Protein AF-B4FNK1-F1 (afdb_monomer)

Secondary structure (DSSP, 8-state):
-PPP-EEEEEEEEEETTTTEEEEEETT-PPPEEEEGGGB--SSS----TT-EEEEEEEE-TTS-EEEEEEESGGGPPP----------------------------------------PPPTTB-TTT--BTS-TTS-TT------------------------------------EEEEEETTEEEEEE---EEETTEEEESS---EEESSSSEEEEEEE-HHHHHHHHHHHHHHHHHHHHHHTSPPPHHHHHHHHHHHHHHTTTT--EEEEEEEEETTTEEEEEEE-TT---EE-SEEEESGGGGGTHHHHHHH--TT--HHHHHHHHHHHHHHHHHH-TT--S-EEEEEEESS-EEEEEE-GGGSPP-GGGSPPP--HHHHHHHT---TT--

Nearest PDB structures (foldseek):
  7qve-assembly1_a  TM=9.535E-01  e=3.323E-32  Spinacia oleracea
  8fz5-assembly1_H  TM=9.940E-01  e=2.194E-27  Bos taurus
  8ypk-assembly1_F  TM=9.935E-01  e=1.210E-26  Mus musculus
  8tm6-assembly1_b  TM=9.785E-01  e=1.210E-26  Homo sapiens
  6qm7-assembly1_H  TM=9.883E-01  e=6.303E-26  Leishmania tarentolae

Sequence (395 aa):
MAAAARQRGTVKWFNDTKGFGFISPEDGSEDLFVHQSSIKSEGFRSLAEGEEVEFSVSEGDDGRTKAVDVTGPDGSFVRGGGGGGGGGGGYGSRGGGGSGGGGRSYGGSWGGGRRSGGGGGPGACYKCGEPGHMARDCPSADGGGGYGGGGYGGGGYGGGAAGDAPTTGEHRMGTTIVGVCYEGGVVLGADSRTSTGMYVANRASDKITQLTDNVYVCRSGSAADTQVISDYIRYFLHQHTIQLGQPATVKVAANLIRLLAYQNKNMLQAGMIVGGWDKYEGGQIFSVPLGGTILKQPFAIGGSGSSYLYALLDHEWKEGMSQEEAEKFVVKVVSLAMARDGASGGVVRTVTINADGVKRNFYPGDKLPLWHDELEPQNSLLDILAAGNPDPMVQ

InterPro domains:
  IPR000243 Peptidase T1A, proteasome beta-subunit [PR00141] (182-197)
  IPR000243 Peptidase T1A, proteasome beta-subunit [PR00141] (303-314)
  IPR000243 Peptidase T1A, proteasome beta-subunit [PR00141] (314-325)
  IPR000243 Peptidase T1A, proteasome beta-subunit [PR00141] (339-350)
  IPR001353 Proteasome, subunit alpha/beta [PF00227] (173-353)
  IPR001878 Zinc finger, CCHC-type [PF00098] (124-140)
  IPR001878 Zinc finger, CCHC-type [PS50158] (125-140)
  IPR001878 Zinc finger, CCHC-type [SM00343] (124-140)
  IPR002059 Cold-shock protein Csp, DNA-binding [PF00313] (8-72)
  IPR002059 Cold-shock protein Csp, DNA-binding [PR00050] (9-24)
  IPR002059 Cold-shock protein Csp, DNA-binding [PR00050] (30-39)
  IPR002059 Cold-shock protein Csp, DNA-binding [PR00050] (45-63)
  IPR002059 Cold-shock protein Csp, DNA-binding [PS51857] (6-72)
  IPR002059 Cold-shock protein Csp, DNA-binding [cd04458] (7-72)
  IPR011129 Cold-shock domain [SM00357] (8-73)
  IPR012340 Nucleic acid-binding, OB-fold [G3DSA:2.40.50.140] (2-82)
  IPR012340 Nucleic acid-binding, OB-fold [SSF50249] (4-72)
  IPR016050 Proteasome beta-type subunit, conserved site [PS00854] (178-225)
  IPR019844 Cold-shock domain, conserved site [PS00352] (20-39)
  IPR023333 Proteasome B-type subunit [PS51476] (174-353)

Structure (mmCIF, N/CA/C/O backbone):
data_AF-B4FNK1-F1
#
_entry.id   AF-B4FNK1-F1
#
loop_
_atom_site.group_PDB
_atom_site.id
_atom_site.type_symbol
_atom_site.label_atom_id
_atom_site.label_alt_id
_atom_site.label_comp_id
_atom_site.label_asym_id
_atom_site.label_entity_id
_atom_site.label_seq_id
_atom_site.pdbx_PDB_ins_code
_atom_site.Cartn_x
_atom_site.Cartn_y
_atom_site.Cartn_z
_atom_site.occupancy
_atom_site.B_iso_or_equiv
_atom_site.auth_seq_id
_atom_site.auth_comp_id
_atom_site.auth_asym_id
_atom_site.auth_atom_id
_atom_site.pdbx_PDB_model_num
ATOM 1 N N . MET A 1 1 ? 10.459 -6.738 -64.817 1.00 39.97 1 MET A N 1
ATOM 2 C CA . MET A 1 1 ? 11.175 -6.089 -63.701 1.00 39.97 1 MET A CA 1
ATOM 3 C C . MET A 1 1 ? 12.604 -6.593 -63.736 1.00 39.97 1 MET A C 1
ATOM 5 O O . MET A 1 1 ? 12.775 -7.803 -63.802 1.00 39.97 1 MET A O 1
ATOM 9 N N . ALA A 1 2 ? 13.597 -5.707 -63.808 1.00 36.16 2 ALA A N 1
ATOM 10 C CA . ALA A 1 2 ? 15.001 -6.109 -63.779 1.00 36.16 2 ALA A CA 1
ATOM 11 C C . ALA A 1 2 ? 15.318 -6.694 -62.394 1.00 36.16 2 ALA A C 1
ATOM 13 O O . ALA A 1 2 ? 15.037 -6.048 -61.387 1.00 36.16 2 ALA A O 1
ATOM 14 N N . ALA A 1 3 ? 15.829 -7.925 -62.341 1.00 44.00 3 ALA A N 1
ATOM 15 C CA . ALA A 1 3 ? 16.321 -8.509 -61.101 1.00 44.00 3 ALA A CA 1
ATOM 16 C C . ALA A 1 3 ? 17.551 -7.706 -60.654 1.00 44.00 3 ALA A C 1
ATOM 18 O O . ALA A 1 3 ? 18.501 -7.571 -61.425 1.00 44.00 3 ALA A O 1
ATOM 19 N N . ALA A 1 4 ? 17.513 -7.134 -59.449 1.00 58.47 4 ALA A N 1
ATOM 20 C CA . ALA A 1 4 ? 18.694 -6.522 -58.850 1.00 58.47 4 ALA A CA 1
ATOM 21 C C . ALA A 1 4 ? 19.806 -7.581 -58.767 1.00 58.47 4 ALA A C 1
ATOM 23 O O . ALA A 1 4 ? 19.540 -8.728 -58.400 1.00 58.47 4 ALA A O 1
ATOM 24 N N . ALA A 1 5 ? 21.025 -7.222 -59.173 1.00 71.56 5 ALA A N 1
ATOM 25 C CA . ALA A 1 5 ? 22.157 -8.139 -59.167 1.00 71.56 5 ALA A CA 1
ATOM 26 C C . ALA A 1 5 ? 22.457 -8.565 -57.722 1.00 71.56 5 ALA A C 1
ATOM 28 O O . ALA A 1 5 ? 22.843 -7.733 -56.898 1.00 71.56 5 ALA A O 1
ATOM 29 N N . ARG A 1 6 ? 22.239 -9.849 -57.415 1.00 82.56 6 ARG A N 1
ATOM 30 C CA . ARG A 1 6 ? 22.586 -10.431 -56.115 1.00 82.56 6 ARG A CA 1
ATOM 31 C C . ARG A 1 6 ? 24.099 -10.615 -56.038 1.00 82.56 6 ARG A C 1
ATOM 33 O O . ARG A 1 6 ? 24.720 -11.057 -57.002 1.00 82.56 6 ARG A O 1
ATOM 40 N N . GLN A 1 7 ? 24.665 -10.274 -54.894 1.00 88.00 7 GLN A N 1
ATOM 41 C CA . GLN A 1 7 ? 26.078 -10.391 -54.561 1.00 88.00 7 GLN A CA 1
ATOM 42 C C . GLN A 1 7 ? 26.244 -11.377 -53.407 1.00 88.00 7 GLN A C 1
ATOM 44 O O . GLN A 1 7 ? 25.322 -11.557 -52.609 1.00 88.00 7 GLN A O 1
ATOM 49 N N . ARG A 1 8 ? 27.415 -12.012 -53.336 1.00 89.31 8 ARG A N 1
ATOM 50 C CA . ARG A 1 8 ? 27.809 -12.910 -52.248 1.00 89.31 8 ARG A CA 1
ATOM 51 C C . ARG A 1 8 ? 28.713 -12.185 -51.257 1.00 89.31 8 ARG A C 1
ATOM 53 O O . ARG A 1 8 ? 29.463 -11.282 -51.631 1.00 89.31 8 ARG A O 1
ATOM 60 N N . GLY A 1 9 ? 28.644 -12.585 -49.996 1.00 90.75 9 GLY A N 1
ATOM 61 C CA . GLY A 1 9 ? 29.523 -12.086 -48.948 1.00 90.75 9 GLY A CA 1
ATOM 62 C C . GLY A 1 9 ? 29.488 -12.956 -47.705 1.00 90.75 9 GLY A C 1
ATOM 63 O O . GLY A 1 9 ? 28.655 -13.852 -47.570 1.00 90.75 9 GLY A O 1
ATOM 64 N N . THR A 1 10 ? 30.392 -12.660 -46.783 1.00 90.94 10 THR A N 1
ATOM 65 C CA . THR A 1 10 ? 30.508 -13.349 -45.501 1.00 90.94 10 THR A CA 1
ATOM 66 C C . THR A 1 10 ? 30.093 -12.417 -44.373 1.00 90.94 10 THR A C 1
ATOM 68 O O . THR A 1 10 ? 30.472 -11.246 -44.331 1.00 90.94 10 THR A O 1
ATOM 71 N N . VAL A 1 11 ? 29.310 -12.924 -43.428 1.00 90.38 11 VAL A N 1
ATOM 72 C CA . VAL A 1 11 ? 28.872 -12.162 -42.257 1.00 90.38 11 VAL A CA 1
ATOM 73 C C . VAL A 1 11 ? 30.067 -11.918 -41.342 1.00 90.38 11 VAL A C 1
ATOM 75 O O . VAL A 1 11 ? 30.605 -12.847 -40.744 1.00 90.38 11 VAL A O 1
ATOM 78 N N . LYS A 1 12 ? 30.473 -10.654 -41.209 1.00 87.50 12 LYS A N 1
ATOM 79 C CA . LYS A 1 12 ? 31.610 -10.257 -40.372 1.00 87.50 12 LYS A CA 1
ATOM 80 C C . LYS A 1 12 ? 31.268 -10.325 -38.894 1.00 87.50 12 LYS A C 1
ATOM 82 O O . LYS A 1 12 ? 32.080 -10.750 -38.089 1.00 87.50 12 LYS A O 1
ATOM 87 N N . TRP A 1 13 ? 30.077 -9.851 -38.553 1.00 86.94 13 TRP A N 1
ATOM 88 C CA . TRP A 1 13 ? 29.452 -10.023 -37.250 1.00 86.94 13 TRP A CA 1
ATOM 89 C C . TRP A 1 13 ? 27.996 -9.591 -37.351 1.00 86.94 13 TRP A C 1
ATOM 91 O O . TRP A 1 13 ? 27.630 -8.731 -38.160 1.00 86.94 13 TRP A O 1
ATOM 101 N N . PHE A 1 14 ? 27.166 -10.146 -36.484 1.00 85.00 14 PHE A N 1
ATOM 102 C CA . PHE A 1 14 ? 25.778 -9.749 -36.359 1.00 85.00 14 PHE A CA 1
ATOM 103 C C . PHE A 1 14 ? 25.384 -9.784 -34.888 1.00 85.00 14 PHE A C 1
ATOM 105 O O . PHE A 1 14 ? 25.737 -10.708 -34.161 1.00 85.00 14 PHE A O 1
ATOM 112 N N . ASN A 1 15 ? 24.717 -8.732 -34.422 1.00 80.94 15 ASN A N 1
ATOM 113 C CA . ASN A 1 15 ? 24.236 -8.667 -33.052 1.00 80.94 15 ASN A CA 1
ATOM 114 C C . ASN A 1 15 ? 22.747 -8.994 -33.040 1.00 80.94 15 ASN A C 1
ATOM 116 O O . ASN A 1 15 ? 21.917 -8.132 -33.331 1.00 80.94 15 ASN A O 1
ATOM 120 N N . ASP A 1 16 ? 22.435 -10.230 -32.661 1.00 79.06 16 ASP A N 1
ATOM 121 C CA . ASP A 1 16 ? 21.070 -10.759 -32.585 1.00 79.06 16 ASP A CA 1
ATOM 122 C C . ASP A 1 16 ? 20.157 -9.931 -31.670 1.00 79.06 16 ASP A C 1
ATOM 124 O O . ASP A 1 16 ? 18.966 -9.790 -31.938 1.00 79.06 16 ASP A O 1
ATOM 128 N N . THR A 1 17 ? 20.716 -9.317 -30.622 1.00 73.38 17 THR A N 1
ATOM 129 C CA . THR A 1 17 ? 19.976 -8.478 -29.668 1.00 73.38 17 THR A CA 1
ATOM 130 C C . THR A 1 17 ? 19.634 -7.105 -30.243 1.00 73.38 17 THR A C 1
ATOM 132 O O . THR A 1 17 ? 18.547 -6.582 -30.008 1.00 73.38 17 THR A O 1
ATOM 135 N N . LYS A 1 18 ? 20.563 -6.490 -30.983 1.00 76.31 18 LYS A N 1
ATOM 136 C CA . LYS A 1 18 ? 20.373 -5.167 -31.598 1.00 76.31 18 LYS A CA 1
ATOM 137 C C . LYS A 1 18 ? 19.759 -5.242 -32.999 1.00 76.31 18 LYS A C 1
ATOM 139 O O . LYS A 1 18 ? 19.337 -4.212 -33.517 1.00 76.31 18 LYS A O 1
ATOM 144 N N . GLY A 1 19 ? 19.708 -6.428 -33.605 1.00 83.69 19 GLY A N 1
ATOM 145 C CA . GLY A 1 19 ? 19.086 -6.674 -34.904 1.00 83.69 19 GLY A CA 1
ATOM 146 C C . GLY A 1 19 ? 19.841 -6.068 -36.089 1.00 83.69 19 GLY A C 1
ATOM 147 O O . GLY A 1 19 ? 19.222 -5.748 -37.104 1.00 83.69 19 GLY A O 1
ATOM 148 N N . PHE A 1 20 ? 21.155 -5.865 -35.976 1.00 89.62 20 PHE A N 1
ATOM 149 C CA . PHE A 1 20 ? 21.982 -5.378 -37.080 1.00 89.62 20 PHE A CA 1
ATOM 150 C C . PHE A 1 20 ? 23.389 -5.975 -37.049 1.00 89.62 20 PHE A C 1
ATOM 152 O O . PHE A 1 20 ? 23.869 -6.435 -36.010 1.00 89.62 20 PHE A O 1
ATOM 159 N N . GLY A 1 21 ? 24.059 -5.922 -38.192 1.00 90.81 21 GLY A N 1
ATOM 160 C CA . GLY A 1 21 ? 25.425 -6.393 -38.353 1.00 90.81 21 GLY A CA 1
ATOM 161 C C . GLY A 1 21 ? 26.066 -5.855 -39.619 1.00 90.81 21 GLY A C 1
ATOM 162 O O . GLY A 1 21 ? 25.550 -4.926 -40.248 1.00 90.81 21 GLY A O 1
ATOM 163 N N . PHE A 1 22 ? 27.185 -6.464 -39.986 1.00 92.19 22 PHE A N 1
ATOM 164 C CA . PHE A 1 22 ? 27.927 -6.126 -41.193 1.00 92.19 22 PHE A CA 1
ATOM 165 C C . PHE A 1 22 ? 28.276 -7.382 -41.982 1.00 92.19 22 PHE A C 1
ATOM 167 O O . PHE A 1 22 ? 28.652 -8.410 -41.412 1.00 92.19 22 PHE A O 1
ATOM 174 N N . ILE A 1 23 ? 28.158 -7.274 -43.301 1.00 91.44 23 ILE A N 1
ATOM 175 C CA . ILE A 1 23 ? 28.544 -8.306 -44.261 1.00 91.44 23 ILE A CA 1
ATOM 176 C C . ILE A 1 23 ? 29.734 -7.767 -45.047 1.00 91.44 23 ILE A C 1
ATOM 178 O O . ILE A 1 23 ? 29.673 -6.648 -45.551 1.00 91.44 23 ILE A O 1
ATOM 182 N N . SER A 1 24 ? 30.792 -8.562 -45.148 1.00 91.62 24 SER A N 1
ATOM 183 C CA . SER A 1 24 ? 31.944 -8.285 -46.001 1.00 91.62 24 SER A CA 1
ATOM 184 C C . SER A 1 24 ? 31.697 -8.924 -47.374 1.00 91.62 24 SER A C 1
ATOM 186 O O . SER A 1 24 ? 31.618 -10.154 -47.456 1.00 91.62 24 SER A O 1
ATOM 188 N N . PRO A 1 25 ? 31.513 -8.132 -48.444 1.00 90.38 25 PRO A N 1
ATOM 189 C CA . PRO A 1 25 ? 31.281 -8.658 -49.789 1.00 90.38 25 PRO A CA 1
ATOM 190 C C . PRO A 1 25 ? 32.501 -9.410 -50.340 1.00 90.38 25 PRO A C 1
ATOM 192 O O . PRO A 1 25 ? 33.644 -9.042 -50.072 1.00 90.38 25 PRO A O 1
ATOM 195 N N . GLU A 1 26 ? 32.277 -10.445 -51.154 1.00 87.12 26 GLU A N 1
ATOM 196 C CA . GLU A 1 26 ? 33.375 -11.202 -51.787 1.00 87.12 26 GLU A CA 1
ATOM 197 C C . GLU A 1 26 ? 34.118 -10.404 -52.871 1.00 87.12 26 GLU A C 1
ATOM 199 O O . GLU A 1 26 ? 35.247 -10.741 -53.225 1.00 87.12 26 GLU A O 1
ATOM 204 N N . ASP A 1 27 ? 33.508 -9.340 -53.400 1.00 79.00 27 ASP A N 1
ATOM 205 C CA . ASP A 1 27 ? 34.114 -8.471 -54.416 1.00 79.00 27 ASP A CA 1
ATOM 206 C C . ASP A 1 27 ? 35.176 -7.508 -53.848 1.00 79.00 27 ASP A C 1
ATOM 208 O O . ASP A 1 27 ? 35.823 -6.781 -54.606 1.00 79.00 27 ASP A O 1
ATOM 212 N N . GLY A 1 28 ? 35.383 -7.527 -52.525 1.00 75.56 28 GLY A N 1
ATOM 213 C CA . GLY A 1 28 ? 36.361 -6.699 -51.823 1.00 75.56 28 GLY A CA 1
ATOM 214 C C . GLY A 1 28 ? 35.923 -5.248 -51.609 1.00 75.56 28 GLY A C 1
ATOM 215 O O . GLY A 1 28 ? 36.766 -4.413 -51.273 1.00 75.56 28 GLY A O 1
ATOM 216 N N . SER A 1 29 ? 34.641 -4.930 -51.819 1.00 79.44 29 SER A N 1
ATOM 217 C CA . SER A 1 29 ? 34.063 -3.624 -51.489 1.00 79.44 29 SER A CA 1
ATOM 218 C C . SER A 1 29 ? 33.925 -3.404 -49.972 1.00 79.44 29 SER A C 1
ATOM 220 O O . SER A 1 29 ? 34.199 -4.291 -49.161 1.00 79.44 29 SER A O 1
ATOM 222 N N . GLU A 1 30 ? 33.576 -2.178 -49.569 1.00 82.00 30 GLU A N 1
ATOM 223 C CA . GLU A 1 30 ? 33.443 -1.819 -48.153 1.00 82.00 30 GLU A CA 1
ATOM 224 C C . GLU A 1 30 ? 32.340 -2.625 -47.451 1.00 82.00 30 GLU A C 1
ATOM 226 O O . GLU A 1 30 ? 31.333 -2.997 -48.055 1.00 82.00 30 GLU A O 1
ATOM 231 N N . ASP A 1 31 ? 32.522 -2.863 -46.147 1.00 88.50 31 ASP A N 1
ATOM 232 C CA . ASP A 1 31 ? 31.571 -3.622 -45.335 1.00 88.50 31 ASP A CA 1
ATOM 233 C C . ASP A 1 31 ? 30.168 -3.003 -45.397 1.00 88.50 31 ASP A C 1
ATOM 235 O O . ASP A 1 31 ? 29.952 -1.834 -45.062 1.00 88.50 31 ASP A O 1
ATOM 239 N N . LEU A 1 32 ? 29.188 -3.825 -45.763 1.00 87.56 32 LEU A N 1
ATOM 240 C CA . LEU A 1 32 ? 27.814 -3.390 -45.942 1.00 87.56 32 LEU A CA 1
ATOM 241 C C . LEU A 1 32 ? 27.014 -3.582 -44.664 1.00 87.56 32 LEU A C 1
ATOM 243 O O . LEU A 1 32 ? 26.990 -4.659 -44.062 1.00 87.56 32 LEU A O 1
ATOM 247 N N . PHE A 1 33 ? 26.294 -2.533 -44.282 1.00 89.19 33 PHE A N 1
ATOM 248 C CA . PHE A 1 33 ? 25.372 -2.582 -43.159 1.00 89.19 33 PHE A CA 1
ATOM 249 C C . PHE A 1 33 ? 24.163 -3.469 -43.486 1.00 89.19 33 PHE A C 1
ATOM 251 O O . PHE A 1 33 ? 23.522 -3.302 -44.529 1.00 89.19 33 PHE A O 1
ATOM 258 N N . VAL A 1 34 ? 23.804 -4.370 -42.569 1.00 89.25 34 VAL A N 1
ATOM 259 C CA . VAL A 1 34 ? 22.606 -5.215 -42.662 1.00 89.25 34 VAL A CA 1
ATOM 260 C C . VAL A 1 34 ? 21.729 -5.049 -41.422 1.00 89.25 34 VAL A C 1
ATOM 262 O O . VAL A 1 34 ? 22.211 -5.050 -40.292 1.00 89.25 34 VAL A O 1
ATOM 265 N N . HIS A 1 35 ? 20.417 -4.942 -41.635 1.00 88.12 35 HIS A N 1
ATOM 266 C CA . HIS A 1 35 ? 19.406 -4.901 -40.577 1.00 88.12 35 HIS A CA 1
ATOM 267 C C . HIS A 1 35 ? 18.510 -6.146 -40.641 1.00 88.12 35 HIS A C 1
ATOM 269 O O . HIS A 1 35 ? 18.180 -6.618 -41.729 1.00 88.12 35 HIS A O 1
ATOM 275 N N . GLN A 1 36 ? 18.048 -6.639 -39.489 1.00 85.31 36 GLN A N 1
ATOM 276 C CA . GLN A 1 36 ? 17.216 -7.844 -39.345 1.00 85.31 36 GLN A CA 1
ATOM 277 C C . GLN A 1 36 ? 15.958 -7.845 -40.224 1.00 85.31 36 GLN A C 1
ATOM 279 O O . GLN A 1 36 ? 15.502 -8.891 -40.679 1.00 85.31 36 GLN A O 1
ATOM 284 N N . SER A 1 37 ? 15.390 -6.670 -40.519 1.00 84.25 37 SER A N 1
ATOM 285 C CA . SER A 1 37 ? 14.212 -6.557 -41.391 1.00 84.25 37 SER A CA 1
ATOM 286 C C . SER A 1 37 ? 14.485 -7.026 -42.821 1.00 84.25 37 SER A C 1
ATOM 288 O O . SER A 1 37 ? 13.550 -7.421 -43.513 1.00 84.25 37 SER A O 1
ATOM 290 N N . SER A 1 38 ? 15.746 -6.975 -43.248 1.00 84.25 38 SER A N 1
ATOM 291 C CA . SER A 1 38 ? 16.192 -7.312 -44.596 1.00 84.25 38 SER A CA 1
ATOM 292 C C . SER A 1 38 ? 16.595 -8.780 -44.760 1.00 84.25 38 SER A C 1
ATOM 294 O O . SER A 1 38 ? 16.964 -9.161 -45.865 1.00 84.25 38 SER A O 1
ATOM 296 N N . ILE A 1 39 ? 16.539 -9.585 -43.694 1.00 87.50 39 ILE A N 1
ATOM 297 C CA . ILE A 1 39 ? 17.003 -10.978 -43.665 1.00 87.50 39 ILE A CA 1
ATOM 298 C C . ILE A 1 39 ? 15.817 -11.929 -43.843 1.00 87.50 39 ILE A C 1
ATOM 300 O O . ILE A 1 39 ? 14.765 -11.755 -43.218 1.00 87.50 39 ILE A O 1
ATOM 304 N N . LYS A 1 40 ? 15.989 -12.943 -44.694 1.00 80.56 40 LYS A N 1
ATOM 305 C CA . LYS A 1 40 ? 15.016 -14.012 -44.934 1.00 80.56 40 LYS A CA 1
ATOM 306 C C . LYS A 1 40 ? 15.426 -15.288 -44.190 1.00 80.56 40 LYS A C 1
ATOM 308 O O . LYS A 1 40 ? 16.372 -15.968 -44.577 1.00 80.56 40 LYS A O 1
ATOM 313 N N . SER A 1 41 ? 14.664 -15.634 -43.155 1.00 78.12 41 SER A N 1
ATOM 314 C CA . SER A 1 41 ? 14.812 -16.850 -42.339 1.00 78.12 41 SER A CA 1
ATOM 315 C C . SER A 1 41 ? 13.449 -17.517 -42.096 1.00 78.12 41 SER A C 1
ATOM 317 O O . SER A 1 41 ? 12.417 -16.845 -42.159 1.00 78.12 41 SER A O 1
ATOM 319 N N . GLU A 1 42 ? 13.429 -18.820 -41.782 1.00 55.66 42 GLU A N 1
ATOM 320 C CA . GLU A 1 42 ? 12.213 -19.514 -41.296 1.00 55.66 42 GLU A CA 1
ATOM 321 C C . GLU A 1 42 ? 11.913 -19.221 -39.814 1.00 55.66 42 GLU A C 1
ATOM 323 O O . GLU A 1 42 ? 10.775 -19.370 -39.373 1.00 55.66 42 GLU A O 1
ATOM 328 N N . GLY A 1 43 ? 12.925 -18.790 -39.050 1.00 67.31 43 GLY A N 1
ATOM 329 C CA . GLY A 1 43 ? 12.847 -18.482 -37.618 1.00 67.31 43 GLY A CA 1
ATOM 330 C C . GLY A 1 43 ? 13.322 -17.065 -37.287 1.00 67.31 43 GLY A C 1
ATOM 331 O O . GLY A 1 43 ? 13.114 -16.133 -38.066 1.00 67.31 43 GLY A O 1
ATOM 332 N N . PHE A 1 44 ? 13.978 -16.887 -36.136 1.00 69.69 44 PHE A N 1
ATOM 333 C CA . PHE A 1 44 ? 14.552 -15.594 -35.745 1.00 69.69 44 PHE A CA 1
ATOM 334 C C . PHE A 1 44 ? 15.515 -15.072 -36.828 1.00 69.69 44 PHE A C 1
ATOM 336 O O . PHE A 1 44 ? 16.306 -15.836 -37.377 1.00 69.69 44 PHE A O 1
ATOM 343 N N . ARG A 1 45 ? 15.403 -13.785 -37.179 1.00 79.06 45 ARG A N 1
ATOM 344 C CA . ARG A 1 45 ? 16.140 -13.161 -38.291 1.00 79.06 45 ARG A CA 1
ATOM 345 C C . ARG A 1 45 ? 17.557 -12.785 -37.855 1.00 79.06 45 ARG A C 1
ATOM 347 O O . ARG A 1 45 ? 17.862 -11.606 -37.685 1.00 79.06 45 ARG A O 1
ATOM 354 N N . SER A 1 46 ? 18.383 -13.805 -37.649 1.00 85.12 46 SER A N 1
ATOM 355 C CA . SER A 1 46 ? 19.791 -13.707 -37.263 1.00 85.12 46 SER A CA 1
ATOM 356 C C . SER A 1 46 ? 20.729 -14.177 -38.366 1.00 85.12 46 SER A C 1
ATOM 358 O O . SER A 1 46 ? 20.321 -14.856 -39.307 1.00 85.12 46 SER A O 1
ATOM 360 N N . LEU A 1 47 ? 22.004 -13.823 -38.225 1.00 85.06 47 LEU A N 1
ATOM 361 C CA . LEU A 1 47 ? 23.096 -14.287 -39.075 1.00 85.06 47 LEU A CA 1
ATOM 362 C C . LEU A 1 47 ? 24.201 -14.844 -38.183 1.00 85.06 47 LEU A C 1
ATOM 364 O O . LEU A 1 47 ? 24.545 -14.217 -37.181 1.00 85.06 47 LEU A O 1
ATOM 368 N N . ALA A 1 48 ? 24.755 -16.007 -38.520 1.00 83.69 48 ALA A N 1
ATOM 369 C CA . ALA A 1 48 ? 25.917 -16.512 -37.798 1.00 83.69 48 ALA A CA 1
ATOM 370 C C . ALA A 1 48 ? 27.182 -15.766 -38.250 1.00 83.69 48 ALA A C 1
ATOM 372 O O . ALA A 1 48 ? 27.344 -15.453 -39.428 1.00 83.69 48 ALA A O 1
ATOM 373 N N . GLU A 1 49 ? 28.106 -15.496 -37.328 1.00 86.38 49 GLU A N 1
ATOM 374 C CA . GLU A 1 49 ? 29.426 -14.974 -37.694 1.00 86.38 49 GLU A CA 1
ATOM 375 C C . GLU A 1 49 ? 30.155 -15.979 -38.601 1.00 86.38 49 GLU A C 1
ATOM 377 O O . GLU A 1 49 ? 30.199 -17.176 -38.309 1.00 86.38 49 GLU A O 1
ATOM 382 N N . GLY A 1 50 ? 30.691 -15.500 -39.724 1.00 84.19 50 GLY A N 1
ATOM 383 C CA . GLY A 1 50 ? 31.312 -16.336 -40.751 1.00 84.19 50 GLY A CA 1
ATOM 384 C C . GLY A 1 50 ? 30.330 -17.039 -41.697 1.00 84.19 50 GLY A C 1
ATOM 385 O O . GLY A 1 50 ? 30.767 -17.847 -42.512 1.00 84.19 50 GLY A O 1
ATOM 386 N N . GLU A 1 51 ? 29.024 -16.770 -41.609 1.00 86.56 51 GLU A N 1
ATOM 387 C CA . GLU A 1 51 ? 28.027 -17.341 -42.521 1.00 86.56 51 GLU A CA 1
ATOM 388 C C . GLU A 1 51 ? 28.122 -16.733 -43.928 1.00 86.56 51 GLU A C 1
ATOM 390 O O . GLU A 1 51 ? 28.276 -15.520 -44.081 1.00 86.56 51 GLU A O 1
ATOM 395 N N . GLU A 1 52 ? 28.005 -17.570 -44.959 1.00 88.56 52 GLU A N 1
ATOM 396 C CA . GLU A 1 52 ? 27.931 -17.132 -46.355 1.00 88.56 52 GLU A CA 1
ATOM 397 C C . GLU A 1 52 ? 26.499 -16.729 -46.714 1.00 88.56 52 GLU A C 1
ATOM 399 O O . GLU A 1 52 ? 25.549 -17.473 -46.465 1.00 88.56 52 GLU A O 1
ATOM 404 N N . VAL A 1 53 ? 26.342 -15.550 -47.314 1.00 91.25 53 VAL A N 1
ATOM 405 C CA . VAL A 1 53 ? 25.035 -14.964 -47.623 1.00 91.25 53 VAL A CA 1
ATOM 406 C C . VAL A 1 53 ? 24.997 -14.338 -49.011 1.00 91.25 53 VAL A C 1
ATOM 408 O O . VAL A 1 53 ? 25.997 -13.839 -49.526 1.00 91.25 53 VAL A O 1
ATOM 411 N N . GLU A 1 54 ? 23.802 -14.315 -49.595 1.00 91.06 54 GLU A N 1
ATOM 412 C CA . GLU A 1 54 ? 23.489 -13.612 -50.835 1.00 91.06 54 GLU A CA 1
ATOM 413 C C . GLU A 1 54 ? 22.556 -12.433 -50.565 1.00 91.06 54 GLU A C 1
ATOM 415 O O . GLU A 1 54 ? 21.516 -12.580 -49.924 1.00 91.06 54 GLU A O 1
ATOM 420 N N . PHE A 1 55 ? 22.889 -11.257 -51.084 1.00 89.81 55 PHE A N 1
ATOM 421 C CA . PHE A 1 55 ? 22.141 -10.026 -50.835 1.00 89.81 55 PHE A CA 1
ATOM 422 C C . PHE A 1 55 ? 22.156 -9.104 -52.052 1.00 89.81 55 PHE A C 1
ATOM 424 O O . PHE A 1 55 ? 22.950 -9.261 -52.972 1.00 89.81 55 PHE A O 1
ATOM 431 N N . SER A 1 56 ? 21.264 -8.120 -52.074 1.00 87.62 56 SER A N 1
ATOM 432 C CA . SER A 1 56 ? 21.299 -7.023 -53.046 1.00 87.62 56 SER A CA 1
ATOM 433 C C . SER A 1 56 ? 21.744 -5.742 -52.348 1.00 87.62 56 SER A C 1
ATOM 435 O O . SER A 1 56 ? 21.383 -5.507 -51.196 1.00 87.62 56 SER A O 1
ATOM 437 N N . VAL A 1 57 ? 22.515 -4.900 -53.030 1.00 87.56 57 VAL A N 1
ATOM 438 C CA . VAL A 1 57 ? 22.938 -3.604 -52.482 1.00 87.56 57 VAL A CA 1
ATOM 439 C C . VAL A 1 57 ? 21.909 -2.544 -52.853 1.00 87.56 57 VAL A C 1
ATOM 441 O O . VAL A 1 57 ? 21.529 -2.421 -54.016 1.00 87.56 57 VAL A O 1
ATOM 444 N N . SER A 1 58 ? 21.454 -1.780 -51.864 1.00 81.62 58 SER A N 1
ATOM 445 C CA . SER A 1 58 ? 20.594 -0.613 -52.062 1.00 81.62 58 SER A CA 1
ATOM 446 C C . SER A 1 58 ? 21.185 0.577 -51.326 1.00 81.62 58 SER A C 1
ATOM 448 O O . SER A 1 58 ? 21.665 0.436 -50.203 1.00 81.62 58 SER A O 1
ATOM 450 N N . GLU A 1 59 ? 21.098 1.760 -51.920 1.00 79.25 59 GLU A N 1
ATOM 451 C CA . GLU A 1 59 ? 21.364 3.013 -51.212 1.00 79.25 59 GLU A CA 1
ATOM 452 C C . GLU A 1 59 ? 20.176 3.334 -50.291 1.00 79.25 59 GLU A C 1
ATOM 454 O O . GLU A 1 59 ? 19.017 3.125 -50.664 1.00 79.25 59 GLU A O 1
ATOM 459 N N . GLY A 1 60 ? 20.454 3.732 -49.049 1.00 66.31 60 GLY A N 1
ATOM 460 C CA . GLY A 1 60 ? 19.457 4.249 -48.114 1.00 66.31 60 GLY A CA 1
ATOM 461 C C . GLY A 1 60 ? 19.208 5.747 -48.303 1.00 66.31 60 GLY A C 1
ATOM 462 O O . GLY A 1 60 ? 20.004 6.444 -48.926 1.00 66.31 60 GLY A O 1
ATOM 463 N N . ASP A 1 61 ? 18.124 6.259 -47.712 1.00 63.16 61 ASP A N 1
ATOM 464 C CA . ASP A 1 61 ? 17.783 7.695 -47.724 1.00 63.16 61 ASP A CA 1
ATOM 465 C C . ASP A 1 61 ? 18.847 8.579 -47.032 1.00 63.16 61 ASP A C 1
ATOM 467 O O . ASP A 1 61 ? 18.828 9.803 -47.141 1.00 63.16 61 ASP A O 1
ATOM 471 N N . ASP A 1 62 ? 19.780 7.951 -46.314 1.00 60.19 62 ASP A N 1
ATOM 472 C CA . ASP A 1 62 ? 20.919 8.533 -45.607 1.00 60.19 62 ASP A CA 1
ATOM 473 C C . ASP A 1 62 ? 22.223 8.548 -46.433 1.00 60.19 62 ASP A C 1
ATOM 475 O O . ASP A 1 62 ? 23.272 8.936 -45.913 1.00 60.19 62 ASP A O 1
ATOM 479 N N . GLY A 1 63 ? 22.174 8.134 -47.705 1.00 66.44 63 GLY A N 1
ATOM 480 C CA . GLY A 1 63 ? 23.324 8.105 -48.617 1.00 66.44 63 GLY A CA 1
ATOM 481 C C . GLY A 1 63 ? 24.337 6.994 -48.322 1.00 66.44 63 GLY A C 1
ATOM 482 O O . GLY A 1 63 ? 25.454 7.033 -48.833 1.00 66.44 63 GLY A O 1
ATOM 483 N N . ARG A 1 64 ? 23.985 6.012 -47.478 1.00 74.38 64 ARG A N 1
ATOM 484 C CA . ARG A 1 64 ? 24.834 4.853 -47.166 1.00 74.38 64 ARG A CA 1
ATOM 485 C C . ARG A 1 64 ? 24.341 3.606 -47.892 1.00 74.38 64 ARG A C 1
ATOM 487 O O . ARG A 1 64 ? 23.139 3.370 -48.019 1.00 74.38 64 ARG A O 1
ATOM 494 N N . THR A 1 65 ? 25.276 2.780 -48.346 1.00 80.19 65 THR A N 1
ATOM 495 C CA . THR A 1 65 ? 24.984 1.489 -48.974 1.00 80.19 65 THR A CA 1
ATOM 496 C C . THR A 1 65 ? 24.647 0.444 -47.909 1.00 80.19 65 THR A C 1
ATOM 498 O O . THR A 1 65 ? 25.352 0.274 -46.913 1.00 80.19 65 THR A O 1
ATOM 501 N N . LYS A 1 66 ? 23.529 -0.261 -48.102 1.00 87.25 66 LYS A N 1
ATOM 502 C CA . LYS A 1 66 ? 23.045 -1.316 -47.203 1.00 87.25 66 LYS A CA 1
ATOM 503 C C . LYS A 1 66 ? 22.715 -2.589 -47.969 1.00 87.25 66 LYS A C 1
ATOM 505 O O . LYS A 1 66 ? 22.262 -2.545 -49.116 1.00 87.25 66 LYS A O 1
ATOM 510 N N . ALA A 1 67 ? 22.888 -3.722 -47.302 1.00 87.00 67 ALA A N 1
ATOM 511 C CA . ALA A 1 67 ? 22.450 -5.014 -47.799 1.00 87.00 67 ALA A CA 1
ATOM 512 C C . ALA A 1 67 ? 20.939 -5.187 -47.565 1.00 87.00 67 ALA A C 1
ATOM 514 O O . ALA A 1 67 ? 20.426 -5.038 -46.448 1.00 87.00 67 ALA A O 1
ATOM 515 N N . VAL A 1 68 ? 20.214 -5.497 -48.637 1.00 88.38 68 VAL A N 1
ATOM 516 C CA . VAL A 1 68 ? 18.778 -5.788 -48.633 1.00 88.38 68 VAL A CA 1
ATOM 517 C C . VAL A 1 68 ? 18.502 -7.149 -49.266 1.00 88.38 68 VAL A C 1
ATOM 519 O O . VAL A 1 68 ? 19.271 -7.627 -50.096 1.00 88.38 68 VAL A O 1
ATOM 522 N N . ASP A 1 69 ? 17.389 -7.769 -48.875 1.00 87.19 69 ASP A N 1
ATOM 523 C CA . ASP A 1 69 ? 16.979 -9.094 -49.355 1.00 87.19 69 ASP A CA 1
ATOM 524 C C . ASP A 1 69 ? 18.031 -10.197 -49.123 1.00 87.19 69 ASP A C 1
ATOM 526 O O . ASP A 1 69 ? 18.374 -10.948 -50.034 1.00 87.19 69 ASP A O 1
ATOM 530 N N . VAL A 1 70 ? 18.557 -10.271 -47.898 1.00 88.19 70 VAL A N 1
ATOM 531 C CA . VAL A 1 70 ? 19.635 -11.181 -47.489 1.00 88.19 70 VAL A CA 1
ATOM 532 C C . VAL A 1 70 ? 19.101 -12.603 -47.298 1.00 88.19 70 VAL A C 1
ATOM 534 O O . VAL A 1 70 ? 18.172 -12.821 -46.516 1.00 88.19 70 VAL A O 1
ATOM 537 N N . THR A 1 71 ? 19.696 -13.564 -47.998 1.00 88.75 71 THR A N 1
ATOM 538 C CA . THR A 1 71 ? 19.403 -15.007 -47.953 1.00 88.75 71 THR A CA 1
ATOM 539 C C . THR A 1 71 ? 20.689 -15.798 -47.723 1.00 88.75 71 THR A C 1
ATOM 541 O O . THR A 1 71 ? 21.782 -15.257 -47.864 1.00 88.75 71 THR A O 1
ATOM 544 N N . GLY A 1 72 ? 20.569 -17.088 -47.421 1.00 86.69 72 GLY A N 1
ATOM 545 C CA . GLY A 1 72 ? 21.683 -18.022 -47.551 1.00 86.69 72 GLY A CA 1
ATOM 546 C C . GLY A 1 72 ? 22.031 -18.306 -49.024 1.00 86.69 72 GLY A C 1
ATOM 547 O O . GLY A 1 72 ? 21.382 -17.758 -49.933 1.00 86.69 72 GLY A O 1
ATOM 548 N N . PRO A 1 73 ? 23.048 -19.151 -49.268 1.00 81.38 73 PRO A N 1
ATOM 549 C CA . PRO A 1 73 ? 23.486 -19.532 -50.609 1.00 81.38 73 PRO A CA 1
ATOM 550 C C . PRO A 1 73 ? 22.348 -20.162 -51.420 1.00 81.38 73 PRO A C 1
ATOM 552 O O . PRO A 1 73 ? 21.486 -20.849 -50.868 1.00 81.38 73 PRO A O 1
ATOM 555 N N . ASP A 1 74 ? 22.315 -19.913 -52.732 1.00 76.81 74 ASP A N 1
ATOM 556 C CA . ASP A 1 74 ? 21.281 -20.430 -53.646 1.00 76.81 74 ASP A CA 1
ATOM 557 C C . ASP A 1 74 ? 19.835 -20.037 -53.258 1.00 76.81 74 ASP A C 1
ATOM 559 O O . ASP A 1 74 ? 18.860 -20.693 -53.635 1.00 76.81 74 ASP A O 1
ATOM 563 N N . GLY A 1 75 ? 19.677 -18.946 -52.499 1.00 73.12 75 GLY A N 1
ATOM 564 C CA . GLY A 1 75 ? 18.380 -18.466 -52.019 1.00 73.12 75 GLY A CA 1
ATOM 565 C C . GLY A 1 75 ? 17.802 -19.265 -50.849 1.00 73.12 75 GLY A C 1
ATOM 566 O O . GLY A 1 75 ? 16.615 -19.114 -50.546 1.00 73.12 75 GLY A O 1
ATOM 567 N N . SER A 1 76 ? 18.609 -20.103 -50.188 1.00 79.88 76 SER A N 1
ATOM 568 C CA . SER A 1 76 ? 18.199 -20.801 -48.972 1.00 79.88 76 SER A CA 1
ATOM 569 C C . SER A 1 76 ? 17.915 -19.821 -47.831 1.00 79.88 76 SER A C 1
ATOM 571 O O . SER A 1 76 ? 18.306 -18.651 -47.850 1.00 79.88 76 SER A O 1
ATOM 573 N N . PHE A 1 77 ? 17.248 -20.296 -46.786 1.00 82.19 77 PHE A N 1
ATOM 574 C CA . PHE A 1 77 ? 17.173 -19.539 -45.541 1.00 82.19 77 PHE A CA 1
ATOM 575 C C . PHE A 1 77 ? 18.545 -19.488 -44.863 1.00 82.19 77 PHE A C 1
ATOM 577 O O . PHE A 1 77 ? 19.344 -20.419 -45.002 1.00 82.19 77 PHE A O 1
ATOM 584 N N . VAL A 1 78 ? 18.807 -18.394 -44.148 1.00 82.88 78 VAL A N 1
ATOM 585 C CA . VAL A 1 78 ? 20.026 -18.232 -43.344 1.00 82.88 78 VAL A CA 1
ATOM 586 C C . VAL A 1 78 ? 20.020 -19.196 -42.151 1.00 82.88 78 VAL A C 1
ATOM 588 O O . VAL A 1 78 ? 18.967 -19.502 -41.586 1.00 82.88 78 VAL A O 1
ATOM 591 N N . ARG A 1 79 ? 21.200 -19.695 -41.788 1.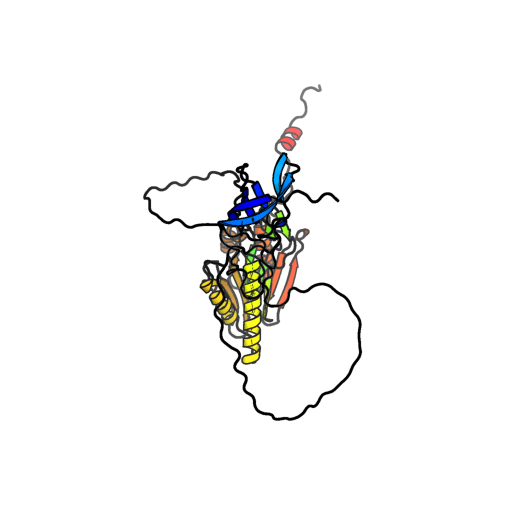00 77.88 79 ARG A N 1
ATOM 592 C CA . ARG A 1 79 ? 21.462 -20.634 -40.695 1.00 77.88 79 ARG A CA 1
ATOM 593 C C . ARG A 1 79 ? 21.272 -19.973 -39.332 1.00 77.88 79 ARG A C 1
ATOM 595 O O . ARG A 1 79 ? 20.702 -20.606 -38.444 1.00 77.88 79 ARG A O 1
ATOM 602 N N . GLY A 1 80 ? 21.734 -18.728 -39.184 1.00 70.62 80 GLY A N 1
ATOM 603 C CA . GLY A 1 80 ? 21.638 -17.958 -37.944 1.00 70.62 80 GLY A CA 1
ATOM 604 C C . GLY A 1 80 ? 22.548 -18.470 -36.816 1.00 70.62 80 GLY A C 1
ATOM 605 O O . GLY A 1 80 ? 23.050 -19.599 -36.833 1.00 70.62 80 GLY A O 1
ATOM 606 N N . GLY A 1 81 ? 22.786 -17.624 -35.808 1.00 58.94 81 GLY A N 1
ATOM 607 C CA . GLY A 1 81 ? 23.556 -17.973 -34.608 1.00 58.94 81 GLY A CA 1
ATOM 608 C C . GLY A 1 81 ? 22.782 -18.938 -33.700 1.00 58.94 81 GLY A C 1
ATOM 609 O O . GLY A 1 81 ? 21.767 -18.577 -33.112 1.00 58.94 81 GLY A O 1
ATOM 610 N N . GLY A 1 82 ? 23.224 -20.194 -33.602 1.00 50.44 82 GLY A N 1
ATOM 611 C CA . GLY A 1 82 ? 22.513 -21.237 -32.858 1.00 50.44 82 GLY A CA 1
ATOM 612 C C . GLY A 1 82 ? 22.649 -21.132 -31.333 1.00 50.44 82 GLY A C 1
ATOM 613 O O . GLY A 1 82 ? 23.729 -21.343 -30.789 1.00 50.44 82 GLY A O 1
ATOM 614 N N . GLY A 1 83 ? 21.527 -20.943 -30.633 1.00 36.00 83 GLY A N 1
ATOM 615 C CA . GLY A 1 83 ? 21.338 -21.435 -29.265 1.00 36.00 83 GLY A CA 1
ATOM 616 C C . GLY A 1 83 ? 20.963 -22.920 -29.308 1.00 36.00 83 GLY A C 1
ATOM 617 O O . GLY A 1 83 ? 19.921 -23.286 -29.848 1.00 36.00 83 GLY A O 1
ATOM 618 N N . GLY A 1 84 ? 21.838 -23.791 -28.802 1.00 34.22 84 GLY A N 1
ATOM 619 C CA . GLY A 1 84 ? 21.685 -25.245 -28.872 1.00 34.22 84 GLY A CA 1
ATOM 620 C C . GLY A 1 84 ? 20.498 -25.793 -28.071 1.00 34.22 84 GLY A C 1
ATOM 621 O O . GLY A 1 84 ? 20.314 -25.469 -26.902 1.00 34.22 84 GLY A O 1
ATOM 622 N N . GLY A 1 85 ? 19.739 -26.698 -28.693 1.00 31.09 85 GLY A N 1
ATOM 623 C CA . GLY A 1 85 ? 18.644 -27.437 -28.063 1.00 31.09 85 GLY A CA 1
ATOM 624 C C . GLY A 1 85 ? 18.143 -28.576 -28.950 1.00 31.09 85 GLY A C 1
ATOM 625 O O . GLY A 1 85 ? 17.023 -28.533 -29.442 1.00 31.09 85 GLY A O 1
ATOM 626 N N . GLY A 1 86 ? 18.984 -29.586 -29.188 1.00 28.95 86 GLY A N 1
ATOM 627 C CA . GLY A 1 86 ? 18.636 -30.759 -29.993 1.00 28.95 86 GLY A CA 1
ATOM 628 C C . GLY A 1 86 ? 19.273 -32.033 -29.447 1.00 28.95 86 GLY A C 1
ATOM 629 O O . GLY A 1 86 ? 20.340 -32.433 -29.897 1.00 28.95 86 GLY A O 1
ATOM 630 N N . GLY A 1 87 ? 18.617 -32.667 -28.474 1.00 29.64 87 GLY A N 1
ATOM 631 C CA . GLY A 1 87 ? 18.933 -34.015 -27.998 1.00 29.64 87 GLY A CA 1
ATOM 632 C C . GLY A 1 87 ? 17.677 -34.877 -28.071 1.00 29.64 87 GLY A C 1
ATOM 633 O O . GLY A 1 87 ? 16.788 -34.747 -27.236 1.00 29.64 87 GLY A O 1
ATOM 634 N N . GLY A 1 88 ? 17.582 -35.702 -29.114 1.00 33.66 88 GLY A N 1
ATOM 635 C CA . GLY A 1 88 ? 16.433 -36.560 -29.386 1.00 33.66 88 GLY A CA 1
ATOM 636 C C . GLY A 1 88 ? 16.249 -37.682 -28.360 1.00 33.66 88 GLY A C 1
ATOM 637 O O . GLY A 1 88 ? 17.208 -38.306 -27.916 1.00 33.66 88 GLY A O 1
ATOM 638 N N . GLY A 1 89 ? 14.988 -37.971 -28.039 1.00 27.69 89 GLY A N 1
ATOM 639 C CA . GLY A 1 89 ? 14.554 -39.143 -27.281 1.00 27.69 89 GLY A CA 1
ATOM 640 C C . GLY A 1 89 ? 13.283 -39.703 -27.916 1.00 27.69 89 GLY A C 1
ATOM 641 O O . GLY A 1 89 ? 12.274 -39.010 -27.996 1.00 27.69 89 GLY A O 1
ATOM 642 N N . GLY A 1 90 ? 13.380 -40.919 -28.454 1.00 27.83 90 GLY A N 1
ATOM 643 C CA . GLY A 1 90 ? 12.442 -41.512 -29.405 1.00 27.83 90 GLY A CA 1
ATOM 644 C C . GLY A 1 90 ? 11.045 -41.847 -28.874 1.00 27.83 90 GLY A C 1
ATOM 645 O O . GLY A 1 90 ? 10.836 -42.172 -27.707 1.00 27.83 90 GLY A O 1
ATOM 646 N N . TYR A 1 91 ? 10.093 -41.833 -29.804 1.00 30.08 91 TYR A N 1
ATOM 647 C CA . TYR A 1 91 ? 8.731 -42.322 -29.637 1.00 30.08 91 TYR A CA 1
ATOM 648 C C . TYR A 1 91 ? 8.732 -43.861 -29.583 1.00 30.08 91 TYR A C 1
ATOM 650 O O . TYR A 1 91 ? 8.965 -44.551 -30.572 1.00 30.08 91 TYR A O 1
ATOM 658 N N . GLY A 1 92 ? 8.466 -44.419 -28.404 1.00 29.56 92 GLY A N 1
ATOM 659 C CA . GLY A 1 92 ? 8.170 -45.838 -28.224 1.00 29.56 92 GLY A CA 1
ATOM 660 C C . GLY A 1 92 ? 6.662 -46.058 -28.163 1.00 29.56 92 GLY A C 1
ATOM 661 O O . GLY A 1 92 ? 6.033 -45.761 -27.153 1.00 29.56 92 GLY A O 1
ATOM 662 N N . SER A 1 93 ? 6.082 -46.587 -29.240 1.00 39.78 93 SER A N 1
ATOM 663 C CA . SER A 1 93 ? 4.699 -47.077 -29.273 1.00 39.78 93 SER A CA 1
ATOM 664 C C . SER A 1 93 ? 4.541 -48.350 -28.435 1.00 39.78 93 SER A C 1
ATOM 666 O O . SER A 1 93 ? 5.260 -49.315 -28.673 1.00 39.78 93 SER A O 1
ATOM 668 N N . ARG A 1 94 ? 3.571 -48.361 -27.511 1.00 31.25 94 ARG A N 1
ATOM 669 C CA . ARG A 1 94 ? 2.844 -49.509 -26.908 1.00 31.25 94 ARG A CA 1
ATOM 670 C C . ARG A 1 94 ? 1.745 -48.864 -26.042 1.00 31.25 94 ARG A C 1
ATOM 672 O O . ARG A 1 94 ? 2.073 -48.128 -25.129 1.00 31.25 94 ARG A O 1
ATOM 679 N N . GLY A 1 95 ? 0.445 -48.932 -26.315 1.00 27.89 95 GLY A N 1
ATOM 680 C CA . GLY A 1 95 ? -0.354 -50.078 -26.729 1.00 27.89 95 GLY A CA 1
ATOM 681 C C . GLY A 1 95 ? -1.005 -50.705 -25.488 1.00 27.89 95 GLY A C 1
ATOM 682 O O . GLY A 1 95 ? -0.324 -51.447 -24.791 1.00 27.89 95 GLY A O 1
ATOM 683 N N . GLY A 1 96 ? -2.301 -50.441 -25.244 1.00 27.53 96 GLY A N 1
ATOM 684 C CA . GLY A 1 96 ? -3.180 -51.357 -24.493 1.00 27.53 96 GLY A CA 1
ATOM 685 C C . GLY A 1 96 ? -4.083 -50.779 -23.384 1.00 27.53 96 GLY A C 1
ATOM 686 O O . GLY A 1 96 ? -3.591 -50.451 -22.315 1.00 27.53 96 GLY A O 1
ATOM 687 N N . GLY A 1 97 ? -5.407 -50.812 -23.630 1.00 27.88 97 GLY A N 1
ATOM 688 C CA . GLY A 1 97 ? -6.504 -50.986 -22.647 1.00 27.88 97 GLY A CA 1
ATOM 689 C C . GLY A 1 97 ? -6.967 -49.731 -21.885 1.00 27.88 97 GLY A C 1
ATOM 690 O O . GLY A 1 97 ? -6.172 -49.090 -21.225 1.00 27.88 97 GLY A O 1
ATOM 691 N N . GLY A 1 98 ? -8.226 -49.281 -21.874 1.00 29.39 98 GLY A N 1
ATOM 692 C CA . GLY A 1 98 ? -9.498 -49.907 -22.235 1.00 29.39 98 GLY A CA 1
ATOM 693 C C . GLY A 1 98 ? -10.372 -50.134 -20.995 1.00 29.39 98 GLY A C 1
ATOM 694 O O . GLY A 1 98 ? -10.271 -51.197 -20.406 1.00 29.39 98 GLY A O 1
ATOM 695 N N . SER A 1 99 ? -11.215 -49.151 -20.638 1.00 32.91 99 SER A N 1
ATOM 696 C CA . SER A 1 99 ? -12.488 -49.240 -19.872 1.00 32.91 99 SER A CA 1
ATOM 697 C C . SER A 1 99 ? -12.823 -47.818 -19.382 1.00 32.91 99 SER A C 1
ATOM 699 O O . SER A 1 99 ? -12.005 -47.219 -18.701 1.00 32.91 99 SER A O 1
ATOM 701 N N . GLY A 1 100 ? -13.918 -47.141 -19.724 1.00 28.00 100 GLY A N 1
ATOM 702 C CA . GLY A 1 100 ? -15.277 -47.608 -19.970 1.00 28.00 100 GLY A CA 1
ATOM 703 C C . GLY A 1 100 ? -16.153 -47.172 -18.788 1.00 28.00 100 GLY A C 1
ATOM 704 O O . GLY A 1 100 ? -16.032 -47.760 -17.721 1.00 28.00 100 GLY A O 1
ATOM 705 N N . GLY A 1 101 ? -17.028 -46.171 -18.972 1.00 27.05 101 GLY A N 1
ATOM 706 C CA . GLY A 1 101 ? -18.171 -45.948 -18.069 1.00 27.05 101 GLY A CA 1
ATOM 707 C C . GLY A 1 101 ? -18.631 -44.498 -17.851 1.00 27.05 101 GLY A C 1
ATOM 708 O O . GLY A 1 101 ? -18.074 -43.812 -17.008 1.00 27.05 101 GLY A O 1
ATOM 709 N N . GLY A 1 102 ? -19.679 -44.103 -18.597 1.00 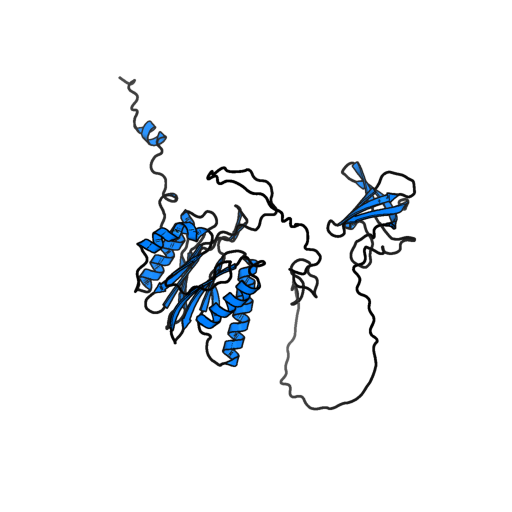27.47 102 GLY A N 1
ATOM 710 C CA . GLY A 1 102 ? -20.791 -43.165 -18.294 1.00 27.47 102 GLY A CA 1
ATOM 711 C C . GLY A 1 102 ? -20.534 -41.915 -17.433 1.00 27.47 102 GLY A C 1
ATOM 712 O O . GLY A 1 102 ? -20.181 -42.016 -16.272 1.00 27.47 102 GLY A O 1
ATOM 713 N N . GLY A 1 103 ? -20.792 -40.678 -17.861 1.00 28.38 103 GLY A N 1
ATOM 714 C CA . GLY A 1 103 ? -21.823 -40.201 -18.780 1.00 28.38 103 GLY A CA 1
ATOM 715 C C . GLY A 1 103 ? -23.154 -39.979 -18.056 1.00 28.38 103 GLY A C 1
ATOM 716 O O . GLY A 1 103 ? -23.976 -40.888 -18.051 1.00 28.38 103 GLY A O 1
ATOM 717 N N . ARG A 1 104 ? -23.380 -38.771 -17.506 1.00 31.25 104 ARG A N 1
ATOM 718 C CA . ARG A 1 104 ? -24.699 -38.101 -17.459 1.00 31.25 104 ARG A CA 1
ATOM 719 C C . ARG A 1 104 ? -24.535 -36.584 -17.564 1.00 31.25 104 ARG A C 1
ATOM 721 O O . ARG A 1 104 ? -24.218 -35.900 -16.598 1.00 31.25 104 ARG A O 1
ATOM 728 N N . SER A 1 105 ? -24.769 -36.106 -18.780 1.00 29.30 105 SER A N 1
ATOM 729 C CA . SER A 1 105 ? -25.056 -34.720 -19.131 1.00 29.30 105 SER A CA 1
ATOM 730 C C . SER A 1 105 ? -26.442 -34.297 -18.643 1.00 29.30 105 SER A C 1
ATOM 732 O O . SER A 1 105 ? -27.387 -35.082 -18.694 1.00 29.30 105 SER A O 1
ATOM 734 N N . TYR A 1 106 ? -26.578 -33.013 -18.329 1.00 34.41 106 TYR A N 1
ATOM 735 C CA . TYR A 1 106 ? -27.766 -32.227 -18.653 1.00 34.41 106 TYR A CA 1
ATOM 736 C C . TYR A 1 106 ? -27.365 -31.213 -19.740 1.00 34.41 106 TYR A C 1
ATOM 738 O O . TYR A 1 106 ? -26.489 -30.378 -19.527 1.00 34.41 106 TYR A O 1
ATOM 746 N N . GLY A 1 107 ? -27.948 -31.360 -20.936 1.00 28.39 107 GLY A N 1
ATOM 747 C CA . GLY A 1 107 ? -27.989 -30.325 -21.983 1.00 28.39 107 GLY A CA 1
ATOM 748 C C . GLY A 1 107 ? -29.097 -29.297 -21.690 1.00 28.39 107 GLY A C 1
ATOM 749 O O . GLY A 1 107 ? -29.850 -29.477 -20.739 1.00 28.39 107 GLY A O 1
ATOM 750 N N . GLY A 1 108 ? -29.286 -28.213 -22.445 1.00 27.81 108 GLY A N 1
ATOM 751 C CA . GLY A 1 108 ? -28.732 -27.803 -23.743 1.00 27.81 108 GLY A CA 1
ATOM 752 C C . GLY A 1 108 ? -28.504 -26.277 -23.808 1.00 27.81 108 GLY A C 1
ATOM 753 O O . GLY A 1 108 ? -28.878 -25.562 -22.886 1.00 27.81 108 GLY A O 1
ATOM 754 N N . SER A 1 109 ? -27.690 -25.788 -24.758 1.00 27.95 109 SER A N 1
ATOM 755 C CA . SER A 1 109 ? -28.067 -25.307 -26.119 1.00 27.95 109 SER A CA 1
ATOM 756 C C . SER A 1 109 ? -28.918 -24.031 -26.037 1.00 27.95 109 SER A C 1
ATOM 758 O O . SER A 1 109 ? -29.950 -24.081 -25.382 1.00 27.95 109 SER A O 1
ATOM 760 N N . TRP A 1 110 ? -28.491 -22.840 -26.495 1.00 29.09 110 TRP A N 1
ATOM 761 C CA . TRP A 1 110 ? -28.229 -22.348 -27.873 1.00 29.09 110 TRP A CA 1
ATOM 762 C C . TRP A 1 110 ? -27.018 -21.361 -27.862 1.00 29.09 110 TRP A C 1
ATOM 764 O O . TRP A 1 110 ? -26.889 -20.605 -26.908 1.00 29.09 110 TRP A O 1
ATOM 774 N N . GLY A 1 111 ? -26.001 -21.358 -28.747 1.00 25.98 111 GLY A N 1
ATOM 775 C CA . GLY A 1 111 ? -25.992 -21.014 -30.186 1.00 25.98 111 GLY A CA 1
ATOM 776 C C . GLY A 1 111 ? -26.308 -19.521 -30.421 1.00 25.98 111 GLY A C 1
ATOM 777 O O . GLY A 1 111 ? -27.435 -19.137 -30.166 1.00 25.98 111 GLY A O 1
ATOM 778 N N . GLY A 1 112 ? -25.465 -18.594 -30.901 1.00 25.33 112 GLY A N 1
ATOM 779 C CA . GLY A 1 112 ? -24.085 -18.536 -31.394 1.00 25.33 112 GLY A CA 1
ATOM 780 C C . GLY A 1 112 ? -23.821 -17.121 -31.980 1.00 25.33 112 GLY A C 1
ATOM 781 O O . GLY A 1 112 ? -24.773 -16.448 -32.361 1.00 25.33 112 GLY A O 1
ATOM 782 N N . GLY A 1 113 ? -22.552 -16.679 -32.090 1.00 25.91 113 GLY A N 1
ATOM 783 C CA . GLY A 1 113 ? -22.149 -15.607 -33.032 1.00 25.91 113 GLY A CA 1
ATOM 784 C C . GLY A 1 113 ? -21.249 -14.447 -32.545 1.00 25.91 113 GLY A C 1
ATOM 785 O O . GLY A 1 113 ? -21.759 -13.369 -32.295 1.00 25.91 113 GLY A O 1
ATOM 786 N N . ARG A 1 114 ? -19.913 -14.665 -32.541 1.00 30.86 114 ARG A N 1
ATOM 787 C CA . ARG A 1 114 ? -18.822 -13.846 -33.171 1.00 30.86 114 ARG A CA 1
ATOM 788 C C . ARG A 1 114 ? -18.849 -12.309 -32.969 1.00 30.86 114 ARG A C 1
ATOM 790 O O . ARG A 1 114 ? -19.766 -11.667 -33.450 1.00 30.86 114 ARG A O 1
ATOM 797 N N . ARG A 1 115 ? -17.851 -11.604 -32.406 1.00 33.28 115 ARG A N 1
ATOM 798 C CA . ARG A 1 115 ? -16.399 -11.369 -32.711 1.00 33.28 115 ARG A CA 1
ATOM 799 C C . ARG A 1 115 ? -15.976 -10.245 -31.715 1.00 33.28 115 ARG A C 1
ATOM 801 O O . ARG A 1 115 ? -16.853 -9.503 -31.303 1.00 33.28 115 ARG A O 1
ATOM 808 N N . SER A 1 116 ? -14.741 -9.914 -31.339 1.00 33.44 116 SER A N 1
ATOM 809 C CA . SER A 1 116 ? -13.364 -10.366 -31.562 1.00 33.44 116 SER A CA 1
ATOM 810 C C . SER A 1 116 ? -12.460 -9.370 -30.805 1.00 33.44 116 SER A C 1
ATOM 812 O O . SER A 1 116 ? -12.739 -8.176 -30.854 1.00 33.44 116 SER A O 1
ATOM 814 N N . GLY A 1 117 ? -11.345 -9.845 -30.239 1.00 29.48 117 GLY A N 1
ATOM 815 C CA . GLY A 1 117 ? -10.135 -9.048 -29.967 1.00 29.48 117 GLY A CA 1
ATOM 816 C C . GLY A 1 117 ? -9.870 -8.761 -28.486 1.00 29.48 117 GLY A C 1
ATOM 817 O O . GLY A 1 117 ? -10.647 -8.069 -27.850 1.00 29.48 117 GLY A O 1
ATOM 818 N N . GLY A 1 118 ? -8.796 -9.235 -27.858 1.00 32.56 118 GLY A N 1
ATOM 819 C CA . GLY A 1 118 ? -7.690 -10.084 -28.296 1.00 32.56 118 GLY A CA 1
ATOM 820 C C . GLY A 1 118 ? -6.880 -10.436 -27.046 1.00 32.56 118 GLY A C 1
ATOM 821 O O . GLY A 1 118 ? -6.395 -9.545 -26.357 1.00 32.56 118 GLY A O 1
ATOM 822 N N . GLY A 1 119 ? -6.835 -11.725 -26.709 1.00 30.91 119 GLY A N 1
ATOM 823 C CA . GLY A 1 119 ? -6.181 -12.243 -25.512 1.00 30.91 119 GLY A CA 1
ATOM 824 C C . GLY A 1 119 ? -4.733 -12.640 -25.778 1.00 30.91 119 GLY A C 1
ATOM 825 O O . GLY A 1 119 ? -4.460 -13.377 -26.722 1.00 30.91 119 GLY A O 1
ATOM 826 N N . GLY A 1 120 ? -3.828 -12.195 -24.906 1.00 33.81 120 GLY A N 1
ATOM 827 C CA . GLY A 1 120 ? -2.586 -12.912 -24.631 1.00 33.81 120 GLY A CA 1
ATOM 828 C C . GLY A 1 120 ? -2.907 -14.077 -23.696 1.00 33.81 120 GLY A C 1
ATOM 829 O O . GLY A 1 120 ? -3.483 -13.869 -22.629 1.00 33.81 120 GLY A O 1
ATOM 830 N N . GLY A 1 121 ? -2.629 -15.305 -24.132 1.00 37.56 121 GLY A N 1
ATOM 831 C CA . GLY A 1 121 ? -2.929 -16.519 -23.372 1.00 37.56 121 GLY A CA 1
ATOM 832 C C . GLY A 1 121 ? -2.104 -16.645 -22.080 1.00 37.56 121 GLY A C 1
ATOM 833 O O . GLY A 1 121 ? -1.026 -16.056 -21.968 1.00 37.56 121 GLY A O 1
ATOM 834 N N . PRO A 1 122 ? -2.579 -17.430 -21.098 1.00 46.16 122 PRO A N 1
ATOM 835 C CA . PRO A 1 122 ? -1.848 -17.682 -19.864 1.00 46.16 122 PRO A CA 1
ATOM 836 C C . PRO A 1 122 ? -0.611 -18.533 -20.183 1.00 46.16 122 PRO A C 1
ATOM 838 O O . PRO A 1 122 ? -0.738 -19.703 -20.531 1.00 46.16 122 PRO A O 1
ATOM 841 N N . GLY A 1 123 ? 0.583 -17.940 -20.100 1.00 57.50 123 GLY A N 1
ATOM 842 C CA . GLY A 1 123 ? 1.852 -18.665 -20.258 1.00 57.50 123 GLY A CA 1
ATOM 843 C C . GLY A 1 123 ? 2.879 -18.042 -21.204 1.00 57.50 123 GLY A C 1
ATOM 844 O O . GLY A 1 123 ? 3.969 -18.591 -21.317 1.00 57.50 123 GLY A O 1
ATOM 845 N N . ALA A 1 124 ? 2.564 -16.918 -21.854 1.00 60.00 124 ALA A N 1
ATOM 846 C CA . ALA A 1 124 ? 3.506 -16.144 -22.664 1.00 60.00 124 ALA A CA 1
ATOM 847 C C . ALA A 1 124 ? 4.339 -15.164 -21.811 1.00 60.00 124 ALA A C 1
ATOM 849 O O . ALA A 1 124 ? 3.807 -14.468 -20.943 1.00 60.00 124 ALA A O 1
ATOM 850 N N . CYS A 1 125 ? 5.647 -15.091 -22.069 1.00 61.62 125 CYS A N 1
ATOM 851 C CA . CYS A 1 125 ? 6.583 -14.151 -21.460 1.00 61.62 125 CYS A CA 1
ATOM 852 C C . CYS A 1 125 ? 6.149 -12.707 -21.734 1.00 61.62 125 CYS A C 1
ATOM 854 O O . CYS A 1 125 ? 6.015 -12.291 -22.878 1.00 61.62 125 CYS A O 1
ATOM 856 N N . TYR A 1 126 ? 5.983 -11.897 -20.691 1.00 61.91 126 TYR A N 1
ATOM 857 C CA . TYR A 1 126 ? 5.441 -10.540 -20.835 1.00 61.91 126 TYR A CA 1
ATOM 858 C C . TYR A 1 126 ? 6.378 -9.550 -21.558 1.00 61.91 126 TYR A C 1
ATOM 860 O O . TYR A 1 126 ? 5.934 -8.489 -21.985 1.00 61.91 126 TYR A O 1
ATOM 868 N N . LYS A 1 127 ? 7.674 -9.874 -21.693 1.00 60.00 127 LYS A N 1
ATOM 869 C CA . LYS A 1 127 ? 8.653 -9.030 -22.404 1.00 60.00 127 LYS A CA 1
ATOM 870 C C . LYS A 1 127 ? 8.728 -9.311 -23.906 1.00 60.00 127 LYS A C 1
ATOM 872 O O . LYS A 1 127 ? 8.964 -8.378 -24.660 1.00 60.00 127 LYS A O 1
ATOM 877 N N . CYS A 1 128 ? 8.548 -10.559 -24.338 1.00 73.06 128 CYS A N 1
ATOM 878 C CA . CYS A 1 128 ? 8.709 -10.950 -25.747 1.00 73.06 128 CYS A CA 1
ATOM 879 C C . CYS A 1 128 ? 7.497 -11.682 -26.343 1.00 73.06 128 CYS A C 1
ATOM 881 O O . CYS A 1 128 ? 7.483 -11.953 -27.535 1.00 73.06 128 CYS A O 1
ATOM 883 N N . GLY A 1 129 ? 6.472 -11.990 -25.546 1.00 55.91 129 GLY A N 1
ATOM 884 C CA . GLY A 1 129 ? 5.274 -12.717 -25.971 1.00 55.91 129 GLY A CA 1
ATOM 885 C C . GLY A 1 129 ? 5.461 -14.229 -26.135 1.00 55.91 129 GLY A C 1
ATOM 886 O O . GLY A 1 129 ? 4.478 -14.927 -26.372 1.00 55.91 129 GLY A O 1
ATOM 887 N N . GLU A 1 130 ? 6.679 -14.750 -25.973 1.00 66.00 130 GLU A N 1
ATOM 888 C CA . GLU A 1 130 ? 6.985 -16.166 -26.202 1.00 66.00 130 GLU A CA 1
ATOM 889 C C . GLU A 1 130 ? 6.684 -17.033 -24.970 1.00 66.00 130 GLU A C 1
ATOM 891 O O . GLU A 1 130 ? 7.073 -16.678 -23.853 1.00 66.00 130 GLU A O 1
ATOM 896 N N . PRO A 1 131 ? 5.997 -18.175 -25.115 1.00 71.00 131 PRO A N 1
ATOM 897 C CA . PRO A 1 131 ? 5.743 -19.083 -24.006 1.00 71.00 131 PRO A CA 1
ATOM 898 C C . PRO A 1 131 ? 6.992 -19.880 -23.601 1.00 71.00 131 PRO A C 1
ATOM 900 O O . PRO A 1 131 ? 7.912 -20.084 -24.386 1.00 71.00 131 PRO A O 1
ATOM 903 N N . GLY A 1 132 ? 7.019 -20.370 -22.359 1.00 64.31 132 GLY A N 1
ATOM 904 C CA . GLY A 1 132 ? 8.059 -21.300 -21.886 1.00 64.31 132 GLY A CA 1
ATOM 905 C C . GLY A 1 132 ? 9.166 -20.699 -21.013 1.00 64.31 132 GLY A C 1
ATOM 906 O O . GLY A 1 132 ? 10.005 -21.446 -20.522 1.00 64.31 132 GLY A O 1
ATOM 907 N N . HIS A 1 133 ? 9.152 -19.390 -20.753 1.00 66.25 133 HIS A N 1
ATOM 908 C CA . HIS A 1 133 ? 10.001 -18.744 -19.745 1.00 66.25 133 HIS A CA 1
ATOM 909 C C . HIS A 1 133 ? 9.293 -17.519 -19.143 1.00 66.25 133 HIS A C 1
ATOM 911 O O . HIS A 1 133 ? 8.394 -16.937 -19.752 1.00 66.25 133 HIS A O 1
ATOM 917 N N . MET A 1 134 ? 9.667 -17.123 -17.924 1.00 66.69 134 MET A N 1
ATOM 918 C CA . MET A 1 134 ? 9.160 -15.888 -17.316 1.00 66.69 134 MET A CA 1
ATOM 919 C C . MET A 1 134 ? 9.959 -14.682 -17.821 1.00 66.69 134 MET A C 1
ATOM 921 O O . MET A 1 134 ? 11.131 -14.800 -18.149 1.00 66.69 134 MET A O 1
ATOM 925 N N . ALA A 1 135 ? 9.365 -13.485 -17.814 1.00 64.25 135 ALA A N 1
ATOM 926 C CA . ALA A 1 135 ? 9.982 -12.242 -18.304 1.00 64.25 135 ALA A CA 1
ATOM 927 C C . ALA A 1 135 ? 11.333 -11.851 -17.663 1.00 64.25 135 ALA A C 1
ATOM 929 O O . ALA A 1 135 ? 12.035 -10.981 -18.185 1.00 64.25 135 ALA A O 1
ATOM 930 N N . ARG A 1 136 ? 11.697 -12.469 -16.536 1.00 60.06 136 ARG A N 1
ATOM 931 C CA . ARG A 1 136 ? 13.008 -12.325 -15.886 1.00 60.06 136 ARG A CA 1
ATOM 932 C C . ARG A 1 136 ? 14.079 -13.233 -16.482 1.00 60.06 136 ARG A C 1
ATOM 934 O O . ARG A 1 136 ? 15.213 -12.796 -16.584 1.00 60.06 136 ARG A O 1
ATOM 941 N N . ASP A 1 137 ? 13.692 -14.421 -16.926 1.00 57.12 137 ASP A N 1
ATOM 942 C CA . ASP A 1 137 ? 14.557 -15.388 -17.610 1.00 57.12 137 ASP A CA 1
ATOM 943 C C . ASP A 1 137 ? 14.453 -15.220 -19.131 1.00 57.12 137 ASP A C 1
ATOM 945 O O . ASP A 1 137 ? 14.733 -16.139 -19.895 1.00 57.12 137 ASP A O 1
ATOM 949 N N . CYS A 1 138 ? 13.976 -14.049 -19.569 1.00 63.91 138 CYS A N 1
ATOM 950 C CA . CYS A 1 138 ? 13.903 -13.702 -20.972 1.00 63.91 138 CYS A CA 1
ATOM 951 C C . CYS A 1 138 ? 15.337 -13.603 -21.492 1.00 63.91 138 CYS A C 1
ATOM 953 O O . CYS A 1 138 ? 16.041 -12.680 -21.082 1.00 63.91 138 CYS A O 1
ATOM 955 N N . PRO A 1 139 ? 15.780 -14.505 -22.386 1.00 63.56 139 PRO A N 1
ATOM 956 C CA . PRO A 1 139 ? 17.159 -14.519 -22.877 1.00 63.56 139 PRO A CA 1
ATOM 957 C C . PRO A 1 139 ? 17.514 -13.245 -23.662 1.00 63.56 139 PRO A C 1
ATOM 959 O O . PRO A 1 139 ? 18.674 -12.994 -23.960 1.00 63.56 139 PRO A O 1
ATOM 962 N N . SER A 1 140 ? 16.517 -12.407 -23.959 1.00 58.41 140 SER A N 1
ATOM 963 C CA . SER A 1 140 ? 16.670 -11.063 -24.516 1.00 58.41 140 SER A CA 1
ATOM 964 C C . SER A 1 140 ? 17.027 -9.987 -23.474 1.00 58.41 140 SER A C 1
ATOM 966 O O . SER A 1 140 ? 17.087 -8.811 -23.826 1.00 58.41 140 SER A O 1
ATOM 968 N N . ALA A 1 141 ? 17.212 -10.340 -22.196 1.00 51.38 141 ALA A N 1
ATOM 969 C CA . ALA A 1 141 ? 17.489 -9.407 -21.107 1.00 51.38 141 ALA A CA 1
ATOM 970 C C . ALA A 1 141 ? 18.922 -9.551 -20.581 1.00 51.38 141 ALA A C 1
ATOM 972 O O . ALA A 1 141 ? 19.107 -10.069 -19.492 1.00 51.38 141 ALA A O 1
ATOM 973 N N . ASP A 1 142 ? 19.917 -9.030 -21.302 1.00 47.50 142 ASP A N 1
ATOM 974 C CA . ASP A 1 142 ? 21.135 -8.560 -20.639 1.00 47.50 142 ASP A CA 1
ATOM 975 C C . ASP A 1 142 ? 21.849 -7.443 -21.404 1.00 47.50 142 ASP A C 1
ATOM 977 O O . ASP A 1 142 ? 22.060 -7.483 -22.616 1.00 47.50 142 ASP A O 1
ATOM 981 N N . GLY A 1 143 ? 22.220 -6.429 -20.627 1.00 35.44 143 GLY A N 1
ATOM 982 C CA . GLY A 1 143 ? 22.967 -5.248 -21.029 1.00 35.44 143 GLY A CA 1
ATOM 983 C C . GLY A 1 143 ? 23.182 -4.326 -19.830 1.00 35.44 143 GLY A C 1
ATOM 984 O O . GLY A 1 143 ? 22.638 -3.227 -19.804 1.00 35.44 143 GLY A O 1
ATOM 985 N N . GLY A 1 144 ? 23.950 -4.773 -18.827 1.00 33.38 144 GLY A N 1
ATOM 986 C CA . GLY A 1 144 ? 24.332 -3.945 -17.675 1.00 33.38 144 GLY A CA 1
ATOM 987 C C . GLY A 1 144 ? 25.230 -4.665 -16.666 1.00 33.38 144 GLY A C 1
ATOM 988 O O . GLY A 1 144 ? 24.736 -5.226 -15.698 1.00 33.38 144 GLY A O 1
ATOM 989 N N . GLY A 1 145 ? 26.542 -4.670 -16.921 1.00 33.09 145 GLY A N 1
ATOM 990 C CA . GLY A 1 145 ? 27.557 -5.444 -16.198 1.00 33.09 145 GLY A CA 1
ATOM 991 C C . GLY A 1 145 ? 27.889 -4.981 -14.773 1.00 33.09 145 GLY A C 1
ATOM 992 O O . GLY A 1 145 ? 27.688 -3.829 -14.395 1.00 33.09 145 GLY A O 1
ATOM 993 N N . GLY A 1 146 ? 28.462 -5.907 -14.002 1.00 29.16 146 GLY A N 1
ATOM 994 C CA . GLY A 1 146 ? 29.067 -5.646 -12.699 1.00 29.16 146 GLY A CA 1
ATOM 995 C C . GLY A 1 146 ? 30.555 -5.298 -12.782 1.00 29.16 146 GLY A C 1
ATOM 996 O O . GLY A 1 146 ? 31.266 -5.736 -13.684 1.00 29.16 146 GLY A O 1
ATOM 997 N N . TYR A 1 147 ? 31.038 -4.567 -11.779 1.00 32.81 147 TYR A N 1
ATOM 998 C CA . TYR A 1 147 ? 32.441 -4.562 -11.369 1.00 32.81 147 TYR A CA 1
ATOM 999 C C . TYR A 1 147 ? 32.525 -4.397 -9.847 1.00 32.81 147 TYR A C 1
ATOM 1001 O O . TYR A 1 147 ? 31.883 -3.532 -9.254 1.00 32.81 147 TYR A O 1
ATOM 1009 N N . GLY A 1 148 ? 33.319 -5.255 -9.210 1.00 29.55 148 GLY A N 1
ATOM 1010 C CA . GLY A 1 148 ? 33.780 -5.094 -7.836 1.00 29.55 148 GLY A CA 1
ATOM 1011 C C . GLY A 1 148 ? 35.286 -4.835 -7.827 1.00 29.55 148 GLY A C 1
ATOM 1012 O O . GLY A 1 148 ? 36.003 -5.402 -8.649 1.00 29.55 148 GLY A O 1
ATOM 1013 N N . GLY A 1 149 ? 35.762 -4.012 -6.884 1.00 28.36 149 GLY A N 1
ATOM 1014 C CA . GLY A 1 149 ? 37.191 -3.906 -6.562 1.00 28.36 149 GLY A CA 1
ATOM 1015 C C . GLY A 1 149 ? 37.652 -2.583 -5.931 1.00 28.36 149 GLY A C 1
ATOM 1016 O O . GLY A 1 149 ? 38.049 -1.684 -6.653 1.00 28.36 149 GLY A O 1
ATOM 1017 N N . GLY A 1 150 ? 37.630 -2.526 -4.590 1.00 29.09 150 GLY A N 1
ATOM 1018 C CA . GLY A 1 150 ? 38.598 -1.893 -3.664 1.00 29.09 150 GLY A CA 1
ATOM 1019 C C . GLY A 1 150 ? 39.159 -0.474 -3.888 1.00 29.09 150 GLY A C 1
ATOM 1020 O O . GLY A 1 150 ? 39.915 -0.233 -4.819 1.00 29.09 150 GLY A O 1
ATOM 1021 N N . GLY A 1 151 ? 38.962 0.410 -2.899 1.00 25.34 151 GLY A N 1
ATOM 1022 C CA . GLY A 1 151 ? 39.728 1.655 -2.742 1.00 25.34 151 GLY A CA 1
ATOM 1023 C C . GLY A 1 151 ? 39.288 2.480 -1.526 1.00 25.34 151 GLY A C 1
ATOM 1024 O O . GLY A 1 151 ? 38.142 2.888 -1.422 1.00 25.34 151 GLY A O 1
ATOM 1025 N N . TYR A 1 152 ? 40.207 2.672 -0.589 1.00 29.86 152 TYR A N 1
ATOM 1026 C CA . TYR A 1 152 ? 40.134 3.411 0.676 1.00 29.86 152 TYR A CA 1
ATOM 1027 C C . TYR A 1 152 ? 39.831 4.916 0.517 1.00 29.86 152 TYR A C 1
ATOM 1029 O O . TYR A 1 152 ? 40.289 5.549 -0.428 1.00 29.86 152 TYR A O 1
ATOM 1037 N N . GLY A 1 153 ? 39.212 5.510 1.546 1.00 25.88 153 GLY A N 1
ATOM 1038 C CA . GLY A 1 153 ? 39.497 6.894 1.947 1.00 25.88 153 GLY A CA 1
ATOM 1039 C C . GLY A 1 153 ? 38.342 7.899 1.906 1.00 25.88 153 GLY A C 1
ATOM 1040 O O . GLY A 1 153 ? 37.907 8.307 0.841 1.00 25.88 153 GLY A O 1
ATOM 1041 N N . GLY A 1 154 ? 37.990 8.404 3.095 1.00 26.56 154 GLY A N 1
ATOM 1042 C CA . GLY A 1 154 ? 37.725 9.833 3.313 1.00 26.56 154 GLY A CA 1
ATOM 1043 C C . GLY A 1 154 ? 36.284 10.317 3.142 1.00 26.56 154 GLY A C 1
ATOM 1044 O O . GLY A 1 154 ? 35.718 10.267 2.060 1.00 26.56 154 GLY A O 1
ATOM 1045 N N . GLY A 1 155 ? 35.709 10.834 4.232 1.00 29.36 155 GLY A N 1
ATOM 1046 C CA . GLY A 1 155 ? 34.383 11.448 4.258 1.00 29.36 155 GLY A CA 1
ATOM 1047 C C . GLY A 1 155 ? 34.273 12.775 3.501 1.00 29.36 155 GLY A C 1
ATOM 1048 O O . GLY A 1 155 ? 35.265 13.395 3.128 1.00 29.36 155 GLY A O 1
ATOM 1049 N N . GLY A 1 156 ? 33.032 13.229 3.334 1.00 24.92 156 GLY A N 1
ATOM 1050 C CA . GLY A 1 156 ? 32.719 14.537 2.768 1.00 24.92 156 GLY A CA 1
ATOM 1051 C C . GLY A 1 156 ? 31.225 14.706 2.521 1.00 24.92 156 GLY A C 1
ATOM 1052 O O . GLY A 1 156 ? 30.690 14.236 1.526 1.00 24.92 156 GLY A O 1
ATOM 1053 N N . TYR A 1 157 ? 30.559 15.377 3.451 1.00 31.98 157 TYR A N 1
ATOM 1054 C CA . TYR A 1 157 ? 29.260 16.022 3.275 1.00 31.98 157 TYR A CA 1
ATOM 1055 C C . TYR A 1 157 ? 29.358 17.077 2.158 1.00 31.98 157 TYR A C 1
ATOM 1057 O O . TYR A 1 157 ? 30.296 17.870 2.135 1.00 31.98 157 TYR A O 1
ATOM 1065 N N . GLY A 1 158 ? 28.386 17.125 1.247 1.00 27.12 158 GLY A N 1
ATOM 1066 C CA . GLY A 1 158 ? 28.324 18.185 0.240 1.00 27.12 158 GLY A CA 1
ATOM 1067 C C . GLY A 1 158 ? 27.290 17.910 -0.841 1.00 27.12 158 GLY A C 1
ATOM 1068 O O . GLY A 1 158 ? 27.494 17.051 -1.691 1.00 27.12 158 GLY A O 1
ATOM 1069 N N . GLY A 1 159 ? 26.174 18.638 -0.791 1.00 36.41 159 GLY A N 1
ATOM 1070 C CA . GLY A 1 159 ? 25.175 18.649 -1.852 1.00 36.41 159 GLY A CA 1
ATOM 1071 C C . GLY A 1 159 ? 25.707 19.294 -3.133 1.00 36.41 159 GLY A C 1
ATOM 1072 O O . GLY A 1 159 ? 26.508 20.225 -3.095 1.00 36.41 159 GLY A O 1
ATOM 1073 N N . GLY A 1 160 ? 25.213 18.806 -4.266 1.00 25.53 160 GLY A N 1
ATOM 1074 C CA . GLY A 1 160 ? 25.455 19.375 -5.584 1.00 25.53 160 GLY A CA 1
ATOM 1075 C C . GLY A 1 160 ? 24.614 18.644 -6.621 1.00 25.53 160 GLY A C 1
ATOM 1076 O O . GLY A 1 160 ? 24.798 17.450 -6.842 1.00 25.53 160 GLY A O 1
ATOM 1077 N N . ALA A 1 161 ? 23.663 19.3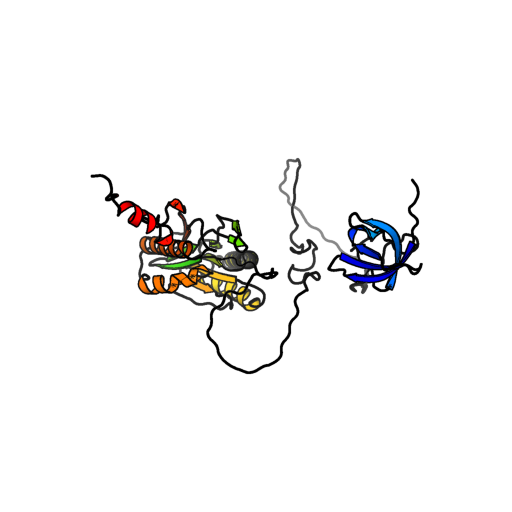60 -7.217 1.00 42.53 161 ALA A N 1
ATOM 1078 C CA . ALA A 1 161 ? 22.908 18.910 -8.375 1.00 42.53 161 ALA A CA 1
ATOM 1079 C C . ALA A 1 161 ? 23.876 18.580 -9.524 1.00 42.53 161 ALA A C 1
ATOM 1081 O O . ALA A 1 161 ? 24.679 19.426 -9.916 1.00 42.53 161 ALA A O 1
ATOM 1082 N N . ALA A 1 162 ? 23.799 17.358 -10.051 1.00 33.06 162 ALA A N 1
ATOM 1083 C CA . ALA A 1 162 ? 24.556 16.916 -11.216 1.00 33.06 162 ALA A CA 1
ATOM 1084 C C . ALA A 1 162 ? 23.578 16.576 -12.347 1.00 33.06 162 ALA A C 1
ATOM 1086 O O . ALA A 1 162 ? 22.585 15.886 -12.124 1.00 33.06 162 ALA A O 1
ATOM 1087 N N . GLY A 1 163 ? 23.862 17.139 -13.523 1.00 28.75 163 GLY A N 1
ATOM 1088 C CA . GLY A 1 163 ? 22.994 17.193 -14.692 1.00 28.75 163 GLY A CA 1
ATOM 1089 C C . GLY A 1 163 ? 22.586 15.844 -15.279 1.00 28.75 163 GLY A C 1
ATOM 1090 O O . GLY A 1 163 ? 23.275 14.832 -15.151 1.00 28.75 163 GLY A O 1
ATOM 1091 N N . ASP A 1 164 ? 21.439 15.895 -15.949 1.00 39.22 164 ASP A N 1
ATOM 1092 C CA . ASP A 1 164 ? 20.757 14.786 -16.598 1.00 39.22 164 ASP A CA 1
ATOM 1093 C C . ASP A 1 164 ? 21.607 14.143 -17.705 1.00 39.22 164 ASP A C 1
ATOM 1095 O O . ASP A 1 164 ? 21.707 14.641 -18.826 1.00 39.22 164 ASP A O 1
ATOM 1099 N N . ALA A 1 165 ? 22.166 12.972 -17.405 1.00 30.88 165 ALA A N 1
ATOM 1100 C CA . ALA A 1 165 ? 22.372 11.937 -18.409 1.00 30.88 165 ALA A CA 1
ATOM 1101 C C . ALA A 1 165 ? 21.047 11.168 -18.576 1.00 30.88 165 ALA A C 1
ATOM 1103 O O . ALA A 1 165 ? 20.388 10.903 -17.562 1.00 30.88 165 ALA A O 1
ATOM 1104 N N . PRO A 1 166 ? 20.648 10.747 -19.795 1.00 36.19 166 PRO A N 1
ATOM 1105 C CA . PRO A 1 166 ? 19.509 9.860 -19.981 1.00 36.19 166 PRO A CA 1
ATOM 1106 C C . PRO A 1 166 ? 19.928 8.470 -19.504 1.00 36.19 166 PRO A C 1
ATOM 1108 O O . PRO A 1 166 ? 20.296 7.587 -20.275 1.00 36.19 166 PRO A O 1
ATOM 1111 N N . THR A 1 167 ? 19.945 8.298 -18.188 1.00 36.81 167 THR A N 1
ATOM 1112 C CA . THR A 1 167 ? 20.011 6.986 -17.573 1.00 36.81 167 THR A CA 1
ATOM 1113 C C . THR A 1 167 ? 18.768 6.230 -18.025 1.00 36.81 167 THR A C 1
ATOM 1115 O O . THR A 1 167 ? 17.666 6.782 -18.063 1.00 36.81 167 THR A O 1
ATOM 1118 N N . THR A 1 168 ? 18.934 4.958 -18.374 1.00 38.03 168 THR A N 1
ATOM 1119 C CA . THR A 1 168 ? 17.870 3.947 -18.460 1.00 38.03 168 THR A CA 1
ATOM 1120 C C . THR A 1 168 ? 17.300 3.709 -17.057 1.00 38.03 168 THR A C 1
ATOM 1122 O O . THR A 1 168 ? 17.390 2.620 -16.497 1.00 38.03 168 THR A O 1
ATOM 1125 N N . GLY A 1 169 ? 16.847 4.797 -16.437 1.00 37.28 169 GLY A N 1
ATOM 1126 C CA . GLY A 1 169 ? 16.586 4.930 -15.025 1.00 37.28 169 GLY A CA 1
ATOM 1127 C C . GLY A 1 169 ? 15.289 4.240 -14.682 1.00 37.28 169 GLY A C 1
ATOM 1128 O O . GLY A 1 169 ? 14.258 4.473 -15.317 1.00 37.28 169 GLY A O 1
ATOM 1129 N N . GLU A 1 170 ? 15.366 3.400 -13.655 1.00 41.94 170 GLU A N 1
ATOM 1130 C CA . GLU A 1 170 ? 14.218 2.897 -12.921 1.00 41.94 170 GLU A CA 1
ATOM 1131 C C . GLU A 1 170 ? 13.139 3.968 -12.813 1.00 41.94 170 GLU A C 1
ATOM 1133 O O . GLU A 1 170 ? 13.384 5.122 -12.443 1.00 41.94 170 GLU A O 1
ATOM 1138 N N . HIS A 1 171 ? 11.922 3.560 -13.142 1.00 47.72 171 HIS A N 1
ATOM 1139 C CA . HIS A 1 171 ? 10.745 4.372 -12.960 1.00 47.72 171 HIS A CA 1
ATOM 1140 C C . HIS A 1 171 ? 10.667 4.865 -11.505 1.00 47.72 171 HIS A C 1
ATOM 1142 O O . HIS A 1 171 ? 10.258 4.128 -10.609 1.00 47.72 171 HIS A O 1
ATOM 1148 N N . ARG A 1 172 ? 11.033 6.130 -11.264 1.00 52.22 172 ARG A N 1
ATOM 1149 C CA . ARG A 1 172 ? 10.801 6.824 -9.989 1.00 52.22 172 ARG A CA 1
ATOM 1150 C C . ARG A 1 172 ? 9.302 7.074 -9.822 1.00 52.22 172 ARG A C 1
ATOM 1152 O O . ARG A 1 172 ? 8.788 8.147 -10.127 1.00 52.22 172 ARG A O 1
ATOM 1159 N N . MET A 1 173 ? 8.606 6.032 -9.386 1.00 62.09 173 MET A N 1
ATOM 1160 C CA . MET A 1 173 ? 7.184 6.034 -9.071 1.00 62.09 173 MET A CA 1
ATOM 1161 C C . MET A 1 173 ? 7.046 6.493 -7.624 1.00 62.09 173 MET A C 1
ATOM 1163 O O . MET A 1 173 ? 7.177 5.693 -6.697 1.00 62.09 173 MET A O 1
ATOM 1167 N N . GLY A 1 174 ? 6.839 7.789 -7.409 1.00 70.50 174 GLY A N 1
ATOM 1168 C CA . GLY A 1 174 ? 6.527 8.252 -6.065 1.00 70.50 174 GLY A CA 1
ATOM 1169 C C . GLY A 1 174 ? 5.108 7.898 -5.661 1.00 70.50 174 GLY A C 1
ATOM 1170 O O . GLY A 1 174 ? 4.246 7.576 -6.483 1.00 70.50 174 GLY A O 1
ATOM 1171 N N . THR A 1 175 ? 4.905 7.794 -4.359 1.00 89.50 175 THR A N 1
ATOM 1172 C CA . THR A 1 175 ? 3.693 7.268 -3.744 1.00 89.50 175 THR A CA 1
ATOM 1173 C C . THR A 1 175 ? 3.670 7.674 -2.284 1.00 89.50 175 THR A C 1
ATOM 1175 O O . THR A 1 175 ? 4.705 7.658 -1.621 1.00 89.50 175 THR A O 1
ATOM 1178 N N . THR A 1 176 ? 2.480 7.955 -1.773 1.00 95.44 176 THR A N 1
ATOM 1179 C CA . THR A 1 176 ? 2.220 8.075 -0.346 1.00 95.44 176 THR A CA 1
ATOM 1180 C C . THR A 1 176 ? 1.224 7.001 0.043 1.00 95.44 176 THR A C 1
ATOM 1182 O O . THR A 1 176 ? 0.093 6.985 -0.444 1.00 95.44 176 THR A O 1
ATOM 1185 N N . ILE A 1 177 ? 1.642 6.111 0.937 1.00 96.88 177 ILE A N 1
ATOM 1186 C CA . ILE A 1 177 ? 0.758 5.147 1.588 1.00 96.88 177 ILE A CA 1
ATOM 1187 C C . ILE A 1 177 ? 0.894 5.267 3.101 1.00 96.88 177 ILE A C 1
ATOM 1189 O O . ILE A 1 177 ? 1.989 5.461 3.629 1.00 96.88 177 ILE A O 1
ATOM 1193 N N . VAL A 1 178 ? -0.227 5.132 3.795 1.00 97.62 178 VAL A N 1
ATOM 1194 C CA . VAL A 1 178 ? -0.308 5.177 5.252 1.00 97.62 178 VAL A CA 1
ATOM 1195 C C . VAL A 1 178 ? -1.280 4.115 5.749 1.00 97.62 178 VAL A C 1
ATOM 1197 O O . VAL A 1 178 ? -2.248 3.763 5.073 1.00 97.62 178 VAL A O 1
ATOM 1200 N N . GLY A 1 179 ? -1.025 3.604 6.943 1.00 97.38 179 GLY A N 1
ATOM 1201 C CA . GLY A 1 179 ? -1.981 2.837 7.717 1.00 97.38 179 GLY A CA 1
ATOM 1202 C C . GLY A 1 179 ? -1.923 3.255 9.179 1.00 97.38 179 GLY A C 1
ATOM 1203 O O . GLY A 1 179 ? -0.833 3.440 9.714 1.00 97.38 179 GLY A O 1
ATOM 1204 N N . VAL A 1 180 ? -3.081 3.363 9.827 1.00 97.44 180 VAL A N 1
ATOM 1205 C CA . VAL A 1 180 ? -3.206 3.688 11.255 1.00 97.44 180 V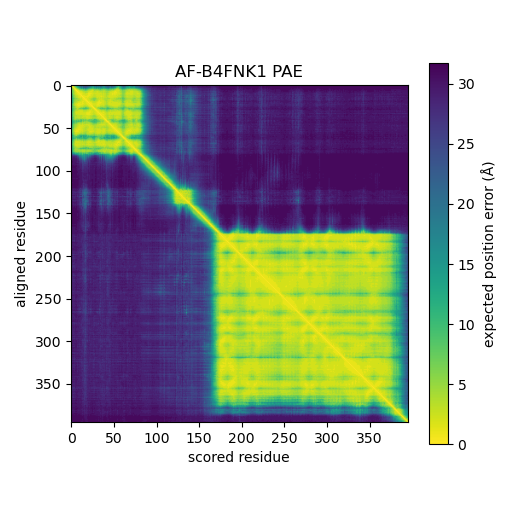AL A CA 1
ATOM 1206 C C . VAL A 1 180 ? -4.178 2.720 11.932 1.00 97.44 180 VAL A C 1
ATOM 1208 O O . VAL A 1 180 ? -5.275 2.481 11.426 1.00 97.44 180 VAL A O 1
ATOM 1211 N N . CYS A 1 181 ? -3.773 2.149 13.066 1.00 96.88 181 CYS A N 1
ATOM 1212 C CA . CYS A 1 181 ? -4.653 1.395 13.955 1.00 96.88 181 CYS A CA 1
ATOM 1213 C C . CYS A 1 181 ? -5.457 2.363 14.830 1.00 96.88 181 CYS A C 1
ATOM 1215 O O . CYS A 1 181 ? -4.909 3.337 15.346 1.00 96.88 181 CYS A O 1
ATOM 1217 N N . TYR A 1 182 ? -6.737 2.065 15.029 1.00 96.31 182 TYR A N 1
ATOM 1218 C CA . TYR A 1 182 ? -7.641 2.823 15.894 1.00 96.31 182 TYR A CA 1
ATOM 1219 C C . TYR A 1 182 ? -8.442 1.860 16.783 1.00 96.31 182 TYR A C 1
ATOM 1221 O O . TYR A 1 182 ? -8.363 0.639 16.612 1.00 96.31 182 TYR A O 1
ATOM 1229 N N . GLU A 1 183 ? -9.221 2.378 17.734 1.00 94.19 183 GLU A N 1
ATOM 1230 C CA . GLU A 1 183 ? -10.067 1.532 18.581 1.00 94.19 183 GLU A CA 1
ATO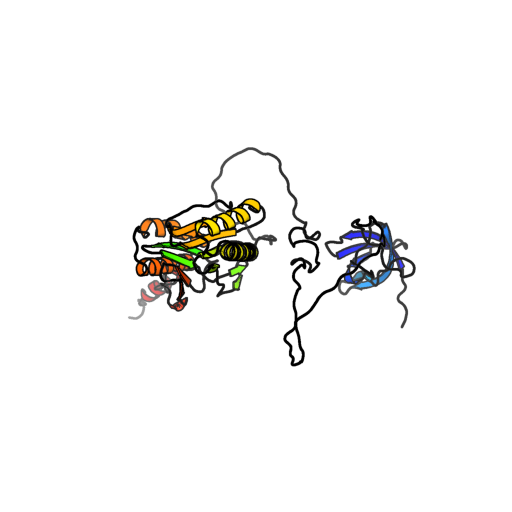M 1231 C C . GLU A 1 183 ? -11.141 0.809 17.755 1.00 94.19 183 GLU A C 1
ATOM 1233 O O . GLU A 1 183 ? -12.130 1.393 17.315 1.00 94.19 183 GLU A O 1
ATOM 1238 N N . GLY A 1 184 ? -10.934 -0.491 17.537 1.00 93.19 184 GLY A N 1
ATOM 1239 C CA . GLY A 1 184 ? -11.867 -1.365 16.824 1.00 93.19 184 GLY A CA 1
ATOM 1240 C C . GLY A 1 184 ? -11.454 -1.744 15.400 1.00 93.19 184 GLY A C 1
ATOM 1241 O O . GLY A 1 184 ? -12.104 -2.607 14.808 1.00 93.19 184 GLY A O 1
ATOM 1242 N N . GLY A 1 185 ? -10.368 -1.186 14.851 1.00 96.44 185 GLY A N 1
ATOM 1243 C CA . GLY A 1 185 ? -9.985 -1.479 13.470 1.00 96.44 185 GLY A CA 1
ATOM 1244 C C . GLY A 1 185 ? -8.713 -0.805 12.968 1.00 96.44 185 GLY A C 1
ATOM 1245 O O . GLY A 1 185 ? -7.840 -0.394 13.732 1.00 96.44 185 GLY A O 1
ATOM 1246 N N . VAL A 1 186 ? -8.606 -0.722 11.642 1.00 97.75 186 VAL A N 1
ATOM 1247 C CA . VAL A 1 186 ? -7.522 -0.023 10.941 1.00 97.75 186 VAL A CA 1
ATOM 1248 C C . VAL A 1 186 ? -8.071 0.869 9.834 1.00 97.75 186 VAL A C 1
ATOM 1250 O O . VAL A 1 186 ? -9.077 0.543 9.202 1.00 97.75 186 VAL A O 1
ATOM 1253 N N . VAL A 1 187 ? -7.385 1.978 9.567 1.00 98.12 187 VAL A N 1
ATOM 1254 C CA . VAL A 1 187 ? -7.622 2.828 8.397 1.00 98.12 187 VAL A CA 1
ATOM 1255 C C . VAL A 1 187 ? -6.371 2.821 7.534 1.00 98.12 187 VAL A C 1
ATOM 1257 O O . VAL A 1 187 ? -5.282 3.161 7.991 1.00 98.12 187 VAL A O 1
ATOM 1260 N N . LEU A 1 188 ? -6.532 2.446 6.272 1.00 98.31 188 LEU A N 1
ATOM 1261 C CA . LEU A 1 188 ? -5.514 2.564 5.238 1.00 98.31 188 LEU A CA 1
ATOM 1262 C C . LEU A 1 188 ? -5.790 3.797 4.384 1.00 98.31 188 LEU A C 1
ATOM 1264 O O . LEU A 1 188 ? -6.946 4.094 4.091 1.00 98.31 188 LEU A O 1
ATOM 1268 N N . GLY A 1 189 ? -4.738 4.485 3.954 1.00 97.81 189 GLY A N 1
ATOM 1269 C CA . GLY A 1 189 ? -4.813 5.657 3.092 1.00 97.81 189 GLY A CA 1
ATOM 1270 C C . GLY A 1 189 ? -3.747 5.632 2.009 1.00 97.81 189 GLY A C 1
ATOM 1271 O O . GLY A 1 189 ? -2.627 5.171 2.235 1.00 97.81 189 GLY A O 1
ATOM 1272 N N . ALA A 1 190 ? -4.094 6.128 0.826 1.00 97.44 190 ALA A N 1
ATOM 1273 C CA . ALA A 1 190 ? -3.148 6.288 -0.265 1.00 97.44 190 ALA A CA 1
ATOM 1274 C C . ALA A 1 190 ? -3.531 7.445 -1.188 1.00 97.44 190 ALA A C 1
ATOM 1276 O O . ALA A 1 190 ? -4.717 7.749 -1.365 1.00 97.44 190 ALA A O 1
ATOM 1277 N N . ASP A 1 191 ? -2.517 8.037 -1.814 1.00 95.75 191 ASP A N 1
ATOM 1278 C CA . ASP A 1 191 ? -2.699 8.921 -2.961 1.00 95.75 191 ASP A CA 1
ATOM 1279 C C . ASP A 1 191 ? -2.998 8.113 -4.244 1.00 95.75 191 ASP A C 1
ATOM 1281 O O . ASP A 1 191 ? -2.971 6.877 -4.258 1.00 95.75 191 ASP A O 1
ATOM 1285 N N . SER A 1 192 ? -3.271 8.803 -5.352 1.00 94.50 192 SER A N 1
ATOM 1286 C CA . SER A 1 192 ? -3.694 8.169 -6.607 1.00 94.50 192 SER A CA 1
ATOM 1287 C C . SER A 1 192 ? -2.801 8.460 -7.808 1.00 94.50 192 SER A C 1
ATOM 1289 O O . SER A 1 192 ? -3.156 8.114 -8.940 1.00 94.50 192 SER A O 1
ATOM 1291 N N . ARG A 1 193 ? -1.664 9.130 -7.609 1.00 92.50 193 ARG A N 1
ATOM 1292 C CA . ARG A 1 193 ? -0.748 9.485 -8.693 1.00 92.50 193 ARG A CA 1
ATOM 1293 C C . ARG A 1 193 ? 0.216 8.342 -8.973 1.00 92.50 193 ARG A C 1
ATOM 1295 O O . ARG A 1 193 ? 0.809 7.768 -8.072 1.00 92.50 193 ARG A O 1
ATOM 1302 N N . THR A 1 194 ? 0.429 8.031 -10.240 1.00 89.12 194 THR A N 1
ATOM 1303 C CA . THR A 1 194 ? 1.519 7.164 -10.690 1.00 89.12 194 THR A CA 1
ATOM 1304 C C . THR A 1 194 ? 2.323 7.942 -11.717 1.00 89.12 194 THR A C 1
ATOM 1306 O O . THR A 1 194 ? 1.794 8.299 -12.773 1.00 89.12 194 THR A O 1
ATOM 1309 N N . SER A 1 195 ? 3.574 8.253 -11.389 1.00 84.25 195 SER A N 1
ATOM 1310 C CA . SER A 1 195 ? 4.453 9.107 -12.187 1.00 84.25 195 SER A CA 1
ATOM 1311 C C . SER A 1 195 ? 5.608 8.321 -12.799 1.00 84.25 195 SER A C 1
ATOM 1313 O O . SER A 1 195 ? 6.286 7.561 -12.120 1.00 84.25 195 SER A O 1
ATOM 1315 N N . THR A 1 196 ? 5.877 8.536 -14.082 1.00 82.88 196 THR A N 1
ATOM 1316 C CA . THR A 1 196 ? 7.115 8.095 -14.729 1.00 82.88 196 THR A CA 1
ATOM 1317 C C . THR A 1 196 ? 8.065 9.282 -14.795 1.00 82.88 196 THR A C 1
ATOM 1319 O O . THR A 1 196 ? 7.973 10.111 -15.700 1.00 82.88 196 THR A O 1
ATOM 1322 N N . GLY A 1 197 ? 8.930 9.406 -13.787 1.00 80.06 197 GLY A N 1
ATOM 1323 C CA . GLY A 1 197 ? 9.719 10.622 -13.598 1.00 80.06 197 GLY A CA 1
ATOM 1324 C C . GLY A 1 197 ? 8.793 11.817 -13.365 1.00 80.06 197 GLY A C 1
ATOM 1325 O O . GLY A 1 197 ? 7.933 11.767 -12.490 1.00 80.06 197 GLY A O 1
ATOM 1326 N N . MET A 1 198 ? 8.926 12.862 -14.183 1.00 83.50 198 MET A N 1
ATOM 1327 C CA . MET A 1 198 ? 8.099 14.074 -14.087 1.00 83.50 198 MET A CA 1
ATOM 1328 C C . MET A 1 198 ? 6.720 13.937 -14.749 1.00 83.50 198 MET A C 1
ATOM 1330 O O . MET A 1 198 ? 5.836 14.762 -14.523 1.00 83.50 198 MET A O 1
ATOM 1334 N N . TYR A 1 199 ? 6.513 12.909 -15.576 1.00 87.00 199 TYR A N 1
ATOM 1335 C CA . TYR A 1 199 ? 5.249 12.710 -16.276 1.00 87.00 199 TYR A CA 1
ATOM 1336 C C . TYR A 1 199 ? 4.262 11.914 -15.420 1.00 87.00 199 TYR A C 1
ATOM 1338 O O . TYR A 1 199 ? 4.561 10.807 -14.972 1.00 87.00 199 TYR A O 1
ATOM 1346 N N . VAL A 1 200 ? 3.049 12.435 -15.229 1.00 90.25 200 VAL A N 1
ATOM 1347 C CA . VAL A 1 200 ? 1.980 11.707 -14.531 1.00 90.25 200 VAL A CA 1
ATOM 1348 C C . VAL A 1 200 ? 1.307 10.729 -15.495 1.00 90.25 200 VAL A C 1
ATOM 1350 O O . VAL A 1 200 ? 0.440 11.121 -16.273 1.00 90.25 200 VAL A O 1
ATOM 1353 N N . ALA A 1 201 ? 1.683 9.452 -15.404 1.00 89.12 201 ALA A N 1
ATOM 1354 C CA . ALA A 1 201 ? 1.154 8.375 -16.240 1.00 89.12 201 ALA A CA 1
ATOM 1355 C C . ALA A 1 201 ? -0.292 7.997 -15.878 1.00 89.12 201 ALA A C 1
ATOM 1357 O O . ALA A 1 201 ? -1.095 7.692 -16.755 1.00 89.12 201 ALA A O 1
ATOM 1358 N N . ASN A 1 202 ? -0.646 8.034 -14.590 1.00 90.31 202 ASN A N 1
ATOM 1359 C CA . ASN A 1 202 ? -2.019 7.835 -14.129 1.00 90.31 202 ASN A CA 1
ATOM 1360 C C . ASN A 1 202 ? -2.329 8.785 -12.965 1.00 90.31 202 ASN A C 1
ATOM 1362 O O . ASN A 1 202 ? -1.553 8.888 -12.020 1.00 90.31 202 ASN A O 1
ATOM 1366 N N . ARG A 1 203 ? -3.466 9.484 -13.031 1.00 90.62 203 ARG A N 1
ATOM 1367 C CA . ARG A 1 203 ? -3.909 10.448 -12.008 1.00 90.62 203 ARG A CA 1
ATOM 1368 C C . ARG A 1 203 ? -4.818 9.838 -10.941 1.00 90.62 203 ARG A C 1
ATOM 1370 O O . ARG A 1 203 ? -5.035 10.473 -9.916 1.00 90.62 203 ARG A O 1
ATOM 1377 N N . ALA A 1 204 ? -5.378 8.657 -11.188 1.00 91.50 204 ALA A N 1
ATOM 1378 C CA . ALA A 1 204 ? -6.439 8.071 -10.376 1.00 91.50 204 ALA A CA 1
ATOM 1379 C C . ALA A 1 204 ? -6.177 6.595 -10.027 1.00 91.50 204 ALA A C 1
ATOM 1381 O O . ALA A 1 204 ? -7.130 5.845 -9.806 1.00 91.50 204 ALA A O 1
ATOM 1382 N N . SER A 1 205 ? -4.918 6.158 -9.943 1.00 91.75 205 SER A N 1
ATOM 1383 C CA . SER A 1 205 ? -4.561 4.769 -9.635 1.00 91.75 205 SER A CA 1
ATOM 1384 C C . SER A 1 205 ? -5.010 4.356 -8.234 1.00 91.75 205 SER A C 1
ATOM 1386 O O . SER A 1 205 ? -4.890 5.120 -7.280 1.00 91.75 205 SER A O 1
ATOM 1388 N N . ASP A 1 206 ? -5.579 3.157 -8.104 1.00 94.12 206 ASP A N 1
ATOM 1389 C CA . ASP A 1 206 ? -5.963 2.606 -6.804 1.00 94.12 206 ASP A CA 1
ATOM 1390 C C . ASP A 1 206 ? -4.812 1.781 -6.219 1.00 94.12 206 ASP A C 1
ATOM 1392 O O . ASP A 1 206 ? -4.487 0.685 -6.691 1.00 94.12 206 ASP A O 1
ATOM 1396 N N . LYS A 1 207 ? -4.155 2.345 -5.207 1.00 95.00 207 LYS A N 1
ATOM 1397 C CA . LYS A 1 207 ? -2.990 1.742 -4.550 1.00 95.00 207 LYS A CA 1
ATOM 1398 C C . LYS A 1 207 ? -3.365 0.880 -3.349 1.00 95.00 207 LYS A C 1
ATOM 1400 O O . LYS A 1 207 ? -2.489 0.196 -2.823 1.00 95.00 207 LYS A O 1
ATOM 1405 N N . ILE A 1 208 ? -4.640 0.872 -2.949 1.00 97.31 208 ILE A N 1
ATOM 1406 C CA . ILE A 1 208 ? -5.146 0.040 -1.858 1.00 97.31 208 ILE A CA 1
ATOM 1407 C C . ILE A 1 208 ? -5.847 -1.164 -2.472 1.00 97.31 208 ILE A C 1
ATOM 1409 O O . ILE A 1 208 ? -6.920 -1.075 -3.061 1.00 97.31 208 ILE A O 1
ATOM 1413 N N . THR A 1 209 ? -5.198 -2.313 -2.378 1.00 97.06 209 THR A N 1
ATOM 1414 C CA . THR A 1 209 ? -5.608 -3.539 -3.052 1.00 97.06 209 THR A CA 1
ATOM 1415 C C . THR A 1 209 ? -6.201 -4.516 -2.052 1.00 97.06 209 THR A C 1
ATOM 1417 O O . THR A 1 209 ? -5.593 -4.817 -1.029 1.00 97.06 209 THR A O 1
ATOM 1420 N N . GLN A 1 210 ? -7.393 -5.021 -2.356 1.00 96.94 210 GLN A N 1
ATOM 1421 C CA . GLN A 1 210 ? -8.039 -6.053 -1.554 1.00 96.94 210 GLN A CA 1
ATOM 1422 C C . GLN A 1 210 ? -7.308 -7.388 -1.727 1.00 96.94 210 GLN A C 1
ATOM 1424 O O . GLN A 1 210 ? -7.052 -7.807 -2.861 1.00 96.94 210 GLN A O 1
ATOM 1429 N N . LEU A 1 211 ? -6.985 -8.056 -0.620 1.00 96.06 211 LEU A N 1
ATOM 1430 C CA . LEU A 1 211 ? -6.436 -9.415 -0.620 1.00 96.06 211 LEU A CA 1
ATOM 1431 C C . LEU A 1 211 ? -7.506 -10.436 -0.231 1.00 96.06 211 LEU A C 1
ATOM 1433 O O . LEU A 1 211 ? -7.654 -11.448 -0.903 1.00 96.06 211 LEU A O 1
ATOM 1437 N N . THR A 1 212 ? -8.269 -10.142 0.817 1.00 94.88 212 THR A N 1
ATOM 1438 C CA . THR A 1 212 ? -9.453 -10.891 1.264 1.00 94.88 212 THR A CA 1
ATOM 1439 C C . THR A 1 212 ? -10.520 -9.895 1.722 1.00 94.88 212 THR A C 1
ATOM 1441 O O . THR A 1 212 ? -10.303 -8.685 1.683 1.00 94.88 212 THR A O 1
ATOM 1444 N N . ASP A 1 213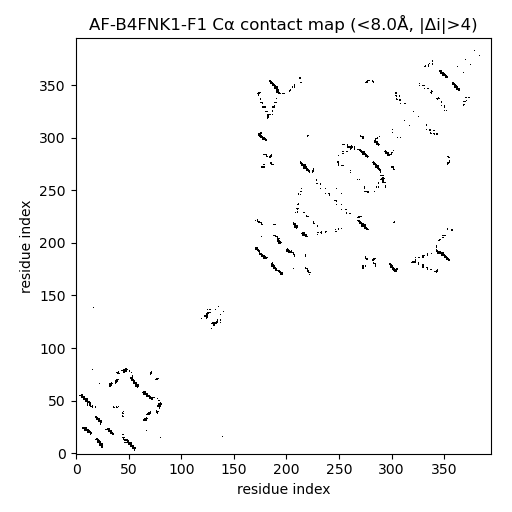 ? -11.677 -10.369 2.181 1.00 92.75 213 ASP A N 1
ATOM 1445 C CA . ASP A 1 213 ? -12.742 -9.492 2.696 1.00 92.75 213 ASP A CA 1
ATOM 1446 C C . ASP A 1 213 ? -12.322 -8.695 3.939 1.00 92.75 213 ASP A C 1
ATOM 1448 O O . ASP A 1 213 ? -12.881 -7.642 4.217 1.00 92.75 213 ASP A O 1
ATOM 1452 N N . ASN A 1 214 ? -11.311 -9.170 4.667 1.00 94.06 214 ASN A N 1
ATOM 1453 C CA . ASN A 1 214 ? -10.850 -8.594 5.927 1.00 94.06 214 ASN A CA 1
ATOM 1454 C C . ASN A 1 214 ? -9.399 -8.073 5.896 1.00 94.06 214 ASN A C 1
ATOM 1456 O O . ASN A 1 214 ? -8.921 -7.553 6.905 1.00 94.06 214 ASN A O 1
ATOM 1460 N N . VAL A 1 215 ? -8.685 -8.211 4.769 1.00 97.06 215 VAL A N 1
ATOM 1461 C CA . VAL A 1 215 ? -7.280 -7.791 4.631 1.00 97.06 215 VAL A CA 1
ATOM 1462 C C . VAL A 1 215 ? -7.048 -7.047 3.320 1.00 97.06 215 VAL A C 1
ATOM 1464 O O . VAL A 1 215 ? -7.381 -7.524 2.233 1.00 97.06 215 VAL A O 1
ATOM 1467 N N . TYR A 1 216 ? -6.404 -5.890 3.431 1.00 98.00 216 TYR A N 1
ATOM 1468 C CA . TYR A 1 216 ? -6.007 -5.031 2.325 1.00 98.00 216 TYR A CA 1
ATOM 1469 C C . TYR A 1 216 ? -4.514 -4.728 2.399 1.00 98.00 216 TYR A C 1
ATOM 1471 O O . TYR A 1 216 ? -3.873 -4.821 3.449 1.00 98.00 216 TYR A O 1
ATOM 1479 N N . VAL A 1 217 ? -3.951 -4.346 1.258 1.00 97.62 217 VAL A N 1
ATOM 1480 C CA . VAL A 1 217 ? -2.555 -3.944 1.157 1.00 97.62 217 VAL A CA 1
ATOM 1481 C C . VAL A 1 217 ? -2.416 -2.636 0.398 1.00 97.62 217 VAL A C 1
ATOM 1483 O O . VAL A 1 217 ? -2.966 -2.468 -0.691 1.00 97.62 217 VAL A O 1
ATOM 1486 N N . CYS A 1 218 ? -1.656 -1.708 0.964 1.00 97.25 218 CYS A N 1
ATOM 1487 C CA . CYS A 1 218 ? -1.190 -0.525 0.263 1.00 97.25 218 CYS A CA 1
ATOM 1488 C C . CYS A 1 218 ? 0.112 -0.850 -0.469 1.00 97.25 218 CYS A C 1
ATOM 1490 O O . CYS A 1 218 ? 1.030 -1.436 0.110 1.00 97.25 218 CYS A O 1
ATOM 1492 N N . ARG A 1 219 ? 0.194 -0.461 -1.740 1.00 95.38 219 ARG A N 1
ATOM 1493 C CA . ARG A 1 219 ? 1.313 -0.782 -2.634 1.00 95.38 219 ARG A CA 1
ATOM 1494 C C . ARG A 1 219 ? 2.175 0.452 -2.900 1.00 95.38 219 ARG A C 1
ATOM 1496 O O . ARG A 1 219 ? 1.650 1.475 -3.331 1.00 95.38 219 ARG A O 1
ATOM 1503 N N . SER A 1 220 ? 3.488 0.339 -2.693 1.00 92.94 220 SER A N 1
ATOM 1504 C CA . SER A 1 220 ? 4.489 1.358 -3.044 1.00 92.94 220 SER A CA 1
ATOM 1505 C C . SER A 1 220 ? 5.740 0.734 -3.674 1.00 92.94 220 SER A C 1
ATOM 1507 O O . SER A 1 220 ? 6.069 -0.424 -3.412 1.00 92.94 220 SER A O 1
ATOM 1509 N N . GLY A 1 221 ? 6.441 1.504 -4.506 1.00 89.88 221 GLY A N 1
ATOM 1510 C CA . GLY A 1 221 ? 7.549 1.017 -5.332 1.00 89.88 221 GLY A CA 1
ATOM 1511 C C . GLY A 1 221 ? 7.091 0.671 -6.749 1.00 89.88 221 GLY A C 1
ATOM 1512 O O . GLY A 1 221 ? 6.171 1.299 -7.280 1.00 89.88 221 GLY A O 1
ATOM 1513 N N . SER A 1 222 ? 7.729 -0.320 -7.369 1.00 90.62 222 SER A N 1
ATOM 1514 C CA . SER A 1 222 ? 7.393 -0.771 -8.720 1.00 90.62 222 SER A CA 1
ATOM 1515 C C . SER A 1 222 ? 5.932 -1.223 -8.787 1.00 90.62 222 SER A C 1
ATOM 1517 O O . SER A 1 222 ? 5.482 -2.128 -8.070 1.00 90.62 222 SER A O 1
ATOM 1519 N N . ALA A 1 223 ? 5.158 -0.570 -9.658 1.00 87.88 223 ALA A N 1
ATOM 1520 C CA . ALA A 1 223 ? 3.744 -0.881 -9.829 1.00 87.88 223 ALA A CA 1
ATOM 1521 C C . ALA A 1 223 ? 3.546 -2.327 -10.308 1.00 87.88 223 ALA A C 1
ATOM 1523 O O . ALA A 1 223 ? 2.652 -3.004 -9.806 1.00 87.88 223 ALA A O 1
ATOM 1524 N N . ALA A 1 224 ? 4.411 -2.805 -11.209 1.00 90.25 224 ALA A N 1
ATOM 1525 C CA . ALA A 1 224 ? 4.364 -4.166 -11.730 1.00 90.25 224 ALA A CA 1
ATOM 1526 C C . ALA A 1 224 ? 4.636 -5.199 -10.627 1.00 90.25 224 ALA A C 1
ATOM 1528 O O . ALA A 1 224 ? 3.833 -6.109 -10.424 1.00 90.25 224 ALA A O 1
ATOM 1529 N N . ASP A 1 225 ? 5.714 -5.011 -9.860 1.00 92.75 225 ASP A N 1
ATOM 1530 C CA . ASP A 1 225 ? 6.118 -5.955 -8.813 1.00 92.75 225 ASP A CA 1
ATOM 1531 C C . ASP A 1 225 ? 5.032 -6.081 -7.746 1.00 92.75 225 ASP A C 1
ATOM 1533 O O . ASP A 1 225 ? 4.585 -7.175 -7.405 1.00 92.75 225 ASP A O 1
ATOM 1537 N N . THR A 1 226 ? 4.559 -4.941 -7.239 1.00 93.31 226 THR A N 1
ATOM 1538 C CA . THR A 1 226 ? 3.566 -4.923 -6.162 1.00 93.31 226 THR A CA 1
ATOM 1539 C C . THR A 1 226 ? 2.204 -5.461 -6.595 1.00 93.31 226 THR A C 1
ATOM 1541 O O . THR A 1 226 ? 1.513 -6.065 -5.771 1.00 93.31 226 THR A O 1
ATOM 1544 N N . GLN A 1 227 ? 1.795 -5.264 -7.854 1.00 93.12 227 GLN A N 1
ATOM 1545 C CA . GLN A 1 227 ? 0.571 -5.866 -8.402 1.00 93.12 227 GLN A CA 1
ATOM 1546 C C . GLN A 1 227 ? 0.682 -7.385 -8.461 1.00 93.12 227 GLN A C 1
ATOM 1548 O O . GLN A 1 227 ? -0.167 -8.073 -7.900 1.00 93.12 227 GLN A O 1
ATOM 1553 N N . VAL A 1 228 ? 1.766 -7.898 -9.045 1.00 93.69 228 VAL A N 1
ATOM 1554 C CA . VAL A 1 228 ? 1.992 -9.340 -9.186 1.00 93.69 228 VAL A CA 1
ATOM 1555 C C . VAL A 1 228 ? 2.061 -10.022 -7.821 1.00 93.69 228 VAL A C 1
ATOM 1557 O O . VAL A 1 228 ? 1.395 -11.034 -7.609 1.00 93.69 228 VAL A O 1
ATOM 1560 N N . ILE A 1 229 ? 2.798 -9.447 -6.863 1.00 94.38 229 ILE A N 1
ATOM 1561 C CA . ILE A 1 229 ? 2.832 -9.961 -5.485 1.00 94.38 229 ILE A CA 1
ATOM 1562 C C . ILE A 1 229 ? 1.416 -10.006 -4.907 1.00 94.38 229 ILE A C 1
ATOM 1564 O O . ILE A 1 229 ? 1.018 -11.021 -4.344 1.00 94.38 229 ILE A O 1
ATOM 1568 N N . SER A 1 230 ? 0.633 -8.937 -5.064 1.00 95.81 230 SER A N 1
ATOM 1569 C CA . SER A 1 230 ? -0.721 -8.877 -4.501 1.00 95.81 230 SER A CA 1
ATOM 1570 C C . SER A 1 230 ? -1.650 -9.933 -5.103 1.00 95.81 230 SER A C 1
ATOM 1572 O O . SER A 1 230 ? -2.447 -10.523 -4.376 1.00 95.81 230 SER A O 1
ATOM 1574 N N . ASP A 1 231 ? -1.526 -10.214 -6.400 1.00 95.62 231 ASP A N 1
ATOM 1575 C CA . ASP A 1 231 ? -2.332 -11.223 -7.090 1.00 95.62 231 ASP A CA 1
ATOM 1576 C C . ASP A 1 231 ? -1.969 -12.652 -6.658 1.00 95.62 231 ASP A C 1
ATOM 1578 O O . ASP A 1 231 ? -2.867 -13.445 -6.360 1.00 95.62 231 ASP A O 1
ATOM 1582 N N . TYR A 1 232 ? -0.676 -12.969 -6.517 1.00 95.81 232 TYR A N 1
ATOM 1583 C CA . TYR A 1 232 ? -0.237 -14.255 -5.957 1.00 95.81 232 TYR A CA 1
ATOM 1584 C C . TYR A 1 232 ? -0.717 -14.447 -4.519 1.00 95.81 232 TYR A C 1
ATOM 1586 O O . TYR A 1 232 ? -1.198 -15.518 -4.150 1.00 95.81 232 TYR A O 1
ATOM 1594 N N . ILE A 1 233 ? -0.611 -13.405 -3.697 1.00 96.00 233 ILE A N 1
ATOM 1595 C CA . ILE A 1 233 ? -1.035 -13.458 -2.298 1.00 96.00 233 ILE A CA 1
ATOM 1596 C C . ILE A 1 233 ? -2.543 -13.645 -2.201 1.00 96.00 233 ILE A C 1
ATOM 1598 O O . ILE A 1 233 ? -2.993 -14.491 -1.432 1.00 96.00 233 ILE A O 1
ATOM 1602 N N . ARG A 1 234 ? -3.322 -12.924 -3.015 1.00 96.12 234 ARG A N 1
ATOM 1603 C CA . ARG A 1 234 ? -4.770 -13.124 -3.115 1.00 96.12 234 ARG A CA 1
ATOM 1604 C C . ARG A 1 234 ? -5.089 -14.579 -3.463 1.00 96.12 234 ARG A C 1
ATOM 1606 O O . ARG A 1 234 ? -5.872 -15.210 -2.758 1.00 96.12 234 ARG A O 1
ATOM 1613 N N . TYR A 1 235 ? -4.436 -15.140 -4.481 1.00 96.06 235 TYR A N 1
ATOM 1614 C CA . TYR A 1 235 ? -4.604 -16.545 -4.864 1.00 96.06 235 TYR A CA 1
ATOM 1615 C C . TYR A 1 235 ? -4.331 -17.510 -3.694 1.00 96.06 235 TYR A C 1
ATOM 1617 O O . TYR A 1 235 ? -5.187 -18.333 -3.357 1.00 96.06 235 TYR A O 1
ATOM 1625 N N . PHE A 1 236 ? -3.186 -17.377 -3.017 1.00 95.94 236 PHE A N 1
ATOM 1626 C CA . PHE A 1 236 ? -2.833 -18.254 -1.897 1.00 95.94 236 PHE A CA 1
ATOM 1627 C C . PHE A 1 236 ? -3.767 -18.094 -0.694 1.00 95.94 236 PHE A C 1
ATOM 1629 O O . PHE A 1 236 ? -4.109 -19.087 -0.051 1.00 95.94 236 PHE A O 1
ATOM 1636 N N . LEU A 1 237 ? -4.219 -16.873 -0.403 1.00 95.88 237 LEU A N 1
ATOM 1637 C CA . LEU A 1 237 ? -5.161 -16.613 0.685 1.00 95.88 237 LEU A CA 1
ATOM 1638 C C . LEU A 1 237 ? -6.546 -17.201 0.404 1.00 95.88 237 LEU A C 1
ATOM 1640 O O . LEU A 1 237 ? -7.154 -17.768 1.315 1.00 95.88 237 LEU A O 1
ATOM 1644 N N . HIS A 1 238 ? -7.034 -17.137 -0.838 1.00 94.31 238 HIS A N 1
ATOM 1645 C CA . HIS A 1 238 ? -8.283 -17.805 -1.211 1.00 94.31 238 HIS A CA 1
ATOM 1646 C C . HIS A 1 238 ? -8.160 -19.323 -1.108 1.00 94.31 238 HIS A C 1
ATOM 1648 O O . HIS A 1 238 ? -9.033 -19.956 -0.519 1.00 94.31 238 HIS A O 1
ATOM 1654 N N . GLN A 1 239 ? -7.063 -19.911 -1.597 1.00 95.44 239 GLN A N 1
ATOM 1655 C CA . GLN A 1 239 ? -6.827 -21.349 -1.459 1.00 95.44 239 GLN A CA 1
ATOM 1656 C C . GLN A 1 239 ? -6.794 -21.770 0.018 1.00 95.44 239 GLN A C 1
ATOM 1658 O O . GLN A 1 239 ? -7.461 -22.729 0.402 1.00 95.44 239 GLN A O 1
ATOM 1663 N N . HIS A 1 240 ? -6.072 -21.024 0.857 1.00 94.06 240 HIS A N 1
ATOM 1664 C CA . HIS A 1 240 ? -6.001 -21.257 2.299 1.00 94.06 240 HIS A CA 1
ATOM 1665 C C . HIS A 1 240 ? -7.382 -21.164 2.969 1.00 94.06 240 HIS A C 1
ATOM 1667 O O . HIS A 1 240 ? -7.741 -22.013 3.783 1.00 94.06 240 HIS A O 1
ATOM 1673 N N . THR A 1 241 ? -8.182 -20.163 2.591 1.00 93.31 241 THR A N 1
ATOM 1674 C CA . THR A 1 241 ? -9.544 -19.966 3.113 1.00 93.31 241 THR A CA 1
ATOM 1675 C C . THR A 1 241 ? -10.467 -21.122 2.721 1.00 93.31 241 THR A C 1
ATOM 1677 O O . THR A 1 241 ? -11.213 -21.616 3.563 1.00 93.31 241 THR A O 1
ATOM 1680 N N . ILE A 1 242 ? -10.382 -21.604 1.475 1.00 94.56 242 ILE A N 1
ATOM 1681 C CA . ILE A 1 242 ? -11.168 -22.750 0.988 1.00 94.56 242 ILE A CA 1
ATOM 1682 C C . ILE A 1 242 ? -10.773 -24.039 1.720 1.00 94.56 242 ILE A C 1
ATOM 1684 O O . ILE A 1 242 ? -11.643 -24.811 2.108 1.00 94.56 242 ILE A O 1
ATOM 1688 N N . GLN A 1 243 ? -9.475 -24.272 1.931 1.00 94.81 243 GLN A N 1
ATOM 1689 C CA . GLN A 1 243 ? -8.977 -25.487 2.584 1.00 94.81 243 GLN A CA 1
ATOM 1690 C C . GLN A 1 243 ? -9.346 -25.564 4.067 1.00 94.81 243 GLN A C 1
ATOM 1692 O O . GLN A 1 243 ? -9.681 -26.640 4.556 1.00 94.81 243 GLN A O 1
ATOM 1697 N N . LEU A 1 244 ? -9.269 -24.442 4.787 1.00 93.50 244 LEU A N 1
ATOM 1698 C CA . LEU A 1 244 ? -9.532 -24.411 6.227 1.00 93.50 244 LEU A CA 1
ATOM 1699 C C . LEU A 1 244 ? -10.981 -24.060 6.581 1.00 93.50 244 LEU A C 1
ATOM 1701 O O . LEU A 1 244 ? -11.357 -24.166 7.746 1.00 93.50 244 LEU A O 1
ATOM 1705 N N . GLY A 1 245 ? -11.780 -23.603 5.613 1.00 92.00 245 GLY A N 1
ATOM 1706 C CA . GLY A 1 245 ? -13.157 -23.163 5.842 1.00 92.00 245 GLY A CA 1
ATOM 1707 C C . GLY A 1 245 ? -13.277 -21.926 6.741 1.00 92.00 245 GLY A C 1
ATOM 1708 O O . GLY A 1 245 ? -14.340 -21.687 7.308 1.00 92.00 245 GLY A O 1
ATOM 1709 N N . GLN A 1 246 ? -12.201 -21.148 6.907 1.00 90.31 246 GLN A N 1
ATOM 1710 C CA . GLN A 1 246 ? -12.184 -19.939 7.735 1.00 90.31 246 GLN A CA 1
ATOM 1711 C C . GLN A 1 246 ? -11.349 -18.821 7.092 1.00 90.31 246 GLN A C 1
ATOM 1713 O O . GLN A 1 246 ? -10.345 -19.124 6.440 1.00 90.31 246 GLN A O 1
ATOM 1718 N N . PRO A 1 247 ? -11.717 -17.539 7.295 1.00 90.00 247 PRO A N 1
ATOM 1719 C CA . PRO A 1 247 ? -10.942 -16.409 6.791 1.00 90.00 247 PRO A CA 1
ATOM 1720 C C . PRO A 1 247 ? -9.502 -16.415 7.309 1.00 90.00 247 PRO A C 1
ATOM 1722 O O . PRO A 1 247 ? -9.243 -16.733 8.473 1.00 90.00 247 PRO A O 1
ATOM 1725 N N . ALA A 1 248 ? -8.561 -16.029 6.449 1.00 92.38 248 ALA A N 1
ATOM 1726 C CA . ALA A 1 248 ? -7.171 -15.858 6.846 1.00 92.38 248 ALA A CA 1
ATOM 1727 C C . ALA A 1 248 ? -7.010 -14.704 7.854 1.00 92.38 248 ALA A C 1
ATOM 1729 O O . ALA A 1 248 ? -7.686 -13.675 7.774 1.00 92.38 248 ALA A O 1
ATOM 1730 N N . THR A 1 249 ? -6.083 -14.868 8.799 1.00 94.81 249 THR A N 1
ATOM 1731 C CA . THR A 1 249 ? -5.709 -13.798 9.734 1.00 94.81 249 THR A CA 1
ATOM 1732 C C . THR A 1 249 ? -4.788 -12.787 9.056 1.00 94.81 249 THR A C 1
ATOM 1734 O O . THR A 1 249 ? -4.087 -13.114 8.089 1.00 94.81 249 THR A O 1
ATOM 1737 N N . VAL A 1 250 ? -4.718 -11.567 9.600 1.00 96.12 250 VAL A N 1
ATOM 1738 C CA . VAL A 1 250 ? -3.846 -10.513 9.050 1.00 96.12 250 VAL A CA 1
ATOM 1739 C C . VAL A 1 250 ? -2.377 -10.956 9.076 1.00 96.12 250 VAL A C 1
ATOM 1741 O O . VAL A 1 250 ? -1.624 -10.714 8.133 1.00 96.12 250 VAL A O 1
ATOM 1744 N N . LYS A 1 251 ? -1.982 -11.699 10.118 1.00 95.75 251 LYS A N 1
ATOM 1745 C CA . LYS A 1 251 ? -0.638 -12.280 10.262 1.00 95.75 251 LYS A CA 1
ATOM 1746 C C . LYS A 1 251 ? -0.276 -13.250 9.145 1.00 95.75 251 LYS A C 1
ATOM 1748 O O . LYS A 1 251 ? 0.853 -13.213 8.660 1.00 95.75 251 LYS A O 1
ATOM 1753 N N . VAL A 1 252 ? -1.207 -14.116 8.738 1.00 95.50 252 VAL A N 1
ATOM 1754 C CA . VAL A 1 252 ? -0.964 -15.073 7.647 1.00 95.50 252 VAL A CA 1
ATOM 1755 C C . VAL A 1 252 ? -0.724 -14.318 6.343 1.00 95.50 252 VAL A C 1
ATOM 1757 O O . VAL A 1 252 ? 0.283 -14.565 5.681 1.00 95.50 252 VAL A O 1
ATOM 1760 N N . ALA A 1 253 ? -1.578 -13.343 6.022 1.00 96.12 253 ALA A N 1
ATOM 1761 C CA . ALA A 1 253 ? -1.416 -12.509 4.833 1.00 96.12 253 ALA A CA 1
ATOM 1762 C C . ALA A 1 253 ? -0.077 -11.758 4.826 1.00 96.12 253 ALA A C 1
ATOM 1764 O O . ALA A 1 253 ? 0.667 -11.818 3.845 1.00 96.12 253 ALA A O 1
ATOM 1765 N N . ALA A 1 254 ? 0.275 -11.116 5.941 1.00 96.12 254 ALA A N 1
ATOM 1766 C CA . ALA A 1 254 ? 1.516 -10.364 6.045 1.00 96.12 254 ALA A CA 1
ATOM 1767 C C . ALA A 1 254 ? 2.759 -11.269 5.962 1.00 96.12 254 ALA A C 1
ATOM 1769 O O . ALA A 1 254 ? 3.746 -10.912 5.318 1.00 96.12 254 ALA A O 1
ATOM 1770 N N . ASN A 1 255 ? 2.714 -12.474 6.541 1.00 95.69 255 ASN A N 1
ATOM 1771 C CA . ASN A 1 255 ? 3.820 -13.425 6.447 1.00 95.69 255 ASN A CA 1
ATOM 1772 C C . ASN A 1 255 ? 3.995 -13.991 5.028 1.00 95.69 255 ASN A C 1
ATOM 1774 O O . ASN A 1 255 ? 5.130 -14.178 4.595 1.00 95.69 255 ASN A O 1
ATOM 1778 N N . LEU A 1 256 ? 2.909 -14.231 4.286 1.00 95.56 256 LEU A N 1
ATOM 1779 C CA . LEU A 1 256 ? 3.005 -14.639 2.881 1.00 95.56 256 LEU A CA 1
ATOM 1780 C C . LEU A 1 256 ? 3.653 -13.537 2.029 1.00 95.56 256 LEU A C 1
ATOM 1782 O O . LEU A 1 256 ? 4.555 -13.828 1.242 1.00 95.56 256 LEU A O 1
ATOM 1786 N N . ILE A 1 257 ? 3.263 -12.272 2.234 1.00 95.19 257 ILE A N 1
ATOM 1787 C CA . ILE A 1 257 ? 3.872 -11.121 1.544 1.00 95.19 257 ILE A CA 1
ATOM 1788 C C . ILE A 1 257 ? 5.362 -11.036 1.868 1.00 95.19 257 ILE A C 1
ATOM 1790 O O . ILE A 1 257 ? 6.183 -10.926 0.959 1.00 95.19 257 ILE A O 1
ATOM 1794 N N . ARG A 1 258 ? 5.720 -11.159 3.151 1.00 94.38 258 ARG A N 1
ATOM 1795 C CA . ARG A 1 258 ? 7.113 -11.188 3.607 1.00 94.38 258 ARG A CA 1
ATOM 1796 C C . ARG A 1 258 ? 7.920 -12.274 2.898 1.00 94.38 258 ARG A C 1
ATOM 1798 O O . ARG A 1 258 ? 9.035 -12.002 2.474 1.00 94.38 258 ARG A O 1
ATOM 1805 N N . LEU A 1 259 ? 7.390 -13.492 2.767 1.00 94.31 259 LEU A N 1
ATOM 1806 C CA . LEU A 1 259 ? 8.100 -14.593 2.107 1.00 94.31 259 LEU A CA 1
ATOM 1807 C C . LEU A 1 259 ? 8.413 -14.267 0.642 1.00 94.31 259 LEU A C 1
ATOM 1809 O O . LEU A 1 259 ? 9.570 -14.385 0.240 1.00 94.31 259 LEU A O 1
ATOM 1813 N N . LEU A 1 260 ? 7.420 -13.800 -0.122 1.00 93.19 260 LEU A N 1
ATOM 1814 C CA . LEU A 1 260 ? 7.615 -13.447 -1.531 1.00 93.19 260 LEU A CA 1
ATOM 1815 C C . LEU A 1 260 ? 8.567 -12.257 -1.701 1.00 93.19 260 LEU A C 1
ATOM 1817 O O . LEU A 1 260 ? 9.470 -12.315 -2.540 1.00 93.19 260 LEU A O 1
ATOM 1821 N N . ALA A 1 261 ? 8.394 -11.213 -0.886 1.00 91.94 261 ALA A N 1
ATOM 1822 C CA . ALA A 1 261 ? 9.229 -10.017 -0.919 1.00 91.94 261 ALA A CA 1
ATOM 1823 C C . ALA A 1 261 ? 10.680 -10.327 -0.522 1.00 91.94 261 ALA A C 1
ATOM 1825 O O . ALA A 1 261 ? 11.607 -9.927 -1.217 1.00 91.94 261 ALA A O 1
ATOM 1826 N N . TYR A 1 262 ? 10.898 -11.093 0.551 1.00 92.88 262 TYR A N 1
ATOM 1827 C CA . TYR A 1 262 ? 12.237 -11.409 1.051 1.00 92.88 262 TYR A CA 1
ATOM 1828 C C . TYR A 1 262 ? 13.022 -12.325 0.110 1.00 92.88 262 TYR A C 1
ATOM 1830 O O . TYR A 1 262 ? 14.199 -12.077 -0.153 1.00 92.88 262 TYR A O 1
ATOM 1838 N N . GLN A 1 263 ? 12.380 -13.373 -0.420 1.00 92.81 263 GLN A N 1
ATOM 1839 C CA . GLN A 1 263 ? 13.023 -14.311 -1.349 1.00 92.81 263 GLN A CA 1
ATOM 1840 C C . GLN A 1 263 ? 13.486 -13.625 -2.636 1.00 92.81 263 GLN A C 1
ATOM 1842 O O . GLN A 1 263 ? 14.480 -14.030 -3.232 1.00 92.81 263 GLN A O 1
ATOM 1847 N N . ASN A 1 264 ? 12.793 -12.562 -3.039 1.00 92.12 264 ASN A N 1
ATOM 1848 C CA . ASN A 1 264 ? 13.065 -11.833 -4.268 1.00 92.12 264 ASN A CA 1
ATOM 1849 C C . ASN A 1 264 ? 13.551 -10.399 -4.009 1.00 92.12 264 ASN A C 1
ATOM 1851 O O . ASN A 1 264 ? 13.466 -9.565 -4.904 1.00 92.12 264 ASN A O 1
ATOM 1855 N N . LYS A 1 265 ? 14.089 -10.101 -2.819 1.00 87.81 265 LYS A N 1
ATOM 1856 C CA . LYS A 1 265 ? 14.452 -8.733 -2.394 1.00 87.81 265 LYS A CA 1
ATOM 1857 C C . LYS A 1 265 ? 15.453 -8.015 -3.308 1.00 87.81 265 LYS A C 1
ATOM 1859 O O . LYS A 1 265 ? 15.474 -6.796 -3.354 1.00 87.81 265 LYS A O 1
ATOM 1864 N N . ASN A 1 266 ? 16.286 -8.769 -4.028 1.00 88.31 266 ASN A N 1
ATOM 1865 C CA . ASN A 1 266 ? 17.265 -8.213 -4.969 1.00 88.31 266 ASN A CA 1
ATOM 1866 C C . ASN A 1 266 ? 16.659 -7.928 -6.354 1.00 88.31 266 ASN A C 1
ATOM 1868 O O . ASN A 1 266 ? 17.328 -7.356 -7.203 1.00 88.31 266 ASN A O 1
ATOM 1872 N N . MET A 1 267 ? 15.429 -8.386 -6.598 1.00 86.12 267 MET A N 1
ATOM 1873 C CA . MET A 1 267 ? 14.778 -8.387 -7.910 1.00 86.12 267 MET A CA 1
ATOM 1874 C C . MET A 1 267 ? 13.423 -7.678 -7.906 1.00 86.12 267 MET A C 1
ATOM 1876 O O . MET A 1 267 ? 12.831 -7.524 -8.968 1.00 86.12 267 MET A O 1
ATOM 1880 N N . LEU A 1 268 ? 12.906 -7.320 -6.728 1.00 87.94 268 LEU A N 1
ATOM 1881 C CA . LEU A 1 268 ? 11.634 -6.634 -6.552 1.00 87.94 268 LEU A CA 1
ATOM 1882 C C . LEU A 1 268 ? 11.865 -5.325 -5.817 1.00 87.94 268 LEU A C 1
ATOM 1884 O O . LEU A 1 268 ? 12.549 -5.288 -4.795 1.00 87.94 268 LEU A O 1
ATOM 1888 N N . GLN A 1 269 ? 11.191 -4.280 -6.276 1.00 89.25 269 GLN A N 1
ATOM 1889 C CA . GLN A 1 269 ? 11.115 -3.013 -5.567 1.00 89.25 269 GLN A CA 1
ATOM 1890 C C . GLN A 1 269 ? 9.711 -2.855 -4.977 1.00 89.25 269 GLN A C 1
ATOM 1892 O O . GLN A 1 269 ? 8.878 -2.116 -5.499 1.00 89.25 269 GLN A O 1
ATOM 1897 N N . ALA A 1 270 ? 9.433 -3.582 -3.893 1.00 90.75 270 ALA A N 1
ATOM 1898 C CA . ALA A 1 270 ? 8.111 -3.632 -3.272 1.00 90.75 270 ALA A CA 1
ATOM 1899 C C . ALA A 1 270 ? 8.153 -3.173 -1.808 1.00 90.75 270 ALA A C 1
ATOM 1901 O O . ALA A 1 270 ? 8.654 -3.878 -0.936 1.00 90.75 270 ALA A O 1
ATOM 1902 N N . GLY A 1 271 ? 7.604 -1.988 -1.544 1.00 93.50 271 GLY A N 1
ATOM 1903 C CA . GLY A 1 271 ? 7.254 -1.531 -0.202 1.00 93.50 271 GLY A CA 1
ATOM 1904 C C . GLY A 1 271 ? 5.750 -1.676 -0.002 1.00 93.50 271 GLY A C 1
ATOM 1905 O O . GLY A 1 271 ? 4.965 -1.128 -0.779 1.00 93.50 271 GLY A O 1
ATOM 1906 N N . MET A 1 272 ? 5.315 -2.417 1.009 1.00 95.81 272 MET A N 1
ATOM 1907 C CA . MET A 1 272 ? 3.898 -2.717 1.213 1.00 95.81 272 MET A CA 1
ATOM 1908 C C . MET A 1 272 ? 3.484 -2.464 2.660 1.00 95.81 272 MET A C 1
ATOM 1910 O O . MET A 1 272 ? 4.245 -2.725 3.587 1.00 95.81 272 MET A O 1
ATOM 1914 N N . ILE A 1 273 ? 2.257 -1.985 2.856 1.00 97.94 273 ILE A N 1
ATOM 1915 C CA . ILE A 1 273 ? 1.630 -1.897 4.181 1.00 97.94 273 ILE A CA 1
ATOM 1916 C C . ILE A 1 273 ? 0.408 -2.798 4.163 1.00 97.94 273 ILE A C 1
ATOM 1918 O O . ILE A 1 273 ? -0.513 -2.574 3.383 1.00 97.94 273 ILE A O 1
ATOM 1922 N N . VAL A 1 274 ? 0.405 -3.817 5.012 1.00 98.00 274 VAL A N 1
ATOM 1923 C CA . VAL A 1 274 ? -0.706 -4.756 5.159 1.00 98.00 274 VAL A CA 1
ATOM 1924 C C . VAL A 1 274 ? -1.551 -4.297 6.331 1.00 98.00 274 VAL A C 1
ATOM 1926 O O . VAL A 1 274 ? -1.050 -4.215 7.450 1.00 98.00 274 VAL A O 1
ATOM 1929 N N . GLY A 1 275 ? -2.819 -4.002 6.075 1.00 97.75 275 GLY A N 1
ATOM 1930 C CA . GLY A 1 275 ? -3.787 -3.643 7.102 1.00 97.75 275 GLY A CA 1
ATOM 1931 C C . GLY A 1 275 ? -4.997 -4.550 7.017 1.00 97.75 275 GLY A C 1
ATOM 1932 O O . GLY A 1 275 ? -5.499 -4.844 5.933 1.00 97.75 275 GLY A O 1
ATOM 1933 N N . GLY A 1 276 ? -5.483 -4.997 8.162 1.00 97.38 276 GLY A N 1
ATOM 1934 C CA . GLY A 1 276 ? -6.716 -5.757 8.207 1.00 97.38 276 GLY A CA 1
ATOM 1935 C C . GLY A 1 276 ? -7.267 -5.875 9.609 1.00 97.38 276 GLY A C 1
ATOM 1936 O O . GLY A 1 276 ? -6.677 -5.385 10.574 1.00 97.38 276 GLY A O 1
ATOM 1937 N N . TRP A 1 277 ? -8.391 -6.568 9.695 1.00 97.56 277 TRP A N 1
ATOM 1938 C CA . TRP A 1 277 ? -9.026 -6.919 10.951 1.00 97.56 277 TRP A CA 1
ATOM 1939 C C . TRP A 1 277 ? -9.251 -8.427 11.005 1.00 97.56 277 TRP A C 1
ATOM 1941 O O . TRP A 1 277 ? -9.635 -9.061 10.019 1.00 97.56 277 TRP A O 1
ATOM 1951 N N . ASP A 1 278 ? -9.009 -9.028 12.162 1.00 95.12 278 ASP A N 1
ATOM 1952 C CA . ASP A 1 278 ? -9.405 -10.404 12.417 1.00 95.12 278 ASP A CA 1
ATOM 1953 C C . ASP A 1 278 ? -10.016 -10.565 13.809 1.00 95.12 278 ASP A C 1
ATOM 1955 O O . ASP A 1 278 ? -9.760 -9.790 14.727 1.00 95.12 278 ASP A O 1
ATOM 1959 N N . LYS A 1 279 ? -10.837 -11.605 13.967 1.00 93.44 279 LYS A N 1
ATOM 1960 C CA . LYS A 1 279 ? -11.574 -11.877 15.208 1.00 93.44 279 LYS A CA 1
ATOM 1961 C C . LYS A 1 279 ? -10.689 -12.247 16.407 1.00 93.44 279 LYS A C 1
ATOM 1963 O O . LYS A 1 279 ? -11.213 -12.354 17.510 1.00 93.44 279 LYS A O 1
ATOM 1968 N N . TYR A 1 280 ? -9.402 -12.528 16.194 1.00 93.06 280 TYR A N 1
ATOM 1969 C CA . TYR A 1 280 ? -8.498 -13.001 17.244 1.00 93.06 280 TYR A CA 1
ATOM 1970 C C . TYR A 1 280 ? -7.689 -11.854 17.850 1.00 93.06 280 TYR A C 1
ATOM 1972 O O . TYR A 1 280 ? -7.547 -11.785 19.066 1.00 93.06 280 TYR A O 1
ATOM 1980 N N . GLU A 1 281 ? -7.162 -10.962 17.012 1.00 94.06 281 GLU A N 1
ATOM 1981 C CA . GLU A 1 281 ? -6.269 -9.870 17.419 1.00 94.06 281 GLU A CA 1
ATOM 1982 C C . GLU A 1 281 ? -6.773 -8.478 17.026 1.00 94.06 281 GLU A C 1
ATOM 1984 O O . GLU A 1 281 ? -6.095 -7.485 17.289 1.00 94.06 281 GLU A O 1
ATOM 1989 N N . GLY A 1 282 ? -7.958 -8.387 16.423 1.00 95.69 282 GLY A N 1
ATOM 1990 C CA . GLY A 1 282 ? -8.561 -7.129 16.010 1.00 95.69 282 GLY A CA 1
ATOM 1991 C C . GLY A 1 282 ? -7.821 -6.480 14.841 1.00 95.69 282 GLY A C 1
ATOM 1992 O O . GLY A 1 282 ? -7.341 -7.157 13.928 1.00 95.69 282 GLY A O 1
ATOM 1993 N N . GLY A 1 283 ? -7.766 -5.147 14.858 1.00 96.31 283 GLY A N 1
ATOM 1994 C CA . GLY A 1 283 ? -7.087 -4.345 13.845 1.00 96.31 283 GLY A CA 1
ATOM 1995 C C . GLY A 1 283 ? -5.567 -4.469 13.944 1.00 96.31 283 GLY A C 1
ATOM 1996 O O . GLY A 1 283 ? -4.984 -4.239 15.003 1.00 96.31 283 GLY A O 1
ATOM 1997 N N . GLN A 1 284 ? -4.910 -4.825 12.841 1.00 97.50 284 GLN A N 1
ATOM 1998 C CA . GLN A 1 284 ? -3.457 -4.968 12.793 1.00 97.50 284 GLN A CA 1
ATOM 1999 C C . GLN A 1 284 ? -2.866 -4.325 11.544 1.00 97.50 284 GLN A C 1
ATOM 2001 O O . GLN A 1 284 ? -3.411 -4.454 10.446 1.00 97.50 284 GLN A O 1
ATOM 2006 N N . ILE A 1 285 ? -1.697 -3.706 11.718 1.00 97.56 285 ILE A N 1
ATOM 2007 C CA . ILE A 1 285 ? -0.890 -3.147 10.637 1.00 97.56 285 ILE A CA 1
ATOM 2008 C C . ILE A 1 285 ? 0.503 -3.758 10.658 1.00 97.56 285 ILE A C 1
ATOM 2010 O O . ILE A 1 285 ? 1.169 -3.817 11.695 1.00 97.56 285 ILE A O 1
ATOM 2014 N N . PHE A 1 286 ? 0.942 -4.191 9.480 1.00 98.00 286 PHE A N 1
ATOM 2015 C CA . PHE A 1 286 ? 2.281 -4.696 9.236 1.00 98.00 286 PHE A CA 1
ATOM 2016 C C . PHE A 1 286 ? 2.939 -3.915 8.103 1.00 98.00 286 PHE A C 1
ATOM 2018 O O . PHE A 1 286 ? 2.440 -3.892 6.978 1.00 98.00 286 PHE A O 1
ATOM 2025 N N . SER A 1 287 ? 4.088 -3.314 8.393 1.00 96.75 287 SER A N 1
ATOM 2026 C CA . SER A 1 287 ? 4.956 -2.714 7.387 1.00 96.75 287 SER A CA 1
ATOM 2027 C C . SER A 1 287 ? 5.903 -3.770 6.821 1.00 96.75 287 SER A C 1
ATOM 2029 O O . SER A 1 287 ? 6.552 -4.504 7.573 1.00 96.75 287 SER A O 1
ATOM 2031 N N . VAL A 1 288 ? 5.970 -3.847 5.493 1.00 95.62 288 VAL A N 1
ATOM 2032 C CA . VAL A 1 288 ? 6.906 -4.673 4.729 1.00 95.62 288 VAL A CA 1
ATOM 2033 C C . VAL A 1 288 ? 7.761 -3.730 3.878 1.00 95.62 288 VAL A C 1
ATOM 2035 O O . VAL A 1 288 ? 7.349 -3.346 2.780 1.00 95.62 288 VAL A O 1
ATOM 2038 N N . PRO A 1 289 ? 8.930 -3.291 4.376 1.00 92.56 289 PRO A N 1
ATOM 2039 C CA . PRO A 1 289 ? 9.823 -2.426 3.614 1.00 92.56 289 PRO A CA 1
ATOM 2040 C C . PRO A 1 289 ? 10.503 -3.200 2.475 1.00 92.56 289 PRO A C 1
ATOM 2042 O O . PRO A 1 289 ? 10.441 -4.428 2.413 1.00 92.56 289 PRO A O 1
ATOM 2045 N N . LEU A 1 290 ? 11.245 -2.482 1.626 1.00 89.06 290 LEU A N 1
ATOM 2046 C CA . LEU A 1 290 ? 11.959 -3.033 0.460 1.00 89.06 290 LEU A CA 1
ATOM 2047 C C . LEU A 1 290 ? 12.870 -4.233 0.786 1.00 89.06 290 LEU A C 1
ATOM 2049 O O . LEU A 1 290 ? 13.077 -5.102 -0.051 1.00 89.06 290 LEU A O 1
ATOM 2053 N N . GLY A 1 291 ? 13.392 -4.319 2.015 1.00 88.06 291 GLY A N 1
ATOM 2054 C CA . GLY A 1 291 ? 14.215 -5.448 2.462 1.00 88.06 291 GLY A CA 1
ATOM 2055 C C . GLY A 1 291 ? 13.449 -6.759 2.697 1.00 88.06 291 GLY A C 1
ATOM 2056 O O . GLY A 1 291 ? 14.076 -7.771 3.012 1.00 88.06 291 GLY A O 1
ATOM 2057 N N . GLY A 1 292 ? 12.116 -6.755 2.594 1.00 88.94 292 GLY A N 1
ATOM 2058 C CA . GLY A 1 292 ? 11.267 -7.926 2.820 1.00 88.94 292 GLY A CA 1
ATOM 2059 C C . GLY A 1 292 ? 11.184 -8.365 4.285 1.00 88.94 292 GLY A C 1
ATOM 2060 O O . GLY A 1 292 ? 10.845 -9.513 4.568 1.00 88.94 292 GLY A O 1
ATOM 2061 N N . THR A 1 293 ? 11.527 -7.492 5.235 1.00 92.50 293 THR A N 1
ATOM 2062 C CA . THR A 1 293 ? 11.259 -7.726 6.662 1.00 92.50 293 THR A CA 1
ATOM 2063 C C . THR A 1 293 ? 9.782 -7.473 6.970 1.00 92.50 293 THR A C 1
ATOM 2065 O O . THR A 1 293 ? 9.023 -7.036 6.111 1.00 92.50 293 THR A O 1
ATOM 2068 N N . ILE A 1 294 ? 9.343 -7.789 8.188 1.00 94.94 294 ILE A N 1
ATOM 2069 C CA . ILE A 1 294 ? 7.984 -7.488 8.641 1.00 94.94 294 ILE A CA 1
ATOM 2070 C C . ILE A 1 294 ? 8.046 -6.808 10.002 1.00 94.94 294 ILE A C 1
ATOM 2072 O O . ILE A 1 294 ? 8.752 -7.276 10.895 1.00 94.94 294 ILE A O 1
ATOM 2076 N N . LEU A 1 295 ? 7.306 -5.715 10.159 1.00 95.50 295 LEU A N 1
ATOM 2077 C CA . LEU A 1 295 ? 7.215 -4.967 11.408 1.00 95.50 295 LEU A CA 1
ATOM 2078 C C . LEU A 1 295 ? 5.744 -4.723 11.738 1.00 95.50 295 LEU A C 1
ATOM 2080 O O . LEU A 1 295 ? 5.037 -4.093 10.955 1.00 95.50 295 LEU A O 1
ATOM 2084 N N . LYS A 1 296 ? 5.280 -5.219 12.891 1.00 96.69 296 LYS A N 1
ATOM 2085 C CA . LYS A 1 296 ? 3.969 -4.841 13.438 1.00 96.69 296 LYS A CA 1
ATOM 2086 C C . LYS A 1 296 ? 4.108 -3.464 14.074 1.00 96.69 296 LYS A C 1
ATOM 2088 O O . LYS A 1 296 ? 4.986 -3.281 14.914 1.00 96.69 296 LYS A O 1
ATOM 2093 N N . GLN A 1 297 ? 3.272 -2.516 13.674 1.00 94.88 297 GLN A N 1
ATOM 2094 C CA . GLN A 1 297 ? 3.345 -1.136 14.153 1.00 94.88 297 GLN A CA 1
ATOM 2095 C C . GLN A 1 297 ? 1.932 -0.582 14.391 1.00 94.88 297 GLN A C 1
ATOM 2097 O O . GLN A 1 297 ? 0.995 -1.032 13.730 1.00 94.88 297 GLN A O 1
ATOM 2102 N N . PRO A 1 298 ? 1.753 0.376 15.319 1.00 94.44 298 PRO A N 1
ATOM 2103 C CA . PRO A 1 298 ? 0.463 1.042 15.518 1.00 94.44 298 PRO A CA 1
ATOM 2104 C C . PRO A 1 298 ? 0.078 1.936 14.331 1.00 94.44 298 PRO A C 1
ATOM 2106 O O . PRO A 1 298 ? -1.099 2.146 14.052 1.00 94.44 298 PRO A O 1
ATOM 2109 N N . PHE A 1 299 ? 1.074 2.433 13.604 1.00 95.81 299 PHE A N 1
ATOM 2110 C CA . PHE A 1 299 ? 0.917 3.085 12.317 1.00 95.81 299 PHE A CA 1
ATOM 2111 C C . PHE A 1 299 ? 2.099 2.722 11.420 1.00 95.81 299 PHE A C 1
ATOM 2113 O O . PHE A 1 299 ? 3.184 2.393 11.899 1.00 95.81 299 PHE A O 1
ATOM 2120 N N . ALA A 1 300 ? 1.899 2.794 10.111 1.00 96.69 300 ALA A N 1
ATOM 2121 C CA . ALA A 1 300 ? 2.947 2.612 9.122 1.00 96.69 300 ALA A CA 1
ATOM 2122 C C . ALA A 1 300 ? 2.795 3.657 8.021 1.00 96.69 300 ALA A C 1
ATOM 2124 O O . ALA A 1 300 ? 1.683 3.976 7.605 1.00 96.69 300 ALA A O 1
ATOM 2125 N N . ILE A 1 301 ? 3.920 4.162 7.528 1.00 96.38 301 ILE A N 1
ATOM 2126 C CA . ILE A 1 301 ? 3.997 5.063 6.378 1.00 96.38 301 ILE A CA 1
ATOM 2127 C C . ILE A 1 301 ? 4.996 4.497 5.375 1.00 96.38 301 ILE A C 1
ATOM 2129 O O . ILE A 1 301 ? 5.958 3.830 5.755 1.00 96.38 301 ILE A O 1
ATOM 2133 N N . GLY A 1 302 ? 4.758 4.734 4.089 1.00 94.19 302 GLY A N 1
ATOM 2134 C CA . GLY A 1 302 ? 5.625 4.233 3.030 1.00 94.19 302 GLY A CA 1
ATOM 2135 C C . GLY A 1 302 ? 5.501 5.001 1.719 1.00 94.19 302 GLY A C 1
ATOM 2136 O O . GLY A 1 302 ? 4.581 5.796 1.516 1.00 94.19 302 GLY A O 1
ATOM 2137 N N . GLY A 1 303 ? 6.442 4.716 0.821 1.00 91.62 303 GLY A N 1
ATOM 2138 C CA . GLY A 1 303 ? 6.610 5.404 -0.457 1.00 91.62 303 GLY A CA 1
ATOM 2139 C C . GLY A 1 303 ? 7.476 6.667 -0.358 1.00 91.62 303 GLY A C 1
ATOM 2140 O O . GLY A 1 303 ? 8.072 6.948 0.676 1.00 91.62 303 GLY A O 1
ATOM 2141 N N . SER A 1 304 ? 7.600 7.420 -1.450 1.00 91.31 304 SER A N 1
ATOM 2142 C CA . SER A 1 304 ? 8.407 8.652 -1.484 1.00 91.31 304 SER A CA 1
ATOM 2143 C C . SER A 1 304 ? 7.877 9.732 -0.545 1.00 91.31 304 SER A C 1
ATOM 2145 O O . SER A 1 304 ? 8.671 10.439 0.073 1.00 91.31 304 SER A O 1
ATOM 2147 N N . GLY A 1 305 ? 6.553 9.826 -0.392 1.00 90.75 305 GLY A N 1
ATOM 2148 C CA . GLY A 1 305 ? 5.924 10.861 0.422 1.00 90.75 305 GLY A CA 1
ATOM 2149 C C . GLY A 1 305 ? 6.042 10.624 1.924 1.00 90.75 305 GLY A C 1
ATOM 2150 O O . GLY A 1 305 ? 5.822 11.547 2.701 1.00 90.75 305 GLY A O 1
ATOM 2151 N N . SER A 1 306 ? 6.449 9.427 2.368 1.00 92.06 306 SER A N 1
ATOM 2152 C CA . SER A 1 306 ? 6.578 9.136 3.801 1.00 92.06 306 SER A CA 1
ATOM 2153 C C . SER A 1 306 ? 7.685 9.933 4.492 1.00 92.06 306 SER A C 1
ATOM 2155 O O . SER A 1 306 ? 7.604 10.164 5.693 1.00 92.06 306 SER A O 1
ATOM 2157 N N . SER A 1 307 ? 8.710 10.377 3.758 1.00 91.12 307 SER A N 1
ATOM 2158 C CA . SER A 1 307 ? 9.820 11.161 4.321 1.00 91.12 307 SER A CA 1
ATOM 2159 C C . SER A 1 307 ? 9.355 12.478 4.957 1.00 91.12 307 SER A C 1
ATOM 2161 O O . SER A 1 307 ? 9.906 12.888 5.975 1.00 91.12 307 SER A O 1
ATOM 2163 N N . TYR A 1 308 ? 8.298 13.090 4.417 1.00 92.25 308 TYR A N 1
ATOM 2164 C CA . TYR A 1 308 ? 7.708 14.334 4.921 1.00 92.25 308 TYR A CA 1
ATOM 2165 C C . TYR A 1 308 ? 6.803 14.132 6.142 1.00 92.25 308 TYR A C 1
ATOM 2167 O O . TYR A 1 308 ? 6.399 15.104 6.776 1.00 92.25 308 TYR A O 1
ATOM 2175 N N . LEU A 1 309 ? 6.453 12.883 6.460 1.00 93.81 309 LEU A N 1
ATOM 2176 C CA . LEU A 1 309 ? 5.365 12.572 7.383 1.00 93.81 309 LEU A CA 1
ATOM 2177 C C . LEU A 1 309 ? 5.824 12.201 8.793 1.00 93.81 309 LEU A C 1
ATOM 2179 O O . LEU A 1 309 ? 5.049 12.391 9.725 1.00 93.81 309 LEU A O 1
ATOM 2183 N N . TYR A 1 310 ? 7.060 11.723 8.977 1.00 92.69 310 TYR A N 1
ATOM 2184 C CA . TYR A 1 310 ? 7.549 11.240 10.279 1.00 92.69 310 TYR A CA 1
ATOM 2185 C C . TYR A 1 310 ? 7.293 12.229 11.427 1.00 92.69 310 TYR A C 1
ATOM 2187 O O . TYR A 1 310 ? 6.655 11.869 12.410 1.00 92.69 310 TYR A O 1
ATOM 2195 N N . ALA A 1 311 ? 7.690 13.494 11.260 1.00 93.38 311 ALA A N 1
ATOM 2196 C CA . ALA A 1 311 ? 7.521 14.512 12.298 1.00 93.38 311 ALA A CA 1
ATOM 2197 C C . ALA A 1 311 ? 6.046 14.812 12.624 1.00 93.38 311 ALA A C 1
ATOM 2199 O O . ALA A 1 311 ? 5.709 15.067 13.778 1.00 93.38 311 ALA A O 1
ATOM 2200 N N . LEU A 1 312 ? 5.159 14.774 11.620 1.00 92.56 312 LEU A N 1
ATOM 2201 C CA . LEU A 1 312 ? 3.726 14.975 11.832 1.00 92.56 312 LEU A CA 1
ATOM 2202 C C . LEU A 1 312 ? 3.129 13.805 12.619 1.00 92.56 312 LEU A C 1
ATOM 2204 O O . LEU A 1 312 ? 2.371 14.032 13.559 1.00 92.56 312 LEU A O 1
ATOM 2208 N N . LEU A 1 313 ? 3.463 12.567 12.238 1.00 93.38 313 LEU A N 1
ATOM 2209 C CA . LEU A 1 313 ? 2.933 11.385 12.912 1.00 93.38 313 LEU A CA 1
ATOM 2210 C C . LEU A 1 313 ? 3.425 11.304 14.354 1.00 93.38 313 LEU A C 1
ATOM 2212 O O . LEU A 1 313 ? 2.606 11.062 15.230 1.00 93.38 313 LEU A O 1
ATOM 2216 N N . ASP A 1 314 ? 4.700 11.587 14.619 1.00 91.69 314 ASP A N 1
ATOM 2217 C CA . ASP A 1 314 ? 5.246 11.560 15.982 1.00 91.69 314 ASP A CA 1
ATOM 2218 C C . ASP A 1 314 ? 4.564 12.572 16.920 1.00 91.69 314 ASP A C 1
ATOM 2220 O O . ASP A 1 314 ? 4.462 12.332 18.122 1.00 91.69 314 ASP A O 1
ATOM 2224 N N . HIS A 1 315 ? 4.087 13.701 16.385 1.00 93.69 315 HIS A N 1
ATOM 2225 C CA . HIS A 1 315 ? 3.438 14.745 17.178 1.00 93.69 315 HIS A CA 1
ATOM 2226 C C . HIS A 1 315 ? 1.915 14.571 17.299 1.00 93.69 315 HIS A C 1
ATOM 2228 O O . HIS A 1 315 ? 1.332 14.876 18.340 1.00 93.69 315 HIS A O 1
ATOM 2234 N N . GLU A 1 316 ? 1.240 14.145 16.228 1.00 93.56 316 GLU A N 1
ATOM 2235 C CA . GLU A 1 316 ? -0.227 14.118 16.170 1.00 93.56 316 GLU A CA 1
ATOM 2236 C C . GLU A 1 316 ? -0.847 12.741 16.404 1.00 93.56 316 GLU A C 1
ATOM 2238 O O . GLU A 1 316 ? -2.019 12.673 16.789 1.00 93.56 316 GLU A O 1
ATOM 2243 N N . TRP A 1 317 ? -0.103 11.654 16.183 1.00 93.81 317 TRP A N 1
ATOM 2244 C CA . TRP A 1 317 ? -0.616 10.318 16.449 1.00 93.81 317 TRP A CA 1
ATOM 2245 C C . TRP A 1 317 ? -0.822 10.110 17.952 1.00 93.81 317 TRP A C 1
ATOM 2247 O O . TRP A 1 317 ? -0.015 10.518 18.787 1.00 93.81 317 TRP A O 1
ATOM 2257 N N . LYS A 1 318 ? -1.933 9.461 18.296 1.00 92.50 318 LYS A N 1
ATOM 2258 C CA . LYS A 1 318 ? -2.325 9.150 19.667 1.00 92.50 318 LYS A CA 1
ATOM 2259 C C . LYS A 1 318 ? -2.837 7.725 19.713 1.00 92.50 318 LYS A C 1
ATOM 2261 O O . LYS A 1 318 ? -3.531 7.271 18.803 1.00 92.50 318 LYS A O 1
ATOM 2266 N N . GLU A 1 319 ? -2.510 7.037 20.792 1.00 91.06 319 GLU A N 1
ATOM 2267 C CA . GLU A 1 319 ? -3.096 5.739 21.085 1.00 91.06 319 GLU A CA 1
ATOM 2268 C C . GLU A 1 319 ? -4.589 5.904 21.412 1.00 91.06 319 GLU A C 1
ATOM 2270 O O . GLU A 1 319 ? -4.992 6.911 21.996 1.00 91.06 319 GLU A O 1
ATOM 2275 N N . GLY A 1 320 ? -5.416 4.940 21.003 1.00 90.69 320 GLY A N 1
ATOM 2276 C CA . GLY A 1 320 ? -6.850 4.962 21.306 1.00 90.69 320 GLY A CA 1
ATOM 2277 C C . GLY A 1 320 ? -7.686 5.956 20.483 1.00 90.69 320 GLY A C 1
ATOM 2278 O O . GLY A 1 320 ? -8.730 6.404 20.943 1.00 90.69 320 GLY A O 1
ATOM 2279 N N . MET A 1 321 ? -7.253 6.338 19.275 1.00 94.69 321 MET A N 1
ATOM 2280 C CA . MET A 1 321 ? -8.080 7.172 18.388 1.00 94.69 321 MET A CA 1
ATOM 2281 C C . MET A 1 321 ? -9.419 6.498 18.065 1.00 94.69 321 MET A C 1
ATOM 2283 O O . MET A 1 321 ? -9.477 5.289 17.821 1.00 94.69 321 MET A O 1
ATOM 2287 N N . SER A 1 322 ? -10.484 7.295 17.972 1.00 97.06 322 SER A N 1
ATOM 2288 C CA . SER A 1 322 ? -11.751 6.836 17.398 1.00 97.06 322 SER A CA 1
ATOM 2289 C C . SER A 1 322 ? -11.638 6.633 15.881 1.00 97.06 322 SER A C 1
ATOM 2291 O O . SER A 1 322 ? -10.733 7.155 15.224 1.00 97.06 322 SER A O 1
ATOM 2293 N N . GLN A 1 323 ? -12.594 5.908 15.291 1.00 95.12 323 GLN A N 1
ATOM 2294 C CA . GLN A 1 323 ? -12.638 5.686 13.841 1.00 95.12 323 GLN A CA 1
ATOM 2295 C C . GLN A 1 323 ? -12.645 6.999 13.043 1.00 95.12 323 GLN A C 1
ATOM 2297 O O . GLN A 1 323 ? -11.927 7.131 12.053 1.00 95.12 323 GLN A O 1
ATOM 2302 N N . GLU A 1 324 ? -13.454 7.974 13.463 1.00 95.19 324 GLU A N 1
ATOM 2303 C CA . GLU A 1 324 ? -13.592 9.252 12.759 1.00 95.19 324 GLU A CA 1
ATOM 2304 C C . GLU A 1 324 ? -12.328 10.108 12.861 1.00 95.19 324 GLU A C 1
ATOM 2306 O O . GLU A 1 324 ? -11.943 10.766 11.892 1.00 95.19 324 GLU A O 1
ATOM 2311 N N . GLU A 1 325 ? -11.674 10.101 14.024 1.00 95.75 325 GLU A N 1
ATOM 2312 C CA . GLU A 1 325 ? -10.403 10.795 14.227 1.00 95.75 325 GLU A CA 1
ATOM 2313 C C . GLU A 1 325 ? -9.298 10.165 13.383 1.00 95.75 325 GLU A C 1
ATOM 2315 O O . GLU A 1 325 ? -8.584 10.893 12.696 1.00 95.75 325 GLU A O 1
ATOM 2320 N N . ALA A 1 326 ? -9.205 8.832 13.361 1.00 95.94 326 ALA A N 1
ATOM 2321 C CA . ALA A 1 326 ? -8.231 8.113 12.547 1.00 95.94 326 ALA A CA 1
ATOM 2322 C C . ALA A 1 326 ? -8.445 8.356 11.044 1.00 95.94 326 ALA A C 1
ATOM 2324 O O . ALA A 1 326 ? -7.484 8.576 10.309 1.00 95.94 326 ALA A O 1
ATOM 2325 N N . GLU A 1 327 ? -9.697 8.380 10.579 1.00 95.56 327 GLU A N 1
ATOM 2326 C CA . GLU A 1 327 ? -10.034 8.663 9.181 1.00 95.56 327 GLU A CA 1
ATOM 2327 C C . GLU A 1 327 ? -9.636 10.093 8.783 1.00 95.56 327 GLU A C 1
ATOM 2329 O O . GLU A 1 327 ? -8.951 10.288 7.775 1.00 95.56 327 GLU A O 1
ATOM 2334 N N . LYS A 1 328 ? -9.978 11.097 9.604 1.00 95.06 328 LYS A N 1
ATOM 2335 C CA . LYS A 1 328 ? -9.562 12.495 9.381 1.00 95.06 328 LYS A CA 1
ATOM 2336 C C . LYS A 1 328 ? -8.044 12.651 9.429 1.00 95.06 328 LYS A C 1
ATOM 2338 O O . LYS A 1 328 ? -7.478 13.371 8.607 1.00 95.06 328 LYS A O 1
ATOM 2343 N N . PHE A 1 329 ? -7.391 11.968 10.365 1.00 95.69 329 PHE A N 1
ATOM 2344 C CA . PHE A 1 329 ? -5.942 11.978 10.513 1.00 95.69 329 PHE A CA 1
ATOM 2345 C C . PHE A 1 329 ? -5.251 11.404 9.273 1.00 95.69 329 PHE A C 1
ATOM 2347 O O . PHE A 1 329 ? -4.381 12.057 8.706 1.00 95.69 329 PHE A O 1
ATOM 2354 N N . VAL A 1 330 ? -5.697 10.247 8.777 1.00 96.62 330 VAL A N 1
ATOM 2355 C CA . VAL A 1 330 ? -5.171 9.640 7.546 1.00 96.62 330 VAL A CA 1
ATOM 2356 C C . VAL A 1 330 ? -5.339 10.572 6.343 1.00 96.62 330 VAL A C 1
ATOM 2358 O O . VAL A 1 330 ? -4.388 10.757 5.585 1.00 96.62 330 VAL A O 1
ATOM 2361 N N . VAL A 1 331 ? -6.504 11.206 6.173 1.00 96.19 331 VAL A N 1
ATOM 2362 C CA . VAL A 1 331 ? -6.729 12.156 5.06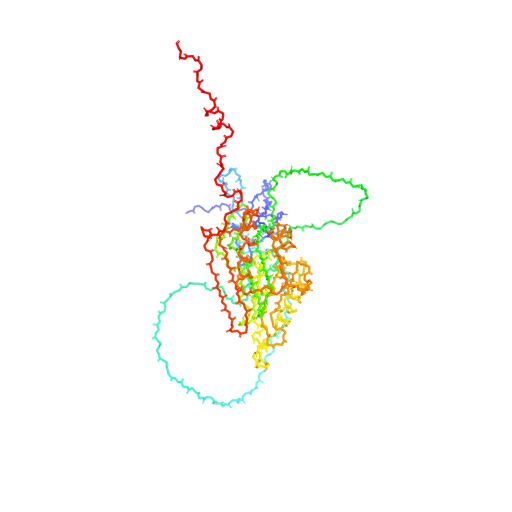7 1.00 96.19 331 VAL A CA 1
ATOM 2363 C C . VAL A 1 331 ? -5.786 13.359 5.159 1.00 96.19 331 VAL A C 1
ATOM 2365 O O . VAL A 1 331 ? -5.197 13.743 4.150 1.00 96.19 331 VAL A O 1
ATOM 2368 N N . LYS A 1 332 ? -5.597 13.915 6.361 1.00 94.75 332 LYS A N 1
ATOM 2369 C CA . LYS A 1 332 ? -4.672 15.029 6.621 1.00 94.75 332 LYS A CA 1
ATOM 2370 C C . LYS A 1 332 ? -3.216 14.651 6.336 1.00 94.75 332 LYS A C 1
ATOM 2372 O O . LYS A 1 332 ? -2.485 15.422 5.723 1.00 94.75 332 LYS A O 1
ATOM 2377 N N . VAL A 1 333 ? -2.796 13.463 6.768 1.00 95.19 333 VAL A N 1
ATOM 2378 C CA . VAL A 1 333 ? -1.440 12.944 6.547 1.00 95.19 333 VAL A CA 1
ATOM 2379 C C . VAL A 1 333 ? -1.167 12.783 5.052 1.00 95.19 333 VAL A C 1
ATOM 2381 O O . VAL A 1 333 ? -0.151 13.264 4.556 1.00 95.19 333 VAL A O 1
ATOM 2384 N N . VAL A 1 334 ? -2.083 12.158 4.307 1.00 95.62 334 VAL A N 1
ATOM 2385 C CA . VAL A 1 334 ? -1.892 11.976 2.862 1.00 95.62 334 VAL A CA 1
ATOM 2386 C C . VAL A 1 334 ? -1.929 13.320 2.129 1.00 95.62 334 VAL A C 1
ATOM 2388 O O . VAL A 1 334 ? -1.099 13.530 1.248 1.00 95.62 334 VAL A O 1
ATOM 2391 N N . SER A 1 335 ? -2.813 14.254 2.504 1.00 94.50 335 SER A N 1
ATOM 2392 C CA . SER A 1 335 ? -2.854 15.571 1.853 1.00 94.50 335 SER A CA 1
ATOM 2393 C C . SER A 1 335 ? -1.571 16.375 2.079 1.00 94.50 335 SER A C 1
ATOM 2395 O O . SER A 1 335 ? -1.076 16.986 1.136 1.00 94.50 335 SER A O 1
ATOM 2397 N N . LEU A 1 336 ? -0.973 16.324 3.278 1.00 93.88 336 LEU A N 1
ATOM 2398 C CA . LEU A 1 336 ? 0.303 17.003 3.540 1.00 93.88 336 LEU A CA 1
ATOM 2399 C C . LEU A 1 336 ? 1.433 16.434 2.678 1.00 93.88 336 LEU A C 1
ATOM 2401 O O . LEU A 1 336 ? 2.224 17.192 2.114 1.00 93.88 336 LEU A O 1
ATOM 2405 N N . ALA A 1 337 ? 1.510 15.106 2.559 1.00 93.81 337 ALA A N 1
ATOM 2406 C CA . ALA A 1 337 ? 2.496 14.483 1.685 1.00 93.81 337 ALA A CA 1
ATOM 2407 C C . ALA A 1 337 ? 2.269 14.866 0.220 1.00 93.81 337 ALA A C 1
ATOM 2409 O O . ALA A 1 337 ? 3.234 15.171 -0.466 1.00 93.81 337 ALA A O 1
ATOM 2410 N N . MET A 1 338 ? 1.019 14.916 -0.253 1.00 92.38 338 MET A N 1
ATOM 2411 C CA . MET A 1 338 ? 0.697 15.337 -1.623 1.00 92.38 338 MET A CA 1
ATOM 2412 C C . MET A 1 338 ? 1.131 16.778 -1.925 1.00 92.38 338 MET A C 1
ATOM 2414 O O . MET A 1 338 ? 1.543 17.052 -3.048 1.00 92.38 338 MET A O 1
ATOM 2418 N N . ALA A 1 339 ? 1.081 17.676 -0.938 1.00 91.38 339 ALA A N 1
ATOM 2419 C CA . ALA A 1 339 ? 1.516 19.063 -1.100 1.00 91.38 339 ALA A CA 1
ATOM 2420 C C . ALA A 1 339 ? 3.049 19.218 -1.189 1.00 91.38 339 ALA A C 1
ATOM 2422 O O . ALA A 1 339 ? 3.538 20.212 -1.718 1.00 91.38 339 ALA A O 1
ATOM 2423 N N . ARG A 1 340 ? 3.825 18.259 -0.659 1.00 90.31 340 ARG A N 1
ATOM 2424 C CA . ARG A 1 340 ? 5.300 18.333 -0.587 1.00 90.31 340 ARG A CA 1
ATOM 2425 C C . ARG A 1 340 ? 6.017 17.384 -1.542 1.00 90.31 340 ARG A C 1
ATOM 2427 O O . ARG A 1 340 ? 7.075 17.724 -2.064 1.00 90.31 340 ARG A O 1
ATOM 2434 N N . ASP A 1 341 ? 5.458 16.203 -1.770 1.00 91.25 341 ASP A N 1
ATOM 2435 C CA . ASP A 1 341 ? 6.019 15.174 -2.637 1.00 91.25 341 ASP A CA 1
ATOM 2436 C C . ASP A 1 341 ? 5.474 15.312 -4.060 1.00 91.25 341 ASP A C 1
ATOM 2438 O O . ASP A 1 341 ? 4.341 14.926 -4.346 1.00 91.25 341 ASP A O 1
ATOM 2442 N N . GLY A 1 342 ? 6.307 15.791 -4.989 1.00 87.19 342 GLY A N 1
ATOM 2443 C CA . GLY A 1 342 ? 5.911 15.981 -6.390 1.00 87.19 342 GLY A CA 1
ATOM 2444 C C . GLY A 1 342 ? 5.477 14.695 -7.105 1.00 87.19 342 GLY A C 1
ATOM 2445 O O . GLY A 1 342 ? 4.739 14.744 -8.097 1.00 87.19 342 GLY A O 1
ATOM 2446 N N . ALA A 1 343 ? 5.892 13.535 -6.600 1.00 87.75 343 ALA A N 1
ATOM 2447 C CA . ALA A 1 343 ? 5.545 12.250 -7.182 1.00 87.75 343 ALA A CA 1
ATOM 2448 C C . ALA A 1 343 ? 4.270 11.625 -6.570 1.00 87.75 343 ALA A C 1
ATOM 2450 O O . ALA A 1 343 ? 3.716 10.684 -7.141 1.00 87.75 343 ALA A O 1
ATOM 2451 N N . SER A 1 344 ? 3.733 12.216 -5.496 1.00 91.44 344 SER A N 1
ATOM 2452 C CA . SER A 1 344 ? 2.406 11.920 -4.945 1.00 91.44 344 SER A CA 1
ATOM 2453 C C . SER A 1 344 ? 1.373 12.957 -5.406 1.00 91.44 344 SER A C 1
ATOM 2455 O O . SER A 1 344 ? 1.713 14.065 -5.816 1.00 91.44 344 SER A O 1
ATOM 2457 N N . GLY A 1 345 ? 0.085 12.601 -5.419 1.00 91.62 345 GLY A N 1
ATOM 2458 C CA . GLY A 1 345 ? -0.970 13.566 -5.743 1.00 91.62 345 GLY A CA 1
ATOM 2459 C C . GLY A 1 345 ? -2.285 12.957 -6.222 1.00 91.62 345 GLY A C 1
ATOM 2460 O O . GLY A 1 345 ? -2.496 11.746 -6.179 1.00 91.62 345 GLY A O 1
ATOM 2461 N N . GLY A 1 346 ? -3.158 13.816 -6.753 1.00 92.25 346 GLY A N 1
ATOM 2462 C CA . GLY A 1 346 ? -4.462 13.416 -7.282 1.00 92.25 346 GLY A CA 1
ATOM 2463 C C . GLY A 1 346 ? -5.542 13.434 -6.205 1.00 92.25 346 GLY A C 1
ATOM 2464 O O . GLY A 1 346 ? -5.915 14.502 -5.734 1.00 92.25 346 GLY A O 1
ATOM 2465 N N . VAL A 1 347 ? -6.066 12.265 -5.856 1.00 94.75 347 VAL A N 1
ATOM 2466 C CA . VAL A 1 347 ? -7.132 12.090 -4.864 1.00 94.75 347 VAL A CA 1
ATOM 2467 C C . VAL A 1 347 ? -6.639 11.248 -3.696 1.00 94.75 347 VAL A C 1
ATOM 2469 O O . VAL A 1 347 ? -5.726 10.436 -3.855 1.00 94.75 347 VAL A O 1
ATOM 2472 N N . VAL A 1 348 ? -7.296 11.382 -2.545 1.00 96.56 348 VAL A N 1
ATOM 2473 C CA . VAL A 1 348 ? -7.056 10.491 -1.407 1.00 96.56 348 VAL A CA 1
ATOM 2474 C C . VAL A 1 348 ? -8.111 9.396 -1.405 1.00 96.56 348 VAL A C 1
ATOM 2476 O O . VAL A 1 348 ? -9.314 9.658 -1.484 1.00 96.56 348 VAL A O 1
ATOM 2479 N N . ARG A 1 349 ? -7.662 8.148 -1.299 1.00 96.94 349 ARG A N 1
ATOM 2480 C CA . ARG A 1 349 ? -8.532 6.997 -1.048 1.00 96.94 349 ARG A CA 1
ATOM 2481 C C . ARG A 1 349 ? -8.241 6.451 0.331 1.00 96.94 349 ARG A C 1
ATOM 2483 O O . ARG A 1 349 ? -7.074 6.289 0.681 1.00 96.94 349 ARG A O 1
ATOM 2490 N N . THR A 1 350 ? -9.292 6.125 1.076 1.00 97.62 350 THR A N 1
ATOM 2491 C CA . THR A 1 350 ? -9.151 5.429 2.354 1.00 97.62 350 THR A CA 1
ATOM 2492 C C . THR A 1 350 ? -9.981 4.157 2.392 1.00 97.62 350 THR A C 1
ATOM 2494 O O . THR A 1 350 ? -10.999 4.026 1.704 1.00 97.62 350 THR A O 1
ATOM 2497 N N . VAL A 1 351 ? -9.509 3.192 3.172 1.00 98.06 351 VAL A N 1
ATOM 2498 C CA . VAL A 1 351 ? -10.205 1.938 3.448 1.00 98.06 351 VAL A CA 1
ATOM 2499 C C . VAL A 1 351 ? -10.175 1.705 4.949 1.00 98.06 351 VAL A C 1
ATOM 2501 O O . VAL A 1 351 ? -9.110 1.495 5.525 1.00 98.06 351 VAL A O 1
ATOM 2504 N N . THR A 1 352 ? -11.349 1.747 5.562 1.00 98.00 352 THR A N 1
ATOM 2505 C CA . THR A 1 352 ? -11.562 1.473 6.982 1.00 98.00 352 THR A CA 1
ATOM 2506 C C . THR A 1 352 ? -12.023 0.030 7.135 1.00 98.00 352 THR A C 1
ATOM 2508 O O . THR A 1 352 ? -12.952 -0.391 6.444 1.00 98.00 352 THR A O 1
ATOM 2511 N N . ILE A 1 353 ? -11.360 -0.726 8.008 1.00 97.69 353 ILE A N 1
ATOM 2512 C CA . ILE A 1 353 ? -11.567 -2.166 8.196 1.00 97.69 353 ILE A CA 1
ATOM 2513 C C . ILE A 1 353 ? -11.770 -2.431 9.687 1.00 97.69 353 ILE A C 1
ATOM 2515 O O . ILE A 1 353 ? -10.885 -2.134 10.493 1.00 97.69 353 ILE A O 1
ATOM 2519 N N . ASN A 1 354 ? -12.917 -2.998 10.049 1.00 96.44 354 ASN A N 1
ATOM 2520 C CA . ASN A 1 354 ? -13.293 -3.304 11.429 1.00 96.44 354 ASN A CA 1
ATOM 2521 C C . ASN A 1 354 ? -14.134 -4.595 11.503 1.00 96.44 354 ASN A C 1
ATOM 2523 O O . ASN A 1 354 ? -14.234 -5.339 10.527 1.00 96.44 354 ASN A O 1
ATOM 2527 N N . ALA A 1 355 ? -14.726 -4.866 12.670 1.00 95.00 355 ALA A N 1
ATOM 2528 C CA . ALA A 1 355 ? -15.580 -6.034 12.896 1.00 95.00 355 ALA A CA 1
ATOM 2529 C C . ALA A 1 355 ? -16.870 -6.036 12.052 1.00 95.00 355 ALA A C 1
ATOM 2531 O O . ALA A 1 355 ? -17.353 -7.107 11.685 1.00 95.00 355 ALA A O 1
ATOM 2532 N N . ASP A 1 356 ? -17.415 -4.854 11.748 1.00 93.44 356 ASP A N 1
ATOM 2533 C CA . ASP A 1 356 ? -18.662 -4.691 10.990 1.00 93.44 356 ASP A CA 1
ATOM 2534 C C . ASP A 1 356 ? -18.447 -4.875 9.480 1.00 93.44 356 ASP A C 1
ATOM 2536 O O . ASP A 1 356 ? -19.380 -5.198 8.743 1.00 93.44 356 ASP A O 1
ATOM 2540 N N . GLY A 1 357 ? -17.211 -4.683 9.012 1.00 93.12 357 GLY A N 1
ATOM 2541 C CA . GLY A 1 357 ? -16.804 -4.922 7.636 1.00 93.12 357 GLY A CA 1
ATOM 2542 C C . GLY A 1 357 ? -15.834 -3.869 7.114 1.00 93.12 357 GLY A C 1
ATOM 2543 O O . GLY A 1 357 ? -14.965 -3.366 7.828 1.00 93.12 357 GLY A O 1
ATOM 2544 N N . VAL A 1 358 ? -15.965 -3.561 5.822 1.00 96.62 358 VAL A N 1
ATOM 2545 C CA . VAL A 1 358 ? -15.057 -2.661 5.107 1.00 96.62 358 VAL A CA 1
ATOM 2546 C C . VAL A 1 358 ? -15.820 -1.483 4.525 1.00 96.62 358 VAL A C 1
ATOM 2548 O O . VAL A 1 358 ? -16.779 -1.657 3.772 1.00 96.62 358 VAL A O 1
ATOM 2551 N N . LYS A 1 359 ? -15.335 -0.273 4.801 1.00 96.94 359 LYS A N 1
ATOM 2552 C CA . LYS A 1 359 ? -15.831 0.970 4.208 1.00 96.94 359 LYS A CA 1
ATOM 2553 C C . LYS A 1 359 ? -14.727 1.620 3.385 1.00 96.94 359 LYS A C 1
ATOM 2555 O O . LYS A 1 359 ? -13.635 1.871 3.885 1.00 96.94 359 LYS A O 1
ATOM 2560 N N . ARG A 1 360 ? -15.013 1.909 2.115 1.00 96.50 360 ARG A N 1
ATOM 2561 C CA . ARG A 1 360 ? -14.094 2.628 1.223 1.00 96.50 360 ARG A CA 1
ATOM 2562 C C . ARG A 1 360 ? -14.593 4.051 1.037 1.00 96.50 360 ARG A C 1
ATOM 2564 O O . ARG A 1 360 ? -15.751 4.239 0.674 1.00 96.50 360 ARG A O 1
ATOM 2571 N N . ASN A 1 361 ? -13.716 5.026 1.234 1.00 96.00 361 ASN A N 1
ATOM 2572 C CA . ASN A 1 361 ? -14.026 6.428 0.996 1.00 96.00 361 ASN A CA 1
ATOM 2573 C C . ASN A 1 361 ? -13.125 7.009 -0.095 1.00 96.00 361 ASN A C 1
ATOM 2575 O O . ASN A 1 361 ? -11.994 6.568 -0.324 1.00 96.00 361 ASN A O 1
ATOM 2579 N N . PHE A 1 362 ? -13.656 8.025 -0.764 1.00 94.88 362 PHE A N 1
ATOM 2580 C CA . PHE A 1 362 ? -12.995 8.761 -1.828 1.00 94.88 362 PHE A CA 1
ATOM 2581 C C . PHE A 1 362 ? -13.073 10.250 -1.510 1.00 94.88 362 PHE A C 1
ATOM 2583 O O . PHE A 1 362 ? -14.169 10.786 -1.344 1.00 94.88 362 PHE A O 1
ATOM 2590 N N . TYR A 1 363 ? -11.918 10.907 -1.458 1.00 94.81 363 TYR A N 1
ATOM 2591 C CA . TYR A 1 363 ? -11.811 12.340 -1.214 1.00 94.81 363 TYR A CA 1
ATOM 2592 C C . TYR A 1 363 ? -11.281 13.017 -2.478 1.00 94.81 363 TYR A C 1
ATOM 2594 O O . TYR A 1 363 ? -10.112 12.823 -2.835 1.00 94.81 363 TYR A O 1
ATOM 2602 N N . PRO A 1 364 ? -12.138 13.782 -3.174 1.00 93.31 364 PRO A N 1
ATOM 2603 C CA . PRO A 1 364 ? -11.730 14.606 -4.303 1.00 93.31 364 PRO A CA 1
ATOM 2604 C C . PRO A 1 364 ? -10.617 15.584 -3.905 1.00 93.31 364 PRO A C 1
ATOM 2606 O O . PRO A 1 364 ? -10.658 16.133 -2.805 1.00 93.31 364 PRO A O 1
ATOM 2609 N N . GLY A 1 365 ? -9.651 15.816 -4.798 1.00 87.56 365 GLY A N 1
ATOM 2610 C CA . GLY A 1 365 ? -8.502 16.690 -4.528 1.00 87.56 365 GLY A CA 1
ATOM 2611 C C . GLY A 1 365 ? -8.889 18.135 -4.193 1.00 87.56 365 GLY A C 1
ATOM 2612 O O . GLY A 1 365 ? -8.278 18.746 -3.330 1.00 87.56 365 GLY A O 1
ATOM 2613 N N . ASP A 1 366 ? -9.965 18.642 -4.797 1.00 88.31 366 ASP A N 1
ATOM 2614 C CA . ASP A 1 366 ? -10.546 19.972 -4.559 1.00 88.31 366 ASP A CA 1
ATOM 2615 C C . ASP A 1 366 ? -11.164 20.144 -3.163 1.00 88.31 366 ASP A C 1
ATOM 2617 O O . ASP A 1 366 ? -11.401 21.266 -2.725 1.00 88.31 366 ASP A O 1
ATOM 2621 N N . LYS A 1 367 ? -11.436 19.041 -2.458 1.00 89.06 367 LYS A N 1
ATOM 2622 C CA . LYS A 1 367 ? -12.010 19.046 -1.104 1.00 89.06 367 LYS A CA 1
ATOM 2623 C C . LYS A 1 367 ? -10.983 18.741 -0.018 1.00 89.06 367 LYS A C 1
ATOM 2625 O O . LYS A 1 367 ? -11.356 18.642 1.152 1.00 89.06 367 LYS A O 1
ATOM 2630 N N . LEU A 1 368 ? -9.723 18.524 -0.391 1.00 89.56 368 LEU A N 1
ATOM 2631 C CA . LEU A 1 368 ? -8.663 18.250 0.570 1.00 89.56 368 LEU A CA 1
ATOM 2632 C C . LEU A 1 368 ? -8.235 19.538 1.285 1.00 89.56 368 LEU A C 1
ATOM 2634 O O . LEU A 1 368 ? -8.358 20.627 0.725 1.00 89.56 368 LEU A O 1
ATOM 2638 N N . PRO A 1 369 ? -7.722 19.430 2.524 1.00 85.88 369 PRO A N 1
ATOM 2639 C CA . PRO A 1 369 ? -7.100 20.561 3.195 1.00 85.88 369 PRO A CA 1
ATOM 2640 C C . PRO A 1 369 ? -5.938 21.095 2.357 1.00 85.88 369 PRO A C 1
ATOM 2642 O O . PRO A 1 369 ? -5.054 20.317 2.001 1.00 85.88 369 PRO A O 1
ATOM 2645 N N . LEU A 1 370 ? -5.950 22.401 2.088 1.00 86.12 370 LEU A N 1
ATOM 2646 C CA . LEU A 1 370 ? -4.845 23.097 1.436 1.00 86.12 370 LEU A CA 1
ATOM 2647 C C . LEU A 1 370 ? -3.748 23.402 2.451 1.00 86.12 370 LEU A C 1
ATOM 2649 O O . LEU A 1 370 ? -4.024 23.830 3.578 1.00 86.12 370 LEU A O 1
ATOM 2653 N N . TRP A 1 371 ? -2.505 23.220 2.030 1.00 88.38 371 TRP A N 1
ATOM 2654 C CA . TRP A 1 371 ? -1.324 23.546 2.822 1.00 88.38 371 TRP A CA 1
ATOM 2655 C C . TRP A 1 371 ? -0.657 24.825 2.326 1.00 88.38 371 TRP A C 1
ATOM 2657 O O . TRP A 1 371 ? -0.987 25.336 1.266 1.00 88.38 371 TRP A O 1
ATOM 2667 N N . HIS A 1 372 ? 0.285 25.360 3.107 1.00 80.75 372 HIS A N 1
ATOM 2668 C CA . HIS A 1 372 ? 0.884 26.681 2.874 1.00 80.75 372 HIS A CA 1
ATOM 2669 C C . HIS A 1 372 ? 1.344 26.939 1.427 1.00 80.75 372 HIS A C 1
ATOM 2671 O O . HIS A 1 372 ? 1.106 28.024 0.915 1.00 80.75 372 HIS A O 1
ATOM 2677 N N . ASP A 1 373 ? 1.940 25.944 0.765 1.00 74.19 373 ASP A N 1
ATOM 2678 C CA . ASP A 1 373 ? 2.444 26.068 -0.612 1.00 74.19 373 ASP A CA 1
ATOM 2679 C C . ASP A 1 373 ? 1.337 26.020 -1.681 1.00 74.19 373 ASP A C 1
ATOM 2681 O O . ASP A 1 373 ? 1.574 26.379 -2.830 1.00 74.19 373 ASP A O 1
ATOM 2685 N N . GLU A 1 374 ? 0.140 25.559 -1.319 1.00 78.50 374 GLU A N 1
ATOM 2686 C CA . GLU A 1 374 ? -1.039 25.494 -2.190 1.00 78.50 374 GLU A CA 1
ATOM 2687 C C . GLU A 1 374 ? -1.961 26.707 -2.002 1.00 78.50 374 GLU A C 1
ATOM 2689 O O . GLU A 1 374 ? -2.918 26.882 -2.755 1.00 78.50 374 GLU A O 1
ATOM 2694 N N . LEU A 1 375 ? -1.705 27.533 -0.982 1.00 80.75 375 LEU A N 1
ATOM 2695 C CA . LEU A 1 375 ? -2.427 28.780 -0.772 1.00 80.75 375 LEU A CA 1
ATOM 2696 C C . LEU A 1 375 ? -1.938 29.833 -1.765 1.00 80.75 375 LEU A C 1
ATOM 2698 O O . LEU A 1 375 ? -0.739 29.961 -2.009 1.00 80.75 375 LEU A O 1
ATOM 2702 N N . GLU A 1 376 ? -2.874 30.624 -2.288 1.00 75.06 376 GLU A N 1
ATOM 2703 C CA . GLU A 1 376 ? -2.539 31.768 -3.132 1.00 75.06 376 GLU A CA 1
ATOM 2704 C C . GLU A 1 376 ? -1.566 32.693 -2.382 1.00 75.06 376 GLU A C 1
ATOM 2706 O O . GLU A 1 376 ? -1.878 33.132 -1.263 1.00 75.06 376 GLU A O 1
ATOM 2711 N N . PRO A 1 377 ? -0.383 32.981 -2.953 1.00 70.19 377 PRO A N 1
ATOM 2712 C CA . PRO A 1 377 ? 0.584 33.850 -2.311 1.00 70.19 377 PRO A CA 1
ATOM 2713 C C . PRO A 1 377 ? -0.042 35.230 -2.111 1.00 70.19 377 PRO A C 1
ATOM 2715 O O . PRO A 1 377 ? -0.497 35.879 -3.052 1.00 70.19 377 PRO A O 1
ATOM 2718 N N . GLN A 1 378 ? -0.075 35.689 -0.862 1.00 67.56 378 GLN A N 1
ATOM 2719 C CA . GLN A 1 378 ? -0.501 37.050 -0.560 1.00 67.56 378 GLN A CA 1
ATOM 2720 C C . GLN A 1 378 ? 0.565 38.021 -1.067 1.00 67.56 378 GLN A C 1
ATOM 2722 O O . GLN A 1 378 ? 1.733 37.819 -0.752 1.00 67.56 378 GLN A O 1
ATOM 2727 N N . ASN A 1 379 ? 0.126 39.028 -1.837 1.00 65.38 379 ASN A N 1
ATOM 2728 C CA . ASN A 1 379 ? 0.859 40.175 -2.391 1.00 65.38 379 ASN A CA 1
ATOM 2729 C C . ASN A 1 379 ? 2.372 39.971 -2.536 1.00 65.38 379 ASN A C 1
ATOM 2731 O O . ASN A 1 379 ? 3.116 39.988 -1.553 1.00 65.38 379 ASN A O 1
ATOM 2735 N N . SER A 1 380 ? 2.854 39.885 -3.776 1.00 71.50 380 SER A N 1
ATOM 2736 C CA . SER A 1 380 ? 4.294 39.876 -4.007 1.00 71.50 380 SER A CA 1
ATOM 2737 C C . SER A 1 380 ? 4.933 41.128 -3.398 1.00 71.50 380 SER A C 1
ATOM 2739 O O . SER A 1 380 ? 4.300 42.178 -3.267 1.00 71.50 380 SER A O 1
ATOM 2741 N N . LEU A 1 381 ? 6.219 41.052 -3.047 1.00 73.12 381 LEU A N 1
ATOM 2742 C CA . LEU A 1 381 ? 6.956 42.232 -2.587 1.00 73.12 381 LEU A CA 1
ATOM 2743 C C . LEU A 1 381 ? 6.825 43.394 -3.592 1.00 73.12 381 LEU A C 1
ATOM 2745 O O . LEU A 1 381 ? 6.781 44.547 -3.185 1.00 73.12 381 LEU A O 1
ATOM 2749 N N . LEU A 1 382 ? 6.695 43.093 -4.888 1.00 72.25 382 LEU A N 1
ATOM 2750 C CA . LEU A 1 382 ? 6.443 44.082 -5.936 1.00 72.25 382 LEU A CA 1
ATOM 2751 C C . LEU A 1 382 ? 5.048 44.714 -5.827 1.00 72.25 382 LEU A C 1
ATOM 2753 O O . LEU A 1 382 ? 4.943 45.927 -5.976 1.00 72.25 382 LEU A O 1
ATOM 2757 N N . ASP A 1 383 ? 4.010 43.942 -5.503 1.00 74.25 383 ASP A N 1
ATOM 2758 C CA . ASP A 1 383 ? 2.652 44.462 -5.278 1.00 74.25 383 ASP A CA 1
ATOM 2759 C C . ASP A 1 383 ? 2.595 45.358 -4.031 1.00 74.25 383 ASP A C 1
ATOM 2761 O O . ASP A 1 383 ? 1.948 46.405 -4.029 1.00 74.25 383 ASP A O 1
ATOM 2765 N N . ILE A 1 384 ? 3.332 44.984 -2.980 1.00 73.38 384 ILE A N 1
ATOM 2766 C CA . ILE A 1 384 ? 3.458 45.777 -1.748 1.00 73.38 384 ILE A CA 1
ATOM 2767 C C . ILE A 1 384 ? 4.222 47.083 -2.018 1.00 73.38 384 ILE A C 1
ATOM 2769 O O . ILE A 1 384 ? 3.816 48.145 -1.547 1.00 73.38 384 ILE A O 1
ATOM 2773 N N . LEU A 1 385 ? 5.309 47.025 -2.795 1.00 71.38 385 LEU A N 1
ATOM 2774 C CA . LEU A 1 385 ? 6.109 48.199 -3.159 1.00 71.38 385 LEU A CA 1
ATOM 2775 C C . LEU A 1 385 ? 5.366 49.134 -4.126 1.00 71.38 385 LEU A C 1
ATOM 2777 O O . LEU A 1 385 ? 5.492 50.351 -4.004 1.00 71.38 385 LEU A O 1
ATOM 2781 N N . ALA A 1 386 ? 4.556 48.593 -5.041 1.00 66.75 386 ALA A N 1
ATOM 2782 C CA . ALA A 1 386 ? 3.708 49.376 -5.939 1.00 66.75 386 ALA A CA 1
ATOM 2783 C C . ALA A 1 386 ? 2.580 50.108 -5.188 1.00 66.75 386 ALA A C 1
ATOM 2785 O O . ALA A 1 386 ? 2.237 51.234 -5.542 1.00 66.75 386 ALA A O 1
ATOM 2786 N N . ALA A 1 387 ? 2.043 49.515 -4.117 1.00 64.19 387 ALA A N 1
ATOM 2787 C CA . ALA A 1 387 ? 1.045 50.151 -3.256 1.00 64.19 387 ALA A CA 1
ATOM 2788 C C . ALA A 1 387 ? 1.629 51.230 -2.314 1.00 64.19 387 ALA A C 1
ATOM 2790 O O . ALA A 1 387 ?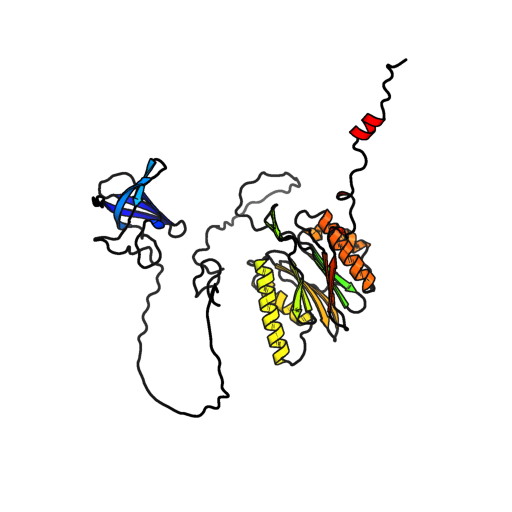 0.874 52.004 -1.726 1.00 64.19 387 ALA A O 1
ATOM 2791 N N . GLY A 1 388 ? 2.957 51.285 -2.159 1.00 58.41 388 GLY A N 1
ATOM 2792 C CA . GLY A 1 388 ? 3.653 52.156 -1.207 1.00 58.41 388 GLY A CA 1
ATOM 2793 C C . GLY A 1 388 ? 4.116 53.517 -1.741 1.00 58.41 388 GLY A C 1
ATOM 2794 O O . GLY A 1 388 ? 4.694 54.275 -0.966 1.00 58.41 388 GLY A O 1
ATOM 2795 N N . ASN A 1 389 ? 3.889 53.847 -3.019 1.00 55.50 389 ASN A N 1
ATOM 2796 C CA . ASN A 1 389 ? 4.403 55.082 -3.625 1.00 55.50 389 ASN A CA 1
ATOM 2797 C C . ASN A 1 389 ? 3.270 55.956 -4.206 1.00 55.50 389 ASN A C 1
ATOM 2799 O O . ASN A 1 389 ? 2.956 55.847 -5.392 1.00 55.50 389 ASN A O 1
ATOM 2803 N N . PRO A 1 390 ? 2.635 56.845 -3.416 1.00 56.47 390 PRO A N 1
ATOM 2804 C CA . PRO A 1 390 ? 1.963 57.994 -3.999 1.00 56.47 390 PRO A CA 1
ATOM 2805 C C . PRO A 1 390 ? 3.048 58.931 -4.540 1.00 56.47 390 PRO A C 1
ATOM 2807 O O . PRO A 1 390 ? 3.865 59.454 -3.785 1.00 56.47 390 PRO A O 1
ATOM 2810 N N . ASP A 1 391 ? 3.077 59.082 -5.859 1.00 51.34 391 ASP A N 1
ATOM 2811 C CA . ASP A 1 391 ? 3.952 59.990 -6.596 1.00 51.34 391 ASP A CA 1
ATOM 2812 C C . ASP A 1 391 ? 4.011 61.381 -5.915 1.00 51.34 391 ASP A C 1
ATOM 2814 O O . ASP A 1 391 ? 2.985 62.065 -5.846 1.00 51.34 391 ASP A O 1
ATOM 2818 N N . PRO A 1 392 ? 5.163 61.830 -5.373 1.00 53.12 392 PRO A N 1
ATOM 2819 C CA . PRO A 1 392 ? 5.261 63.131 -4.714 1.00 53.12 392 PRO A CA 1
ATOM 2820 C C . PRO A 1 392 ? 5.297 64.314 -5.700 1.00 53.12 392 PRO A C 1
ATOM 2822 O O . PRO A 1 392 ? 5.571 65.436 -5.281 1.00 53.12 392 PRO A O 1
ATOM 2825 N N . MET A 1 393 ? 5.031 64.107 -6.996 1.00 49.31 393 MET A N 1
ATOM 2826 C CA . MET A 1 393 ? 5.130 65.146 -8.030 1.00 49.31 393 MET A CA 1
ATOM 2827 C C . MET A 1 393 ? 3.795 65.621 -8.627 1.00 49.31 393 MET A C 1
ATOM 2829 O O . MET A 1 393 ? 3.759 66.095 -9.761 1.00 49.31 393 MET A O 1
ATOM 2833 N N . VAL A 1 394 ? 2.707 65.592 -7.852 1.00 52.38 394 VAL A N 1
ATOM 2834 C CA . VAL A 1 394 ? 1.503 66.385 -8.163 1.00 52.38 394 VAL A CA 1
ATOM 2835 C C . VAL A 1 394 ? 1.142 67.274 -6.970 1.00 52.38 394 VAL A C 1
ATOM 2837 O O . VAL A 1 394 ? 0.308 66.918 -6.138 1.00 52.38 394 VAL A O 1
ATOM 2840 N N . GLN A 1 395 ? 1.784 68.441 -6.900 1.00 40.25 395 GLN A N 1
ATOM 2841 C CA . GLN A 1 395 ? 1.254 69.653 -6.266 1.00 40.25 395 GLN A CA 1
ATOM 2842 C C . GLN A 1 395 ? 1.508 70.851 -7.171 1.00 40.25 395 GLN A C 1
ATOM 2844 O 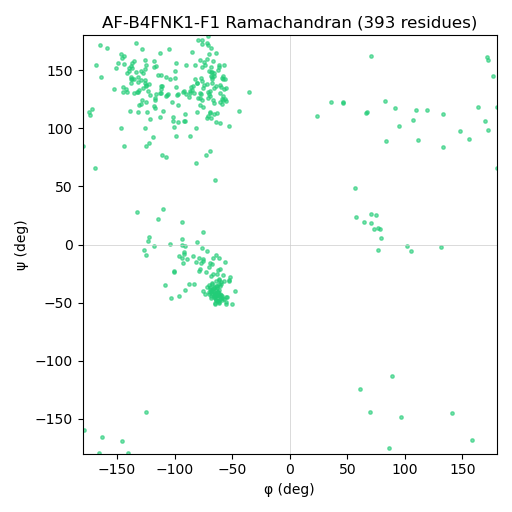O . GLN A 1 395 ? 2.632 70.940 -7.717 1.00 40.25 395 GLN A O 1
#

Organism: Zea mays (NCBI:txid4577)

Mean predicted aligned error: 19.77 Å

Radius of gyration: 31.52 Å; Cα contacts (8 Å, |Δi|>4): 727; chains: 1; bounding box: 69×121×85 Å

Foldseek 3Di:
DDDFDKFKWFFQDADLLVQKGWTQTPVRDDIAIEGLVQADAPDRSAADHGAMWIFGWDQDPVRGIHTHNIAHPPRHHHPHDDDDDDDDDDDDDDDDDDDDDDDDDDDDDDDDDDDDDDDLDPAAAPVPSHGDDHVVVPPSDDDDDDDDDDDDDDDDDDDDDDDDDPPPDFQQQFWKWKKAAAVFAIKIKIFAFGDRVLRGPTQGHDQWADLDQFKIKGKAFDPVQRVVLSVVLSVVQVVVCVVVVHHDDLVVSLVSSLVVLQVCLVPDQIWMWMWGADPPPGTWIWTQHSNSDIDTDNMDIDGPLVVVQPVVCVPPPDYHHDPVRNVLSSLLSLLSSQLPPSSGDRWMWMWIYGPVTIDIDTGGRVRGDDDPSRDDDDADPVRVVVVVDDDPPDD

Solvent-accessible surface area (backbone atoms only — not comparable to full-atom values): 23406 Å² total; per-residue (Å²): 131,86,77,75,71,69,43,52,26,33,26,71,38,48,40,74,89,79,37,39,34,34,32,38,38,72,86,71,56,78,71,25,41,33,45,32,90,31,42,45,42,95,64,80,53,38,51,25,66,70,36,62,31,30,24,27,80,41,75,44,102,84,78,44,65,27,43,34,69,31,22,11,64,98,73,36,58,42,84,29,64,81,82,88,85,85,82,91,79,84,90,79,90,79,88,83,86,89,82,88,82,82,88,84,84,84,85,77,89,83,90,87,83,91,88,84,88,83,82,83,66,97,61,42,10,85,78,78,62,47,64,88,46,54,58,84,68,34,90,86,71,83,90,82,85,89,86,88,83,88,84,87,83,83,89,79,92,78,91,74,95,77,82,90,68,93,62,94,61,77,72,53,37,23,22,34,33,39,36,39,53,31,65,67,12,25,37,37,30,27,37,8,27,38,18,57,55,92,45,73,75,35,57,75,47,81,39,70,42,78,48,50,93,48,30,35,32,34,58,21,45,40,67,67,50,36,48,52,54,48,52,53,51,26,53,54,46,51,52,50,21,67,75,68,74,45,83,72,46,50,65,58,55,48,50,53,51,26,51,59,38,38,78,36,34,94,79,40,50,37,30,38,39,35,39,14,27,32,98,86,76,42,34,47,39,34,37,25,50,50,76,21,48,78,42,80,40,67,55,44,68,34,45,64,19,31,77,75,38,55,71,53,47,73,70,68,60,62,87,76,30,47,63,68,56,44,50,54,48,44,53,53,53,50,40,55,22,33,78,70,24,88,34,25,28,58,31,45,40,36,40,37,28,34,90,93,42,71,48,76,49,78,42,56,53,91,76,50,78,79,49,81,89,71,46,81,80,76,69,52,73,65,56,54,55,64,73,68,59,81,76,88,83,81,126

pLDDT: mean 76.41, std 23.92, range [24.92, 98.31]